Protein AF-0000000072576980 (afdb_homodimer)

InterPro domains:
  IPR007345 Polysaccharide pyruvyl transferase [PF04230] (183-220)

Structure (mmCIF, N/CA/C/O backbone):
data_AF-0000000072576980-model_v1
#
loop_
_entity.id
_entity.type
_entity.pdbx_description
1 polymer 'Polysaccharide pyruvyl transferase domain-containing protein'
#
loop_
_atom_site.group_PDB
_atom_site.id
_atom_site.type_symbol
_atom_site.label_atom_id
_atom_site.label_alt_id
_atom_site.label_comp_id
_atom_site.label_asym_id
_atom_site.label_entity_id
_atom_site.label_seq_id
_atom_site.pdbx_PDB_ins_code
_atom_site.Cartn_x
_atom_site.Cartn_y
_atom_site.Cartn_z
_atom_site.occupancy
_atom_site.B_iso_or_equiv
_atom_site.auth_seq_id
_atom_site.auth_comp_id
_atom_site.auth_asym_id
_atom_site.auth_atom_id
_atom_site.pdbx_PDB_model_num
ATOM 1 N N . MET A 1 1 ? 12.094 -25.656 -19.094 1 97.38 1 MET A N 1
ATOM 2 C CA . MET A 1 1 ? 10.867 -25.25 -18.391 1 97.38 1 MET A CA 1
ATOM 3 C C . MET A 1 1 ? 10.367 -23.906 -18.922 1 97.38 1 MET A C 1
ATOM 5 O O . MET A 1 1 ? 11.156 -23 -19.156 1 97.38 1 MET A O 1
ATOM 9 N N . THR A 1 2 ? 9.07 -23.859 -19.094 1 96.56 2 THR A N 1
ATOM 10 C CA . THR A 1 2 ? 8.398 -22.656 -19.578 1 96.56 2 THR A CA 1
ATOM 11 C C . THR A 1 2 ? 7.074 -22.438 -18.844 1 96.56 2 THR A C 1
ATOM 13 O O . THR A 1 2 ? 6.641 -23.297 -18.078 1 96.56 2 THR A O 1
ATOM 16 N N . GLY A 1 3 ? 6.523 -21.359 -18.969 1 96.31 3 GLY A N 1
ATOM 17 C CA . GLY A 1 3 ? 5.23 -20.938 -18.453 1 96.31 3 GLY A CA 1
ATOM 18 C C . GLY A 1 3 ? 4.797 -19.578 -19 1 96.31 3 GLY A C 1
ATOM 19 O O . GLY A 1 3 ? 5.379 -19.078 -19.953 1 96.31 3 GLY A O 1
ATOM 20 N N . TRP A 1 4 ? 3.764 -19.094 -18.453 1 93.94 4 TRP A N 1
ATOM 21 C CA . TRP A 1 4 ? 3.291 -17.781 -18.891 1 93.94 4 TRP A CA 1
ATOM 22 C C . TRP A 1 4 ? 4.352 -16.719 -18.656 1 93.94 4 TRP A C 1
ATOM 24 O O . TRP A 1 4 ? 4.395 -15.711 -19.359 1 93.94 4 TRP A O 1
ATOM 34 N N . PHE A 1 5 ? 5.262 -16.938 -17.75 1 95.56 5 PHE A N 1
ATOM 35 C CA . PHE A 1 5 ? 6.359 -16.016 -17.453 1 95.56 5 PHE A CA 1
ATOM 36 C C . PHE A 1 5 ? 7.402 -16.031 -18.562 1 95.56 5 PHE A C 1
ATOM 38 O O . PHE A 1 5 ? 8.344 -15.242 -18.547 1 95.56 5 PHE A O 1
ATOM 45 N N . SER A 1 6 ? 7.246 -16.891 -19.516 1 96.19 6 SER A N 1
ATOM 46 C CA . SER A 1 6 ? 8.219 -17.047 -20.594 1 96.19 6 SER A CA 1
ATOM 47 C C . SER A 1 6 ? 7.789 -16.281 -21.844 1 96.19 6 SER A C 1
ATOM 49 O O . SER A 1 6 ? 8.625 -15.953 -22.688 1 96.19 6 SER A O 1
ATOM 51 N N . PHE A 1 7 ? 6.492 -16.109 -22.031 1 93.5 7 PHE A N 1
ATOM 52 C CA . PHE A 1 7 ? 5.945 -15.602 -23.281 1 93.5 7 PHE A CA 1
ATOM 53 C C . PHE A 1 7 ? 6.164 -14.094 -23.406 1 93.5 7 PHE A C 1
ATOM 55 O O . PHE A 1 7 ? 6.062 -13.367 -22.406 1 93.5 7 PHE A O 1
ATOM 62 N N . LEU A 1 8 ? 6.383 -13.648 -24.547 1 83.44 8 LEU A N 1
ATOM 63 C CA . LEU A 1 8 ? 6.523 -12.219 -24.828 1 83.44 8 LEU A CA 1
ATOM 64 C C . LEU A 1 8 ? 5.277 -11.453 -24.406 1 83.44 8 LEU A C 1
ATOM 66 O O . LEU A 1 8 ? 5.371 -10.398 -23.781 1 83.44 8 LEU A O 1
ATOM 70 N N . HIS A 1 9 ? 4.137 -11.898 -24.844 1 79.44 9 HIS A N 1
ATOM 71 C CA . HIS A 1 9 ? 2.873 -11.281 -24.469 1 79.44 9 HIS A CA 1
ATOM 72 C C . HIS A 1 9 ? 2.258 -11.977 -23.25 1 79.44 9 HIS A C 1
ATOM 74 O O . HIS A 1 9 ? 1.075 -12.32 -23.266 1 79.44 9 HIS A O 1
ATOM 80 N N . GLY A 1 10 ? 3.133 -12.32 -22.359 1 78.81 10 GLY A N 1
ATOM 81 C CA . GLY A 1 10 ? 2.705 -12.906 -21.109 1 78.81 10 GLY A CA 1
ATOM 82 C C . GLY A 1 10 ? 3.023 -12.031 -19.906 1 78.81 10 GLY A C 1
ATOM 83 O O . GLY A 1 10 ? 3.469 -10.891 -20.062 1 78.81 10 GLY A O 1
ATOM 84 N N . GLU A 1 11 ? 2.506 -12.453 -18.844 1 82.38 11 GLU A N 1
ATOM 85 C CA . GLU A 1 11 ? 2.77 -11.789 -17.562 1 82.38 11 GLU A CA 1
ATOM 86 C C . GLU A 1 11 ? 3.316 -12.773 -16.531 1 82.38 11 GLU A C 1
ATOM 88 O O . GLU A 1 11 ? 2.869 -13.914 -16.469 1 82.38 11 GLU A O 1
ATOM 93 N N . ALA A 1 12 ? 4.406 -12.312 -15.953 1 91.31 12 ALA A N 1
ATOM 94 C CA . ALA A 1 12 ? 4.906 -13.086 -14.812 1 91.31 12 ALA A CA 1
ATOM 95 C C . ALA A 1 12 ? 4.301 -12.586 -13.508 1 91.31 12 ALA A C 1
ATOM 97 O O . ALA A 1 12 ? 4.492 -11.43 -13.125 1 91.31 12 ALA A O 1
ATOM 98 N N . THR A 1 13 ? 3.545 -13.43 -12.883 1 94.88 13 THR A N 1
ATOM 99 C CA . THR A 1 13 ? 3.025 -13.102 -11.555 1 94.88 13 THR A CA 1
ATOM 100 C C . THR A 1 13 ? 3.893 -13.727 -10.469 1 94.88 13 THR A C 1
ATOM 102 O O . THR A 1 13 ? 4.695 -14.617 -10.742 1 94.88 13 THR A O 1
ATOM 105 N N . ALA A 1 14 ? 3.723 -13.164 -9.297 1 97.75 14 ALA A N 1
ATOM 106 C CA . ALA A 1 14 ? 4.426 -13.75 -8.156 1 97.75 14 ALA A CA 1
ATOM 107 C C . ALA A 1 14 ? 4.09 -15.227 -8.008 1 97.75 14 ALA A C 1
ATOM 109 O O . ALA A 1 14 ? 4.965 -16.047 -7.695 1 97.75 14 ALA A O 1
ATOM 110 N N . GLY A 1 15 ? 2.875 -15.594 -8.273 1 97.38 15 GLY A N 1
ATOM 111 C CA . GLY A 1 15 ? 2.455 -16.984 -8.195 1 97.38 15 GLY A CA 1
ATOM 112 C C . GLY A 1 15 ? 3.143 -17.875 -9.211 1 97.38 15 GLY A C 1
ATOM 113 O O . GLY A 1 15 ? 3.541 -19 -8.891 1 97.38 15 GLY A O 1
ATOM 114 N N . ASP A 1 16 ? 3.27 -17.391 -10.414 1 96.31 16 ASP A N 1
ATOM 115 C CA . ASP A 1 16 ? 3.943 -18.141 -11.469 1 96.31 16 ASP A CA 1
ATOM 116 C C . ASP A 1 16 ? 5.402 -18.406 -11.109 1 96.31 16 ASP A C 1
ATOM 118 O O . ASP A 1 16 ? 5.906 -19.516 -11.305 1 96.31 16 ASP A O 1
ATOM 122 N N . VAL A 1 17 ? 6.004 -17.391 -10.625 1 97.5 17 VAL A N 1
ATOM 123 C CA . VAL A 1 17 ? 7.426 -17.484 -10.32 1 97.5 17 VAL A CA 1
ATOM 124 C C . VAL A 1 17 ? 7.645 -18.406 -9.125 1 97.5 17 VAL A C 1
ATOM 126 O O . VAL A 1 17 ? 8.602 -19.188 -9.102 1 97.5 17 VAL A O 1
ATOM 129 N N . LEU A 1 18 ? 6.781 -18.359 -8.234 1 98.56 18 LEU A N 1
ATOM 130 C CA . LEU A 1 18 ? 6.867 -19.266 -7.09 1 98.56 18 LEU A CA 1
ATOM 131 C C . LEU A 1 18 ? 6.574 -20.703 -7.516 1 98.56 18 LEU A C 1
ATOM 133 O O . LEU A 1 18 ? 7.215 -21.625 -7.027 1 98.56 18 LEU A O 1
ATOM 137 N N . ALA A 1 19 ? 5.605 -20.828 -8.375 1 98.56 19 ALA A N 1
ATOM 138 C CA . ALA A 1 19 ? 5.336 -22.156 -8.922 1 98.56 19 ALA A CA 1
ATOM 139 C C . ALA A 1 19 ? 6.574 -22.734 -9.602 1 98.56 19 ALA A C 1
ATOM 141 O O . ALA A 1 19 ? 6.91 -23.906 -9.414 1 98.56 19 ALA A O 1
ATOM 142 N N . LEU A 1 20 ? 7.211 -21.922 -10.367 1 98.5 20 LEU A N 1
ATOM 143 C CA . LEU A 1 20 ? 8.453 -22.328 -11.016 1 98.5 20 LEU A CA 1
ATOM 144 C C . LEU A 1 20 ? 9.492 -22.75 -9.984 1 98.5 20 LEU A C 1
ATOM 146 O O . LEU A 1 20 ? 10.141 -23.797 -10.141 1 98.5 20 LEU A O 1
ATOM 150 N N . ALA A 1 21 ? 9.609 -21.969 -8.961 1 98.44 21 ALA A N 1
ATOM 151 C CA . ALA A 1 21 ? 10.586 -22.281 -7.914 1 98.44 21 ALA A CA 1
ATOM 152 C C . ALA A 1 21 ? 10.289 -23.641 -7.273 1 98.44 21 ALA A C 1
ATOM 154 O O . ALA A 1 21 ? 11.219 -24.391 -6.941 1 98.44 21 ALA A O 1
ATOM 155 N N . ARG A 1 22 ? 9.055 -23.953 -7.086 1 98.31 22 ARG A N 1
ATOM 156 C CA . ARG A 1 22 ? 8.633 -25.25 -6.559 1 98.31 22 ARG A CA 1
ATOM 157 C C . ARG A 1 22 ? 9.07 -26.375 -7.48 1 98.31 22 ARG A C 1
ATOM 159 O O . ARG A 1 22 ? 9.617 -27.375 -7.023 1 98.31 22 ARG A O 1
ATOM 166 N N . VAL A 1 23 ? 8.859 -26.188 -8.719 1 98.69 23 VAL A N 1
ATOM 167 C CA . VAL A 1 23 ? 9.227 -27.203 -9.695 1 98.69 23 VAL A CA 1
ATOM 168 C C . VAL A 1 23 ? 10.742 -27.328 -9.773 1 98.69 23 VAL A C 1
ATOM 170 O O . VAL A 1 23 ? 11.281 -28.438 -9.859 1 98.69 23 VAL A O 1
ATOM 173 N N . GLU A 1 24 ? 11.445 -26.188 -9.727 1 98.56 24 GLU A N 1
ATOM 174 C CA . GLU A 1 24 ? 12.898 -26.219 -9.711 1 98.56 24 GLU A CA 1
ATOM 175 C C . GLU A 1 24 ? 13.43 -27.047 -8.547 1 98.56 24 GLU A C 1
ATOM 177 O O . GLU A 1 24 ? 14.367 -27.828 -8.703 1 98.56 24 GLU A O 1
ATOM 182 N N . ARG A 1 25 ? 12.859 -26.875 -7.434 1 97.5 25 ARG A N 1
ATOM 183 C CA . ARG A 1 25 ? 13.273 -27.641 -6.262 1 97.5 25 ARG A CA 1
ATOM 184 C C . ARG A 1 25 ? 13.094 -29.125 -6.488 1 97.5 25 ARG A C 1
ATOM 186 O O . ARG A 1 25 ? 13.969 -29.922 -6.141 1 97.5 25 ARG A O 1
ATOM 193 N N . VAL A 1 26 ? 11.969 -29.5 -7.027 1 97.62 26 VAL A N 1
ATOM 194 C CA . VAL A 1 26 ? 11.672 -30.906 -7.297 1 97.62 26 VAL A CA 1
ATOM 195 C C . VAL A 1 26 ? 12.727 -31.484 -8.242 1 97.62 26 VAL A C 1
ATOM 197 O O . VAL A 1 26 ? 13.242 -32.594 -8.016 1 97.62 26 VAL A O 1
ATOM 200 N N . LEU A 1 27 ? 13.039 -30.734 -9.289 1 98 27 LEU A N 1
ATOM 201 C CA . LEU A 1 27 ? 14.008 -31.203 -10.273 1 98 27 LEU A CA 1
ATOM 202 C C . LEU A 1 27 ? 15.406 -31.281 -9.664 1 98 27 LEU A C 1
ATOM 204 O O . LEU A 1 27 ? 16.141 -32.25 -9.906 1 98 27 LEU A O 1
ATOM 208 N N . ARG A 1 28 ? 15.758 -30.266 -8.906 1 97.62 28 ARG A N 1
ATOM 209 C CA . ARG A 1 28 ? 17.062 -30.266 -8.258 1 97.62 28 ARG A CA 1
ATOM 210 C C . ARG A 1 28 ? 17.203 -31.453 -7.316 1 97.62 28 ARG A C 1
ATOM 212 O O . ARG A 1 28 ? 18.234 -32.125 -7.305 1 97.62 28 ARG A O 1
ATOM 219 N N . ASP A 1 29 ? 16.203 -31.734 -6.551 1 97.06 29 ASP A N 1
ATOM 220 C CA . ASP A 1 29 ? 16.219 -32.844 -5.613 1 97.06 29 ASP A CA 1
ATOM 221 C C . ASP A 1 29 ? 16.344 -34.188 -6.348 1 97.06 29 ASP A C 1
ATOM 223 O O . ASP A 1 29 ? 16.922 -35.125 -5.816 1 97.06 29 ASP A O 1
ATOM 227 N N . ALA A 1 30 ? 15.852 -34.219 -7.547 1 97.19 30 ALA A N 1
ATOM 228 C CA . ALA A 1 30 ? 15.891 -35.438 -8.352 1 97.19 30 ALA A CA 1
ATOM 229 C C . ALA A 1 30 ? 17.188 -35.5 -9.164 1 97.19 30 ALA A C 1
ATOM 231 O O . ALA A 1 30 ? 17.422 -36.5 -9.859 1 97.19 30 ALA A O 1
ATOM 232 N N . GLY A 1 31 ? 18.016 -34.406 -9.18 1 97.06 31 GLY A N 1
ATOM 233 C CA . GLY A 1 31 ? 19.281 -34.406 -9.906 1 97.06 31 GLY A CA 1
ATOM 234 C C . GLY A 1 31 ? 19.094 -34.219 -11.406 1 97.06 31 GLY A C 1
ATOM 235 O O . GLY A 1 31 ? 19.906 -34.688 -12.195 1 97.06 31 GLY A O 1
ATOM 236 N N . LEU A 1 32 ? 18.031 -33.625 -11.805 1 96.12 32 LEU A N 1
ATOM 237 C CA . LEU A 1 32 ? 17.75 -33.406 -13.219 1 96.12 32 LEU A CA 1
ATOM 238 C C . LEU A 1 32 ? 18.203 -32 -13.648 1 96.12 32 LEU A C 1
ATOM 240 O O . LEU A 1 32 ? 17.891 -31.016 -12.977 1 96.12 32 LEU A O 1
ATOM 244 N N . ALA A 1 33 ? 18.969 -31.969 -14.742 1 96.31 33 ALA A N 1
ATOM 245 C CA . ALA A 1 33 ? 19.375 -30.672 -15.305 1 96.31 33 ALA A CA 1
ATOM 246 C C . ALA A 1 33 ? 18.219 -30 -16.031 1 96.31 33 ALA A C 1
ATOM 248 O O . ALA A 1 33 ? 17.391 -30.672 -16.641 1 96.31 33 ALA A O 1
ATOM 249 N N . TYR A 1 34 ? 18.172 -28.719 -15.977 1 97.31 34 TYR A N 1
ATOM 250 C CA . TYR A 1 34 ? 17.094 -28 -16.641 1 97.31 34 TYR A CA 1
ATOM 251 C C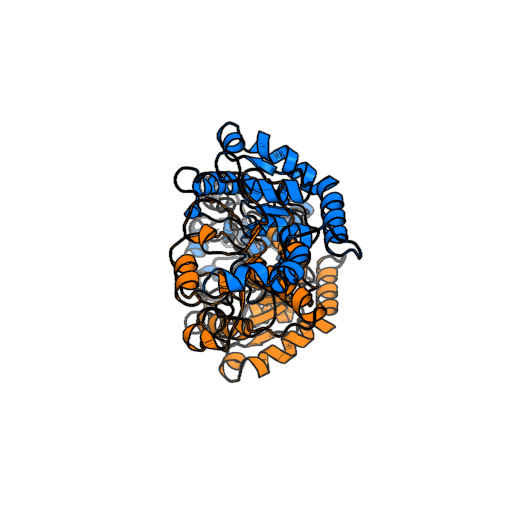 . TYR A 1 34 ? 17.516 -26.594 -17 1 97.31 34 TYR A C 1
ATOM 253 O O . TYR A 1 34 ? 18.5 -26.078 -16.453 1 97.31 34 TYR A O 1
ATOM 261 N N . ASP A 1 35 ? 16.844 -26.016 -17.984 1 97.56 35 ASP A N 1
ATOM 262 C CA . ASP A 1 35 ? 16.906 -24.594 -18.312 1 97.56 35 ASP A CA 1
ATOM 263 C C . ASP A 1 35 ? 15.523 -23.953 -18.172 1 97.56 35 ASP A C 1
ATOM 265 O O . ASP A 1 35 ? 14.5 -24.609 -18.344 1 97.56 35 ASP A O 1
ATOM 269 N N . VAL A 1 36 ? 15.523 -22.688 -17.797 1 98 36 VAL A N 1
ATOM 270 C CA . VAL A 1 36 ? 14.281 -21.938 -17.672 1 98 36 VAL A CA 1
ATOM 271 C C . VAL A 1 36 ? 14.242 -20.844 -18.75 1 98 36 VAL A C 1
ATOM 273 O O . VAL A 1 36 ? 15.195 -20.078 -18.891 1 98 36 VAL A O 1
ATOM 276 N N . VAL A 1 37 ? 13.195 -20.781 -19.469 1 97.5 37 VAL A N 1
ATOM 277 C CA . VAL A 1 37 ? 12.992 -19.719 -20.438 1 97.5 37 VAL A CA 1
ATOM 278 C C . VAL A 1 37 ? 12.188 -18.594 -19.797 1 97.5 37 VAL A C 1
ATOM 280 O O . VAL A 1 37 ? 11.164 -18.828 -19.156 1 97.5 37 VAL A O 1
ATOM 283 N N . TRP A 1 38 ? 12.648 -17.375 -19.984 1 96.19 38 TRP A N 1
ATOM 284 C CA . TRP A 1 38 ? 11.977 -16.203 -19.422 1 96.19 38 TRP A CA 1
ATOM 285 C C . TRP A 1 38 ? 11.555 -15.242 -20.531 1 96.19 38 TRP A C 1
ATOM 287 O O . TRP A 1 38 ? 12.195 -15.18 -21.594 1 96.19 38 TRP A O 1
ATOM 297 N N . SER A 1 39 ? 10.469 -14.523 -20.234 1 94.19 39 SER A N 1
ATOM 298 C CA . SER A 1 39 ? 10.102 -13.414 -21.109 1 94.19 39 SER A CA 1
ATOM 299 C C . SER A 1 39 ? 11.172 -12.328 -21.109 1 94.19 39 SER A C 1
ATOM 301 O O . SER A 1 39 ? 11.648 -11.922 -20.047 1 94.19 39 SER A O 1
ATOM 303 N N . PRO A 1 40 ? 11.562 -11.844 -22.297 1 90.25 40 PRO A N 1
ATOM 304 C CA . PRO A 1 40 ? 12.539 -10.75 -22.328 1 90.25 40 PRO A CA 1
ATOM 305 C C . PRO A 1 40 ? 12.023 -9.484 -21.656 1 90.25 40 PRO A C 1
ATOM 307 O O . PRO A 1 40 ? 12.82 -8.656 -21.188 1 90.25 40 PRO A O 1
ATOM 310 N N . GLY A 1 41 ? 10.742 -9.375 -21.594 1 87.69 41 GLY A N 1
ATOM 311 C CA . GLY A 1 41 ? 10.141 -8.227 -20.938 1 87.69 41 GLY A CA 1
ATOM 312 C C . GLY A 1 41 ? 10.219 -8.297 -19.438 1 87.69 41 GLY A C 1
ATOM 313 O O . GLY A 1 41 ? 10.227 -7.266 -18.75 1 87.69 41 GLY A O 1
ATOM 314 N N . PHE A 1 42 ? 10.289 -9.469 -18.969 1 89.69 42 PHE A N 1
ATOM 315 C CA . PHE A 1 42 ? 10.312 -9.641 -17.531 1 89.69 42 PHE A CA 1
ATOM 316 C C . PHE A 1 42 ? 11.75 -9.766 -17.031 1 89.69 42 PHE A C 1
ATOM 318 O O . PHE A 1 42 ? 12.148 -9.062 -16.094 1 89.69 42 PHE A O 1
ATOM 325 N N . ARG A 1 43 ? 12.453 -10.641 -17.656 1 91.38 43 ARG A N 1
ATOM 326 C CA . ARG A 1 43 ? 13.859 -10.844 -17.312 1 91.38 43 ARG A CA 1
ATOM 327 C C . ARG A 1 43 ? 14.742 -10.719 -18.547 1 91.38 43 ARG A C 1
ATOM 329 O O . ARG A 1 43 ? 15.047 -11.711 -19.203 1 91.38 43 ARG A O 1
ATOM 336 N N . ALA A 1 44 ? 15.312 -9.578 -18.688 1 86.75 44 ALA A N 1
ATOM 337 C CA . ALA A 1 44 ? 16.047 -9.266 -19.906 1 86.75 44 ALA A CA 1
ATOM 338 C C . ALA A 1 44 ? 17.328 -10.102 -20 1 86.75 44 ALA A C 1
ATOM 340 O O . ALA A 1 44 ? 17.719 -10.508 -21.094 1 86.75 44 ALA A O 1
ATOM 341 N N . GLU A 1 45 ? 17.906 -10.445 -18.875 1 89.88 45 GLU A N 1
ATOM 342 C CA . GLU A 1 45 ? 19.188 -11.148 -18.891 1 89.88 45 GLU A CA 1
ATOM 343 C C . GLU A 1 45 ? 19 -12.656 -18.828 1 89.88 45 GLU A C 1
ATOM 345 O O . GLU A 1 45 ? 19.969 -13.414 -18.75 1 89.88 45 GLU A O 1
ATOM 350 N N . GLY A 1 46 ? 17.828 -13.117 -18.984 1 92.12 46 GLY A N 1
ATOM 351 C CA . GLY A 1 46 ? 17.562 -14.539 -18.906 1 92.12 46 GLY A CA 1
ATOM 352 C C . GLY A 1 46 ? 17.625 -15.227 -20.266 1 92.12 46 GLY A C 1
ATOM 353 O O . GLY A 1 46 ? 17.969 -14.602 -21.266 1 92.12 46 GLY A O 1
ATOM 354 N N . THR A 1 47 ? 17.438 -16.547 -20.219 1 96.06 47 THR A N 1
ATOM 355 C CA . THR A 1 47 ? 17.297 -17.344 -21.438 1 96.06 47 THR A CA 1
ATOM 356 C C . THR A 1 47 ? 15.906 -17.125 -22.047 1 96.06 47 THR A C 1
ATOM 358 O O . THR A 1 47 ? 14.898 -17.188 -21.344 1 96.06 47 THR A O 1
ATOM 361 N N . HIS A 1 48 ? 15.93 -16.859 -23.375 1 95.81 48 HIS A N 1
ATOM 362 C CA . HIS A 1 48 ? 14.672 -16.625 -24.094 1 95.81 48 HIS A CA 1
ATOM 363 C C . HIS A 1 48 ? 14.445 -17.703 -25.156 1 95.81 48 HIS A C 1
ATOM 365 O O . HIS A 1 48 ? 15.344 -18.5 -25.438 1 95.81 48 HIS A O 1
ATOM 371 N N . PHE A 1 49 ? 13.188 -17.734 -25.656 1 94.75 49 PHE A N 1
ATOM 372 C CA . PHE A 1 49 ? 12.852 -18.766 -26.641 1 94.75 49 PHE A CA 1
ATOM 373 C C . PHE A 1 49 ? 13.781 -18.688 -27.844 1 94.75 49 PHE A C 1
ATOM 375 O O . PHE A 1 49 ? 14.172 -19.719 -28.391 1 94.75 49 PHE A O 1
ATOM 382 N N . ASP A 1 50 ? 14.164 -17.484 -28.188 1 92.69 50 ASP A N 1
ATOM 383 C CA . ASP A 1 50 ? 15 -17.297 -29.375 1 92.69 50 ASP A CA 1
ATOM 384 C C . ASP A 1 50 ? 16.422 -17.797 -29.125 1 92.69 50 ASP A C 1
ATOM 386 O O . ASP A 1 50 ? 17.172 -18.031 -30.062 1 92.69 50 ASP A O 1
ATOM 390 N N . ASP A 1 51 ? 16.766 -17.984 -27.906 1 93.81 51 ASP A N 1
ATOM 391 C CA . ASP A 1 51 ? 18.125 -18.406 -27.547 1 93.81 51 ASP A CA 1
ATOM 392 C C . ASP A 1 51 ? 18.203 -19.938 -27.453 1 93.81 51 ASP A C 1
ATOM 394 O O . ASP A 1 51 ? 19.281 -20.484 -27.297 1 93.81 51 ASP A O 1
ATOM 398 N N . VAL A 1 52 ? 17.062 -20.562 -27.5 1 95.38 52 VAL A N 1
ATOM 399 C CA . VAL A 1 52 ? 17.016 -21.984 -27.219 1 95.38 52 VAL A CA 1
ATOM 400 C C . VAL A 1 52 ? 16.891 -22.781 -28.516 1 95.38 52 VAL A C 1
ATOM 402 O O . VAL A 1 52 ? 16.078 -22.438 -29.375 1 95.38 52 VAL A O 1
ATOM 405 N N . ASP A 1 53 ? 17.734 -23.812 -28.656 1 96.56 53 ASP A N 1
ATOM 406 C CA . ASP A 1 53 ? 17.562 -24.812 -29.703 1 96.56 53 ASP A CA 1
ATOM 407 C C . ASP A 1 53 ? 16.734 -26 -29.219 1 96.56 53 ASP A C 1
ATOM 409 O O . ASP A 1 53 ? 17.203 -26.797 -28.391 1 96.56 53 ASP A O 1
ATOM 413 N N . PRO A 1 54 ? 15.531 -26.141 -29.719 1 95.88 54 PRO A N 1
ATOM 414 C CA . PRO A 1 54 ? 14.664 -27.219 -29.234 1 95.88 54 PRO A CA 1
ATOM 415 C C . PRO A 1 54 ? 15.344 -28.594 -29.312 1 95.88 54 PRO A C 1
ATOM 417 O O . PRO A 1 54 ? 15.078 -29.453 -28.469 1 95.88 54 PRO A O 1
ATOM 420 N N . ALA A 1 55 ? 16.219 -28.781 -30.219 1 96.12 55 ALA A N 1
ATOM 421 C CA . ALA A 1 55 ? 16.859 -30.078 -30.438 1 96.12 55 ALA A CA 1
ATOM 422 C C . ALA A 1 55 ? 17.766 -30.453 -29.266 1 96.12 55 ALA A C 1
ATOM 424 O O . ALA A 1 55 ? 18.125 -31.625 -29.094 1 96.12 55 ALA A O 1
ATOM 425 N N . ALA A 1 56 ? 18.094 -29.484 -28.531 1 96.38 56 ALA A N 1
ATOM 426 C CA . ALA A 1 56 ? 18.984 -29.703 -27.391 1 96.38 56 ALA A CA 1
ATOM 427 C C . ALA A 1 56 ? 18.219 -30.312 -26.219 1 96.38 56 ALA A C 1
ATOM 429 O O . ALA A 1 56 ? 18.828 -30.719 -25.219 1 96.38 56 ALA A O 1
ATOM 430 N N . TYR A 1 57 ? 16.906 -30.406 -26.344 1 96 57 TYR A N 1
ATOM 431 C CA . TYR A 1 57 ? 16.078 -30.844 -25.234 1 96 57 TYR A CA 1
ATOM 432 C C . TYR A 1 57 ? 15.289 -32.094 -25.594 1 96 57 TYR A C 1
ATOM 434 O O . TYR A 1 57 ? 14.977 -32.312 -26.766 1 96 57 TYR A O 1
ATOM 442 N N . SER A 1 58 ? 14.992 -32.844 -24.594 1 95.69 58 SER A N 1
ATOM 443 C CA . SER A 1 58 ? 14.172 -34.062 -24.797 1 95.69 58 SER A CA 1
ATOM 444 C C . SER A 1 58 ? 12.82 -33.906 -24.109 1 95.69 58 SER A C 1
ATOM 446 O O . SER A 1 58 ? 11.898 -34.688 -24.391 1 95.69 58 SER A O 1
ATOM 448 N N . ARG A 1 59 ? 12.758 -32.938 -23.188 1 96.81 59 ARG A N 1
ATOM 449 C CA . ARG A 1 59 ? 11.531 -32.719 -22.438 1 96.81 59 ARG A CA 1
ATOM 450 C C . ARG A 1 59 ? 11.18 -31.219 -22.375 1 96.81 59 ARG A C 1
ATOM 452 O O . ARG A 1 59 ? 12.07 -30.375 -22.344 1 96.81 59 ARG A O 1
ATOM 459 N N . LEU A 1 60 ? 9.922 -30.953 -22.359 1 97.62 60 LEU A N 1
ATOM 460 C CA . LEU A 1 60 ? 9.383 -29.625 -22.109 1 97.62 60 LEU A CA 1
ATOM 461 C C . LEU A 1 60 ? 8.383 -29.641 -20.969 1 97.62 60 LEU A C 1
ATOM 463 O O . LEU A 1 60 ? 7.441 -30.438 -20.969 1 97.62 60 LEU A O 1
ATOM 467 N N . VAL A 1 61 ? 8.648 -28.844 -19.984 1 98.38 61 VAL A N 1
ATOM 468 C CA . VAL A 1 61 ? 7.734 -28.734 -18.859 1 98.38 61 VAL A CA 1
ATOM 469 C C . VAL A 1 61 ? 7.082 -27.344 -18.844 1 98.38 61 VAL A C 1
ATOM 471 O O . VAL A 1 61 ? 7.777 -26.328 -18.812 1 98.38 61 VAL A O 1
ATOM 474 N N . PHE A 1 62 ? 5.781 -27.297 -18.938 1 98.44 62 PHE A N 1
ATOM 475 C CA . PHE A 1 62 ? 4.992 -26.078 -18.812 1 98.44 62 PHE A CA 1
ATOM 476 C C . PHE A 1 62 ? 4.438 -25.922 -17.406 1 98.44 62 PHE A C 1
ATOM 478 O O . PHE A 1 62 ? 3.641 -26.75 -16.953 1 98.44 62 PHE A O 1
ATOM 485 N N . VAL A 1 63 ? 4.82 -24.812 -16.766 1 98.44 63 VAL A N 1
ATOM 486 C CA . VAL A 1 63 ? 4.574 -24.688 -15.336 1 98.44 63 VAL A CA 1
ATOM 487 C C . VAL A 1 63 ? 3.457 -23.672 -15.086 1 98.44 63 VAL A C 1
ATOM 489 O O . VAL A 1 63 ? 3.523 -22.531 -15.562 1 98.44 63 VAL A O 1
ATOM 492 N N . CYS A 1 64 ? 2.475 -24.109 -14.406 1 95.31 64 CYS A N 1
ATOM 493 C CA . CYS A 1 64 ? 1.448 -23.25 -13.836 1 95.31 64 CYS A CA 1
ATOM 494 C C . CYS A 1 64 ? 0.688 -22.5 -14.93 1 95.31 64 CYS A C 1
ATOM 496 O O . CYS A 1 64 ? 1.17 -22.391 -16.062 1 95.31 64 CYS A O 1
ATOM 498 N N . GLY A 1 65 ? -0.521 -22.062 -14.617 1 90 65 GLY A N 1
ATOM 499 C CA . GLY A 1 65 ? -1.34 -21.25 -15.508 1 90 65 GLY A CA 1
ATOM 500 C C . GLY A 1 65 ? -2.379 -22.047 -16.266 1 90 65 GLY A C 1
ATOM 501 O O . GLY A 1 65 ? -2.383 -23.281 -16.203 1 90 65 GLY A O 1
ATOM 502 N N . PRO A 1 66 ? -3.211 -21.281 -16.828 1 91.44 66 PRO A N 1
ATOM 503 C CA . PRO A 1 66 ? -4.148 -21.984 -17.719 1 91.44 66 PRO A CA 1
ATOM 504 C C . PRO A 1 66 ? -3.488 -22.484 -19 1 91.44 66 PRO A C 1
ATOM 506 O O . PRO A 1 66 ? -2.609 -21.812 -19.547 1 91.44 66 PRO A O 1
ATOM 509 N N . VAL A 1 67 ? -3.889 -23.609 -19.344 1 94.69 67 VAL A N 1
ATOM 510 C CA . VAL A 1 67 ? -3.43 -24.141 -20.625 1 94.69 67 VAL A CA 1
ATOM 511 C C . VAL A 1 67 ? -4.441 -23.797 -21.719 1 94.69 67 VAL A C 1
ATOM 513 O O . VAL A 1 67 ? -5.457 -24.484 -21.875 1 94.69 67 VAL A O 1
ATOM 516 N N . HIS A 1 68 ? -4.105 -22.766 -22.406 1 92.06 68 HIS A N 1
ATOM 517 C CA . HIS A 1 68 ? -5.02 -22.297 -23.438 1 92.06 68 HIS A CA 1
ATOM 518 C C . HIS A 1 68 ? -4.312 -21.344 -24.391 1 92.06 68 HIS A C 1
ATOM 520 O O . HIS A 1 68 ? -3.318 -20.719 -24.031 1 92.06 68 HIS A O 1
ATOM 526 N N . GLY A 1 69 ? -4.832 -21.312 -25.625 1 91.19 69 GLY A N 1
ATOM 527 C CA . GLY A 1 69 ? -4.465 -20.219 -26.516 1 91.19 69 GLY A CA 1
ATOM 528 C C . GLY A 1 69 ? -3.318 -20.578 -27.438 1 91.19 69 GLY A C 1
ATOM 529 O O . GLY A 1 69 ? -2.695 -21.625 -27.297 1 91.19 69 GLY A O 1
ATOM 530 N N . PRO A 1 70 ? -3.072 -19.656 -28.297 1 93.25 70 PRO A N 1
ATOM 531 C CA . PRO A 1 70 ? -2.135 -19.938 -29.391 1 93.25 70 PRO A CA 1
ATOM 532 C C . PRO A 1 70 ? -0.685 -20 -28.922 1 93.25 70 PRO A C 1
ATOM 534 O O . PRO A 1 70 ? 0.123 -20.734 -29.5 1 93.25 70 PRO A O 1
ATOM 537 N N . GLN A 1 71 ? -0.316 -19.328 -27.875 1 93.62 71 GLN A N 1
ATOM 538 C CA . GLN A 1 71 ? 1.07 -19.328 -27.422 1 93.62 71 GLN A CA 1
ATOM 539 C C . GLN A 1 71 ? 1.471 -20.703 -26.891 1 93.62 71 GLN A C 1
ATOM 541 O O . GLN A 1 71 ? 2.588 -21.172 -27.141 1 93.62 71 GLN A O 1
ATOM 546 N N . VAL A 1 72 ? 0.533 -21.312 -26.234 1 95.31 72 VAL A N 1
ATOM 547 C CA . VAL A 1 72 ? 0.788 -22.656 -25.734 1 95.31 72 VAL A CA 1
ATOM 548 C C . VAL A 1 72 ? 0.847 -23.641 -26.906 1 95.31 72 VAL A C 1
ATOM 550 O O . VAL A 1 72 ? 1.705 -24.516 -26.953 1 95.31 72 VAL A O 1
ATOM 553 N N . GLU A 1 73 ? 0.003 -23.438 -27.875 1 96.94 73 GLU A N 1
ATOM 554 C CA . GLU A 1 73 ? -0.009 -24.281 -29.047 1 96.94 73 GLU A CA 1
ATOM 555 C C . GLU A 1 73 ? 1.305 -24.188 -29.828 1 96.94 73 GLU A C 1
ATOM 557 O O . GLU A 1 73 ? 1.783 -25.172 -30.375 1 96.94 73 GLU A O 1
ATOM 562 N N . GLU A 1 74 ? 1.815 -23.031 -29.828 1 95.81 74 GLU A N 1
ATOM 563 C CA . GLU A 1 74 ? 3.084 -22.812 -30.516 1 95.81 74 GLU A CA 1
ATOM 564 C C . GLU A 1 74 ? 4.207 -23.625 -29.875 1 95.81 74 GLU A C 1
ATOM 566 O O . GLU A 1 74 ? 5.129 -24.062 -30.562 1 95.81 74 GLU A O 1
ATOM 571 N N . LEU A 1 75 ? 4.18 -23.797 -28.578 1 96.62 75 LEU A N 1
ATOM 572 C CA . LEU A 1 75 ? 5.172 -24.625 -27.906 1 96.62 75 LEU A CA 1
ATOM 573 C C . LEU A 1 75 ? 5.156 -26.062 -28.438 1 96.62 75 LEU A C 1
ATOM 575 O O . LEU A 1 75 ? 6.211 -26.672 -28.625 1 96.62 75 LEU A O 1
ATOM 579 N N . HIS A 1 76 ? 3.959 -26.531 -28.719 1 97.06 76 HIS A N 1
ATOM 580 C CA . HIS A 1 76 ? 3.818 -27.906 -29.203 1 97.06 76 HIS A CA 1
ATOM 581 C C . HIS A 1 76 ? 4.465 -28.062 -30.578 1 97.06 76 HIS A C 1
ATOM 583 O O . HIS A 1 76 ? 5.082 -29.094 -30.859 1 97.06 76 HIS A O 1
ATOM 589 N N . ARG A 1 77 ? 4.289 -27.016 -31.344 1 97.06 77 ARG A N 1
ATOM 590 C CA . ARG A 1 77 ? 4.875 -27.062 -32.688 1 97.06 77 ARG A CA 1
ATOM 591 C C . ARG A 1 77 ? 6.398 -26.969 -32.625 1 97.06 77 ARG A C 1
ATOM 593 O O . ARG A 1 77 ? 7.105 -27.734 -33.25 1 97.06 77 ARG A O 1
ATOM 600 N N . ARG A 1 78 ? 6.887 -26.125 -31.828 1 96.62 78 ARG A N 1
ATOM 601 C CA . ARG A 1 78 ? 8.312 -25.828 -31.75 1 96.62 78 ARG A CA 1
ATOM 602 C C . ARG A 1 78 ? 9.07 -26.984 -31.094 1 96.62 78 ARG A C 1
ATOM 604 O O . ARG A 1 78 ? 10.211 -27.266 -31.453 1 96.62 78 ARG A O 1
ATOM 611 N N . PHE A 1 79 ? 8.398 -27.625 -30.172 1 97.44 79 PHE A N 1
ATOM 612 C CA . PHE A 1 79 ? 9.039 -28.688 -29.422 1 97.44 79 PHE A CA 1
ATOM 613 C C . PHE A 1 79 ? 8.336 -30.031 -29.656 1 97.44 79 PHE A C 1
ATOM 615 O O . PHE A 1 79 ? 8.164 -30.812 -28.734 1 97.44 79 PHE A O 1
ATOM 622 N N . ALA A 1 80 ? 7.945 -30.297 -30.797 1 96.38 80 ALA A N 1
ATOM 623 C CA . ALA A 1 80 ? 7.113 -31.438 -31.172 1 96.38 80 ALA A CA 1
ATOM 624 C C . ALA A 1 80 ? 7.801 -32.75 -30.844 1 96.38 80 ALA A C 1
ATOM 626 O O . ALA A 1 80 ? 7.141 -33.75 -30.516 1 96.38 80 ALA A O 1
ATOM 627 N N . HIS A 1 81 ? 9.086 -32.812 -30.906 1 95.25 81 HIS A N 1
ATOM 628 C CA . HIS A 1 81 ? 9.82 -34.062 -30.688 1 95.25 81 HIS A CA 1
ATOM 629 C C . HIS A 1 81 ? 10.023 -34.312 -29.203 1 95.25 81 HIS A C 1
ATOM 631 O O . HIS A 1 81 ? 10.414 -35.438 -28.812 1 95.25 81 HIS A O 1
ATOM 637 N N . CYS A 1 82 ? 9.852 -33.312 -28.375 1 96.44 82 CYS A N 1
ATOM 638 C CA . CYS A 1 82 ? 10.039 -33.438 -26.922 1 96.44 82 CYS A CA 1
ATOM 639 C C . CYS A 1 82 ? 8.828 -34.094 -26.266 1 96.44 82 CYS A C 1
ATOM 641 O O . CYS A 1 82 ? 7.707 -33.969 -26.781 1 96.44 82 CYS A O 1
ATOM 643 N N . VAL A 1 83 ? 9.062 -34.781 -25.188 1 96.75 83 VAL A N 1
ATOM 644 C CA . VAL A 1 83 ? 7.957 -35.094 -24.297 1 96.75 83 VAL A CA 1
ATOM 645 C C . VAL A 1 83 ? 7.496 -33.844 -23.578 1 96.75 83 VAL A C 1
ATOM 647 O O . VAL A 1 83 ? 8.297 -33.156 -22.938 1 96.75 83 VAL A O 1
ATOM 650 N N . ARG A 1 84 ? 6.25 -33.5 -23.703 1 97.94 84 ARG A N 1
ATOM 651 C CA . ARG A 1 84 ? 5.719 -32.25 -23.172 1 97.94 84 ARG A CA 1
ATOM 652 C C . ARG A 1 84 ? 4.773 -32.5 -22 1 97.94 84 ARG A C 1
ATOM 654 O O . ARG A 1 84 ? 3.797 -33.25 -22.141 1 97.94 84 ARG A O 1
ATOM 661 N N . ILE A 1 85 ? 5.07 -31.922 -20.891 1 98.06 85 ILE A N 1
ATOM 662 C CA . ILE A 1 85 ? 4.336 -32.125 -19.641 1 98.06 85 ILE A CA 1
ATOM 663 C C . ILE A 1 85 ? 3.875 -30.781 -19.078 1 98.06 85 ILE A C 1
ATOM 665 O O . ILE A 1 85 ? 4.664 -29.844 -19 1 98.06 85 ILE A O 1
ATOM 669 N N . ALA A 1 86 ? 2.605 -30.672 -18.781 1 98.31 86 ALA A N 1
ATOM 670 C CA . ALA A 1 86 ? 2.094 -29.516 -18.047 1 98.31 86 ALA A CA 1
ATOM 671 C C . ALA A 1 86 ? 1.92 -29.844 -16.562 1 98.31 86 ALA A C 1
ATOM 673 O O . ALA A 1 86 ? 1.424 -30.922 -16.219 1 98.31 86 ALA A O 1
ATOM 674 N N . VAL A 1 87 ? 2.398 -28.984 -15.695 1 98.5 87 VAL A N 1
ATOM 675 C CA . VAL A 1 87 ? 2.34 -29.266 -14.266 1 98.5 87 VAL A CA 1
ATOM 676 C C . VAL A 1 87 ? 1.721 -28.094 -13.523 1 98.5 87 VAL A C 1
ATOM 678 O O . VAL A 1 87 ? 2.127 -26.938 -13.719 1 98.5 87 VAL A O 1
ATOM 681 N N . GLY A 1 88 ? 0.764 -28.391 -12.641 1 97.94 88 GLY A N 1
ATOM 682 C CA . GLY A 1 88 ? 0.117 -27.359 -11.828 1 97.94 88 GLY A CA 1
ATOM 683 C C . GLY A 1 88 ? -0.734 -26.406 -12.648 1 97.94 88 GLY A C 1
ATOM 684 O O . GLY A 1 88 ? -0.803 -25.219 -12.344 1 97.94 88 GLY A O 1
ATOM 685 N N . VAL A 1 89 ? -1.382 -26.859 -13.688 1 97.38 89 VAL A N 1
ATOM 686 C CA . VAL A 1 89 ? -2.068 -26 -14.641 1 97.38 89 VAL A CA 1
ATOM 687 C C . VAL A 1 89 ? -3.58 -26.109 -14.453 1 97.38 89 VAL A C 1
ATOM 689 O O . VAL A 1 89 ? -4.062 -27.062 -13.836 1 97.38 89 VAL A O 1
ATOM 692 N N . SER A 1 90 ? -4.273 -25.094 -14.922 1 94.69 90 SER A N 1
ATOM 693 C CA . SER A 1 90 ? -5.727 -25.156 -15.031 1 94.69 90 SER A CA 1
ATOM 694 C C . SER A 1 90 ? -6.164 -25.625 -16.406 1 94.69 90 SER A C 1
ATOM 696 O O . SER A 1 90 ? -5.742 -25.062 -17.422 1 94.69 90 SER A O 1
ATOM 698 N N . VAL A 1 91 ? -6.984 -26.625 -16.422 1 94.69 91 VAL A N 1
ATOM 699 C CA . VAL A 1 91 ? -7.535 -27.141 -17.688 1 94.69 91 VAL A CA 1
ATOM 700 C C . VAL A 1 91 ? -8.969 -26.641 -17.844 1 94.69 91 VAL A C 1
ATOM 702 O O . VAL A 1 91 ? -9.883 -27.141 -17.188 1 94.69 91 VAL A O 1
ATOM 705 N N . VAL A 1 92 ? -9.156 -25.75 -18.703 1 87.81 92 VAL A N 1
ATOM 706 C CA . VAL A 1 92 ? -10.469 -25.141 -18.922 1 87.81 92 VAL A CA 1
ATOM 707 C C . VAL A 1 92 ? -11.258 -25.984 -19.922 1 87.81 92 VAL A C 1
ATOM 709 O O . VAL A 1 92 ? -12.406 -26.359 -19.656 1 87.81 92 VAL A O 1
ATOM 712 N N . ASP A 1 93 ? -10.641 -26.25 -21.047 1 90.75 93 ASP A N 1
ATOM 713 C CA . ASP A 1 93 ? -11.195 -27.109 -22.094 1 90.75 93 ASP A CA 1
ATOM 714 C C . ASP A 1 93 ? -10.25 -28.266 -22.422 1 90.75 93 ASP A C 1
ATOM 716 O O . ASP A 1 93 ? -9.281 -28.078 -23.172 1 90.75 93 ASP A O 1
ATOM 720 N N . PRO A 1 94 ? -10.57 -29.438 -21.969 1 93.06 94 PRO A N 1
ATOM 721 C CA . PRO A 1 94 ? -9.672 -30.578 -22.156 1 93.06 94 PRO A CA 1
ATOM 722 C C . PRO A 1 94 ? -9.492 -30.969 -23.625 1 93.06 94 PRO A C 1
ATOM 724 O O . PRO A 1 94 ? -8.562 -31.688 -23.969 1 93.06 94 PRO A O 1
ATOM 727 N N . ARG A 1 95 ? -10.375 -30.484 -24.484 1 94.94 95 ARG A N 1
ATOM 728 C CA . ARG A 1 95 ? -10.32 -30.875 -25.891 1 94.94 95 ARG A CA 1
ATOM 729 C C . ARG A 1 95 ? -9.516 -29.859 -26.703 1 94.94 95 ARG A C 1
ATOM 731 O O . ARG A 1 95 ? -9.242 -30.094 -27.875 1 94.94 95 ARG A O 1
ATOM 738 N N . SER A 1 96 ? -9.141 -28.812 -26.016 1 94.25 96 SER A N 1
ATOM 739 C CA . SER A 1 96 ? -8.406 -27.781 -26.75 1 94.25 96 SER A CA 1
ATOM 740 C C . SER A 1 96 ? -7.039 -28.297 -27.188 1 94.25 96 SER A C 1
ATOM 742 O O . SER A 1 96 ? -6.379 -29.031 -26.453 1 94.25 96 SER A O 1
ATOM 744 N N . PRO A 1 97 ? -6.605 -27.797 -28.328 1 96.5 97 PRO A N 1
ATOM 745 C CA . PRO A 1 97 ? -5.277 -28.188 -28.797 1 96.5 97 PRO A CA 1
ATOM 746 C C . PRO A 1 97 ? -4.168 -27.797 -27.828 1 96.5 97 PRO A C 1
ATOM 748 O O . PRO A 1 97 ? -3.131 -28.469 -27.766 1 96.5 97 PRO A O 1
ATOM 751 N N . ALA A 1 98 ? -4.359 -26.797 -27.062 1 96.69 98 ALA A N 1
ATOM 752 C CA . ALA A 1 98 ? -3.379 -26.391 -26.062 1 96.69 98 ALA A CA 1
ATOM 753 C C . ALA A 1 98 ? -3.195 -27.484 -25 1 96.69 98 ALA A C 1
ATOM 755 O O . ALA A 1 98 ? -2.094 -27.672 -24.484 1 96.69 98 ALA A O 1
ATOM 756 N N . VAL A 1 99 ? -4.262 -28.172 -24.719 1 97.12 99 VAL A N 1
ATOM 757 C CA . VAL A 1 99 ? -4.219 -29.203 -23.688 1 97.12 99 VAL A CA 1
ATOM 758 C C . VAL A 1 99 ? -3.783 -30.531 -24.297 1 97.12 99 VAL A C 1
ATOM 760 O O . VAL A 1 99 ? -2.877 -31.188 -23.781 1 97.12 99 VAL A O 1
ATOM 763 N N . THR A 1 100 ? -4.332 -30.844 -25.422 1 97.06 100 THR A N 1
ATOM 764 C CA . THR A 1 100 ? -4.117 -32.156 -26.016 1 97.06 100 THR A CA 1
ATOM 765 C C . THR A 1 100 ? -2.705 -32.281 -26.578 1 97.06 100 THR A C 1
ATOM 767 O O . THR A 1 100 ? -2.23 -33.375 -26.859 1 97.06 100 THR A O 1
ATOM 770 N N . GLY A 1 101 ? -2.092 -31.172 -26.766 1 97.12 101 GLY A N 1
ATOM 771 C CA . GLY A 1 101 ? -0.718 -31.188 -27.25 1 97.12 101 GLY A CA 1
ATOM 772 C C . GLY A 1 101 ? 0.262 -31.719 -26.219 1 97.12 101 GLY A C 1
ATOM 773 O O . GLY A 1 101 ? 1.386 -32.094 -26.562 1 97.12 101 GLY A O 1
ATOM 774 N N . PHE A 1 102 ? -0.09 -31.734 -25.031 1 97.56 102 PHE A N 1
ATOM 775 C CA . PHE A 1 102 ? 0.771 -32.281 -23.984 1 97.56 102 PHE A CA 1
ATOM 776 C C . PHE A 1 102 ? 0.642 -33.812 -23.906 1 97.56 102 PHE A C 1
ATOM 778 O O . PHE A 1 102 ? -0.453 -34.344 -24.062 1 97.56 102 PHE A O 1
ATOM 785 N N . HIS A 1 103 ? 1.712 -34.438 -23.656 1 96.81 103 HIS A N 1
ATOM 786 C CA . HIS A 1 103 ? 1.701 -35.875 -23.438 1 96.81 103 HIS A CA 1
ATOM 787 C C . HIS A 1 103 ? 1.153 -36.219 -22.047 1 96.81 103 HIS A C 1
ATOM 789 O O . HIS A 1 103 ? 0.462 -37.25 -21.891 1 96.81 103 HIS A O 1
ATOM 795 N N . ARG A 1 104 ? 1.479 -35.406 -21.078 1 96.75 104 ARG A N 1
ATOM 796 C CA . ARG A 1 104 ? 0.989 -35.562 -19.719 1 96.75 104 ARG A CA 1
ATOM 797 C C . ARG A 1 104 ? 0.558 -34.188 -19.141 1 96.75 104 ARG A C 1
ATOM 799 O O . ARG A 1 104 ? 1.231 -33.188 -19.344 1 96.75 104 ARG A O 1
ATOM 806 N N . VAL A 1 105 ? -0.601 -34.25 -18.484 1 96.94 105 VAL A N 1
ATOM 807 C CA . VAL A 1 105 ? -1.095 -33.031 -17.828 1 96.94 105 VAL A CA 1
ATOM 808 C C . VAL A 1 105 ? -1.323 -33.312 -16.344 1 96.94 105 VAL A C 1
ATOM 810 O O . VAL A 1 105 ? -2.238 -34.062 -15.984 1 96.94 105 VAL A O 1
ATOM 813 N N . LEU A 1 106 ? -0.439 -32.844 -15.508 1 97.12 106 LEU A N 1
ATOM 814 C CA . LEU A 1 106 ? -0.626 -32.875 -14.062 1 97.12 106 LEU A CA 1
ATOM 815 C C . LEU A 1 106 ? -1.364 -31.609 -13.594 1 97.12 106 LEU A C 1
ATOM 817 O O . LEU A 1 106 ? -0.739 -30.656 -13.133 1 97.12 106 LEU A O 1
ATOM 821 N N . ALA A 1 107 ? -2.641 -31.703 -13.648 1 97.12 107 ALA A N 1
ATOM 822 C CA . ALA A 1 107 ? -3.496 -30.531 -13.5 1 97.12 107 ALA A CA 1
ATOM 823 C C . ALA A 1 107 ? -3.66 -30.156 -12.023 1 97.12 107 ALA A C 1
ATOM 825 O O . ALA A 1 107 ? -3.715 -31.031 -11.156 1 97.12 107 ALA A O 1
ATOM 826 N N . ARG A 1 108 ? -3.674 -28.875 -11.742 1 97.19 108 ARG A N 1
ATOM 827 C CA . ARG A 1 108 ? -4.094 -28.328 -10.453 1 97.19 108 ARG A CA 1
ATOM 828 C C . ARG A 1 108 ? -5.609 -28.406 -10.305 1 97.19 108 ARG A C 1
ATOM 830 O O . ARG A 1 108 ? -6.113 -28.812 -9.258 1 97.19 108 ARG A O 1
ATOM 837 N N . ASP A 1 109 ? -6.273 -27.969 -11.336 1 93.94 109 ASP A N 1
ATOM 838 C CA . ASP A 1 109 ? -7.73 -28.031 -11.391 1 93.94 109 ASP A CA 1
ATOM 839 C C . ASP A 1 109 ? -8.211 -28.359 -12.797 1 93.94 109 ASP A C 1
ATOM 841 O O . ASP A 1 109 ? -7.691 -27.828 -13.781 1 93.94 109 ASP A O 1
ATOM 845 N N . ALA A 1 110 ? -9.078 -29.234 -12.875 1 91.12 110 ALA A N 1
ATOM 846 C CA . ALA A 1 110 ? -9.727 -29.719 -14.094 1 91.12 110 ALA A CA 1
ATOM 847 C C . ALA A 1 110 ? -11.133 -30.234 -13.797 1 91.12 110 ALA A C 1
ATOM 849 O O . ALA A 1 110 ? -11.422 -30.656 -12.68 1 91.12 110 ALA A O 1
ATOM 850 N N . ALA A 1 111 ? -11.914 -30.125 -14.891 1 83.19 111 ALA A N 1
ATOM 851 C CA . ALA A 1 111 ? -13.266 -30.656 -14.719 1 83.19 111 ALA A CA 1
ATOM 852 C C . ALA A 1 111 ? -13.227 -32.125 -14.359 1 83.19 111 ALA A C 1
ATOM 854 O O . ALA A 1 111 ? -12.5 -32.906 -14.977 1 83.19 111 ALA A O 1
ATOM 855 N N . GLY A 1 112 ? -13.945 -32.531 -13.328 1 81.38 112 GLY A N 1
ATOM 856 C CA . GLY A 1 112 ? -14.125 -33.938 -12.977 1 81.38 112 GLY A CA 1
ATOM 857 C C . GLY A 1 112 ? -13.055 -34.438 -12.031 1 81.38 112 GLY A C 1
ATOM 858 O O . GLY A 1 112 ? -13.086 -35.594 -11.633 1 81.38 112 GLY A O 1
ATOM 859 N N . THR A 1 113 ? -12.109 -33.656 -11.719 1 84.44 113 THR A N 1
ATOM 860 C CA . THR A 1 113 ? -11.055 -34.094 -10.805 1 84.44 113 THR A CA 1
ATOM 861 C C . THR A 1 113 ? -11.023 -33.188 -9.57 1 84.44 113 THR A C 1
ATOM 863 O O . THR A 1 113 ? -11.477 -32.031 -9.617 1 84.44 113 THR A O 1
ATOM 866 N N . GLY A 1 114 ? -10.68 -33.781 -8.508 1 88.38 114 GLY A N 1
ATOM 867 C CA . GLY A 1 114 ? -10.477 -32.969 -7.312 1 88.38 114 GLY A CA 1
ATOM 868 C C . GLY A 1 114 ? -9.312 -32 -7.438 1 88.38 114 GLY A C 1
ATOM 869 O O . GLY A 1 114 ? -8.266 -32.375 -7.977 1 88.38 114 GLY A O 1
ATOM 870 N N . PRO A 1 115 ? -9.5 -30.75 -7.07 1 94.31 115 PRO A N 1
ATOM 871 C CA . PRO A 1 115 ? -8.43 -29.75 -7.203 1 94.31 115 PRO A CA 1
ATOM 872 C C . PRO A 1 115 ? -7.273 -30 -6.23 1 94.31 115 PRO A C 1
ATOM 874 O O . PRO A 1 115 ? -7.488 -30.516 -5.129 1 94.31 115 PRO A O 1
ATOM 877 N N . GLY A 1 116 ? -6.086 -29.719 -6.688 1 95.81 116 GLY A N 1
ATOM 878 C CA . GLY A 1 116 ? -4.91 -29.719 -5.828 1 95.81 116 GLY A CA 1
ATOM 879 C C . GLY A 1 116 ? -4.457 -28.328 -5.445 1 95.81 116 GLY A C 1
ATOM 880 O O . GLY A 1 116 ? -4.891 -27.328 -6.047 1 95.81 116 GLY A O 1
ATOM 881 N N . VAL A 1 117 ? -3.598 -28.328 -4.477 1 97.31 117 VAL A N 1
ATOM 882 C CA . VAL A 1 117 ? -3.074 -27.047 -4.008 1 97.31 117 VAL A CA 1
ATOM 883 C C . VAL A 1 117 ? -2.105 -26.469 -5.039 1 97.31 117 VAL A C 1
ATOM 885 O O . VAL A 1 117 ? -1.312 -27.203 -5.629 1 97.31 117 VAL A O 1
ATOM 888 N N . ASP A 1 118 ? -2.209 -25.203 -5.227 1 98.06 118 ASP A N 1
ATOM 889 C CA . ASP A 1 118 ? -1.332 -24.5 -6.164 1 98.06 118 ASP A CA 1
ATOM 890 C C . ASP A 1 118 ? 0.135 -24.688 -5.785 1 98.06 118 ASP A C 1
ATOM 892 O O . ASP A 1 118 ? 0.482 -24.688 -4.605 1 98.06 118 ASP A O 1
ATOM 896 N N . LEU A 1 119 ? 0.981 -24.75 -6.781 1 98.31 119 LEU A N 1
ATOM 897 C CA . LEU A 1 119 ? 2.402 -25.016 -6.586 1 98.31 119 LEU A CA 1
ATOM 898 C C . LEU A 1 119 ? 3.053 -23.922 -5.754 1 98.31 119 LEU A C 1
ATOM 900 O O . LEU A 1 119 ? 4.012 -24.172 -5.02 1 98.31 119 LEU A O 1
ATOM 904 N N . ALA A 1 120 ? 2.57 -22.719 -5.855 1 98.25 120 ALA A N 1
ATOM 905 C CA . ALA A 1 120 ? 3.141 -21.578 -5.125 1 98.25 120 ALA A CA 1
ATOM 906 C C . ALA A 1 120 ? 3.059 -21.812 -3.617 1 98.25 120 ALA A C 1
ATOM 908 O O . ALA A 1 120 ? 3.879 -21.281 -2.861 1 98.25 120 ALA A O 1
ATOM 909 N N . ALA A 1 121 ? 2.121 -22.578 -3.158 1 97.94 121 ALA A N 1
ATOM 910 C CA . ALA A 1 121 ? 1.901 -22.844 -1.737 1 97.94 121 ALA A CA 1
ATOM 911 C C . ALA A 1 121 ? 3.121 -23.5 -1.103 1 97.94 121 ALA A C 1
ATOM 913 O O . ALA A 1 121 ? 3.537 -23.125 -0.003 1 97.94 121 ALA A O 1
ATOM 914 N N . ARG A 1 122 ? 3.736 -24.375 -1.858 1 97.56 122 ARG A N 1
ATOM 915 C CA . ARG A 1 122 ? 4.84 -25.156 -1.315 1 97.56 122 ARG A CA 1
ATOM 916 C C . ARG A 1 122 ? 6.176 -24.703 -1.899 1 97.56 122 ARG A C 1
ATOM 918 O O . ARG A 1 122 ? 7.168 -25.438 -1.837 1 97.56 122 ARG A O 1
ATOM 925 N N . ALA A 1 123 ? 6.156 -23.547 -2.523 1 97.88 123 ALA A N 1
ATOM 926 C CA . ALA A 1 123 ? 7.422 -23 -2.996 1 97.88 123 ALA A CA 1
ATOM 927 C C . ALA A 1 123 ? 8.383 -22.75 -1.836 1 97.88 123 ALA A C 1
ATOM 929 O O . ALA A 1 123 ? 7.957 -22.609 -0.688 1 97.88 123 ALA A O 1
ATOM 930 N N . PRO A 1 124 ? 9.68 -22.75 -2.109 1 96.88 124 PRO A N 1
ATOM 931 C CA . PRO A 1 124 ? 10.664 -22.516 -1.052 1 96.88 124 PRO A CA 1
ATOM 932 C C . PRO A 1 124 ? 10.453 -21.188 -0.332 1 96.88 124 PRO A C 1
ATOM 934 O O . PRO A 1 124 ? 9.836 -20.266 -0.886 1 96.88 124 PRO A O 1
ATOM 937 N N . ALA A 1 125 ? 10.992 -21.156 0.873 1 96.12 125 ALA A N 1
ATOM 938 C CA . ALA A 1 125 ? 10.93 -19.938 1.668 1 96.12 125 ALA A CA 1
ATOM 939 C C . ALA A 1 125 ? 11.648 -18.797 0.963 1 96.12 125 ALA A C 1
ATOM 941 O O . ALA A 1 125 ? 12.648 -19 0.275 1 96.12 125 ALA A O 1
ATOM 942 N N . LEU A 1 126 ? 11.164 -17.625 1.139 1 97.19 126 LEU A N 1
ATOM 943 C CA . LEU A 1 126 ? 11.703 -16.422 0.5 1 97.19 126 LEU A CA 1
ATOM 944 C C . LEU A 1 126 ? 12.477 -15.578 1.502 1 97.19 126 LEU A C 1
ATOM 946 O O . LEU A 1 126 ? 12.203 -15.625 2.703 1 97.19 126 LEU A O 1
ATOM 950 N N . PRO A 1 127 ? 13.461 -14.82 1.01 1 96.75 127 PRO A N 1
ATOM 951 C CA . PRO A 1 127 ? 14.164 -13.906 1.915 1 96.75 127 PRO A CA 1
ATOM 952 C C . PRO A 1 127 ? 13.273 -12.766 2.404 1 96.75 127 PRO A C 1
ATOM 954 O O . PRO A 1 127 ? 12.312 -12.398 1.729 1 96.75 127 PRO A O 1
ATOM 957 N N . GLU A 1 128 ? 13.688 -12.234 3.551 1 96.38 128 GLU A N 1
ATOM 958 C CA . GLU A 1 128 ? 12.992 -11.055 4.07 1 96.38 128 GLU A CA 1
ATOM 959 C C . GLU A 1 128 ? 13.484 -9.781 3.387 1 96.38 128 GLU A C 1
ATOM 961 O O . GLU A 1 128 ? 14.68 -9.625 3.146 1 96.38 128 GLU A O 1
ATOM 966 N N . VAL A 1 129 ? 12.578 -8.938 3.01 1 98.25 129 VAL A N 1
ATOM 967 C CA . VAL A 1 129 ? 12.914 -7.629 2.453 1 98.25 129 VAL A CA 1
ATOM 968 C C . VAL A 1 129 ? 12.109 -6.539 3.162 1 98.25 129 VAL A C 1
ATOM 970 O O . VAL A 1 129 ? 11 -6.793 3.643 1 98.25 129 VAL A O 1
ATOM 973 N N . PRO A 1 130 ? 12.641 -5.309 3.24 1 98.62 130 PRO A N 1
ATOM 974 C CA . PRO A 1 130 ? 11.883 -4.242 3.895 1 98.62 130 PRO A CA 1
ATOM 975 C C . PRO A 1 130 ? 10.68 -3.783 3.07 1 98.62 130 PRO A C 1
ATOM 977 O O . PRO A 1 130 ? 10.688 -3.902 1.843 1 98.62 130 PRO A O 1
ATOM 980 N N . VAL A 1 131 ? 9.695 -3.344 3.719 1 98.88 131 VAL A N 1
ATOM 981 C CA . VAL A 1 131 ? 8.539 -2.691 3.102 1 98.88 131 VAL A CA 1
ATOM 982 C C . VAL A 1 131 ? 8.625 -1.183 3.318 1 98.88 131 VAL A C 1
ATOM 984 O O . VAL A 1 131 ? 8.641 -0.713 4.461 1 98.88 131 VAL A O 1
ATOM 987 N N . VAL A 1 132 ? 8.625 -0.453 2.223 1 98.81 132 VAL A N 1
ATOM 988 C CA . VAL A 1 132 ? 8.914 0.978 2.25 1 98.81 132 VAL A CA 1
ATOM 989 C C . VAL A 1 132 ? 7.703 1.757 1.737 1 98.81 132 VAL A C 1
ATOM 991 O O . VAL A 1 132 ? 7.18 1.461 0.662 1 98.81 132 VAL A O 1
ATOM 994 N N . GLY A 1 133 ? 7.203 2.682 2.561 1 98.81 133 GLY A N 1
ATOM 995 C CA . GLY A 1 133 ? 6.207 3.627 2.076 1 98.81 133 GLY A CA 1
ATOM 996 C C . GLY A 1 133 ? 6.816 4.812 1.349 1 98.81 133 GLY A C 1
ATOM 997 O O . GLY A 1 133 ? 7.793 5.402 1.82 1 98.81 133 GLY A O 1
ATOM 998 N N . VAL A 1 134 ? 6.316 5.188 0.194 1 98.75 134 VAL A N 1
ATOM 999 C CA . VAL A 1 134 ? 6.797 6.305 -0.611 1 98.75 134 VAL A CA 1
ATOM 1000 C C . VAL A 1 134 ? 5.727 7.395 -0.669 1 98.75 134 VAL A C 1
ATOM 1002 O O . VAL A 1 134 ? 4.656 7.191 -1.249 1 98.75 134 VAL A O 1
ATOM 1005 N N . VAL A 1 135 ? 6.004 8.5 -0.064 1 98.25 135 VAL A N 1
ATOM 1006 C CA . VAL A 1 135 ? 5.082 9.633 -0.006 1 98.25 135 VAL A CA 1
ATOM 1007 C C . VAL A 1 135 ? 5.711 10.844 -0.693 1 98.25 135 VAL A C 1
ATOM 1009 O O . VAL A 1 135 ? 6.516 11.562 -0.092 1 98.25 135 VAL A O 1
ATOM 1012 N N . LEU A 1 136 ? 5.301 11.094 -1.935 1 97.06 136 LEU A N 1
ATOM 1013 C CA . LEU A 1 136 ? 5.926 12.164 -2.713 1 97.06 136 LEU A CA 1
ATOM 1014 C C . LEU A 1 136 ? 4.875 13.125 -3.26 1 97.06 136 LEU A C 1
ATOM 1016 O O . LEU A 1 136 ? 3.703 12.758 -3.389 1 97.06 136 LEU A O 1
ATOM 1020 N N . THR A 1 137 ? 5.234 14.266 -3.455 1 91 137 THR A N 1
ATOM 1021 C CA . THR A 1 137 ? 4.43 15.266 -4.152 1 91 137 THR A CA 1
ATOM 1022 C C . THR A 1 137 ? 5.207 15.867 -5.32 1 91 137 THR A C 1
ATOM 1024 O O . THR A 1 137 ? 6.434 15.984 -5.262 1 91 137 THR A O 1
ATOM 1027 N N . HIS A 1 138 ? 4.539 16.266 -6.402 1 80.94 138 HIS A N 1
ATOM 1028 C CA . HIS A 1 138 ? 5.18 16.781 -7.602 1 80.94 138 HIS A CA 1
ATOM 1029 C C . HIS A 1 138 ? 4.996 18.281 -7.715 1 80.94 138 HIS A C 1
ATOM 1031 O O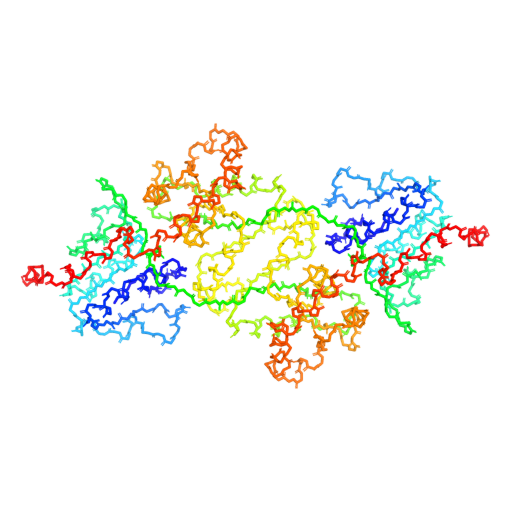 . HIS A 1 138 ? 5.434 18.906 -8.695 1 80.94 138 HIS A O 1
ATOM 1037 N N . GLY A 1 139 ? 4.363 18.828 -6.707 1 71.38 139 GLY A N 1
ATOM 1038 C CA . GLY A 1 139 ? 4.258 20.266 -6.883 1 71.38 139 GLY A CA 1
ATOM 1039 C C . GLY A 1 139 ? 3.748 20.984 -5.641 1 71.38 139 GLY A C 1
ATOM 1040 O O . GLY A 1 139 ? 2.898 20.453 -4.922 1 71.38 139 GLY A O 1
ATOM 1041 N N . GLN A 1 140 ? 4.434 21.922 -5.2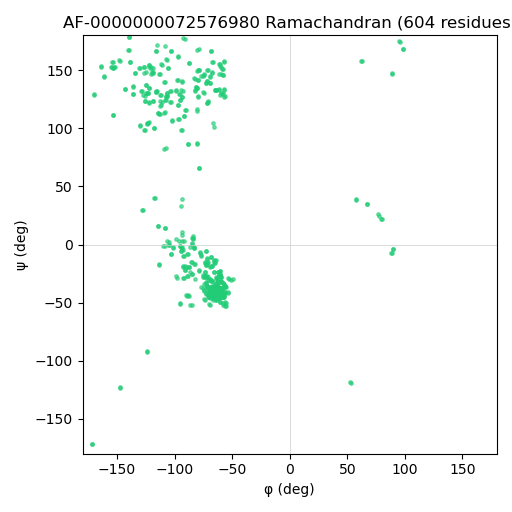77 1 69.31 140 GLN A N 1
ATOM 1042 C CA . GLN A 1 140 ? 4.012 22.953 -4.328 1 69.31 140 GLN A CA 1
ATOM 1043 C C . GLN A 1 140 ? 4.281 24.344 -4.879 1 69.31 140 GLN A C 1
ATOM 1045 O O . GLN A 1 140 ? 5.418 24.828 -4.852 1 69.31 140 GLN A O 1
ATOM 1050 N N . HIS A 1 141 ? 3.305 24.938 -5.316 1 69.5 141 HIS A N 1
ATOM 1051 C CA . HIS A 1 141 ? 3.422 26.141 -6.125 1 69.5 141 HIS A CA 1
ATOM 1052 C C . HIS A 1 141 ? 3.859 27.328 -5.281 1 69.5 141 HIS A C 1
ATOM 1054 O O . HIS A 1 141 ? 4.367 28.328 -5.812 1 69.5 141 HIS A O 1
ATOM 1060 N N . GLU A 1 142 ? 3.75 27.188 -4.023 1 72.5 142 GLU A N 1
ATOM 1061 C CA . GLU A 1 142 ? 4.047 28.312 -3.139 1 72.5 142 GLU A CA 1
ATOM 1062 C C . GLU A 1 142 ? 5.535 28.641 -3.146 1 72.5 142 GLU A C 1
ATOM 1064 O O . GLU A 1 142 ? 5.934 29.734 -2.744 1 72.5 142 GLU A O 1
ATOM 1069 N N . TYR A 1 143 ? 6.43 27.828 -3.711 1 74.62 143 TYR A N 1
ATOM 1070 C CA . TYR A 1 143 ? 7.867 28.062 -3.631 1 74.62 143 TYR A CA 1
ATOM 1071 C C . TYR A 1 143 ? 8.422 28.5 -4.98 1 74.62 143 TYR A C 1
ATOM 1073 O O . TYR A 1 143 ? 9.625 28.734 -5.113 1 74.62 143 TYR A O 1
ATOM 1081 N N . ALA A 1 144 ? 7.602 28.578 -5.969 1 73.31 144 ALA A N 1
ATOM 1082 C CA . ALA A 1 144 ? 7.91 29.188 -7.254 1 73.31 144 ALA A CA 1
ATOM 1083 C C . ALA A 1 144 ? 9.195 28.609 -7.844 1 73.31 144 ALA A C 1
ATOM 1085 O O . ALA A 1 144 ? 9.297 27.391 -8.047 1 73.31 144 ALA A O 1
ATOM 1086 N N . GLY A 1 145 ? 10.195 29.453 -8.031 1 77.44 145 GLY A N 1
ATOM 1087 C CA . GLY A 1 145 ? 11.414 29.109 -8.742 1 77.44 145 GLY A CA 1
ATOM 1088 C C . GLY A 1 145 ? 12.32 28.172 -7.961 1 77.44 145 GLY A C 1
ATOM 1089 O O . GLY A 1 145 ? 13.203 27.531 -8.531 1 77.44 145 GLY A O 1
ATOM 1090 N N . ARG A 1 146 ? 12.078 27.969 -6.734 1 82.94 146 ARG A N 1
ATOM 1091 C CA . ARG A 1 146 ? 12.945 27.141 -5.891 1 82.94 146 ARG A CA 1
ATOM 1092 C C . ARG A 1 146 ? 12.461 25.703 -5.852 1 82.94 146 ARG A C 1
ATOM 1094 O O . ARG A 1 146 ? 13.086 24.844 -5.215 1 82.94 146 ARG A O 1
ATOM 1101 N N . ARG A 1 147 ? 11.469 25.453 -6.574 1 85.06 147 ARG A N 1
ATOM 1102 C CA . ARG A 1 147 ? 10.836 24.125 -6.527 1 85.06 147 ARG A CA 1
ATOM 1103 C C . ARG A 1 147 ? 11.625 23.109 -7.348 1 85.06 147 ARG A C 1
ATOM 1105 O O . ARG A 1 147 ? 11.969 23.375 -8.5 1 85.06 147 ARG A O 1
ATOM 1112 N N . ARG A 1 148 ? 11.961 22.016 -6.715 1 90.06 148 ARG A N 1
ATOM 1113 C CA . ARG A 1 148 ? 12.656 20.922 -7.379 1 90.06 148 ARG A CA 1
ATOM 1114 C C . ARG A 1 148 ? 11.938 19.594 -7.156 1 90.06 148 ARG A C 1
ATOM 1116 O O . ARG A 1 148 ? 12.57 18.547 -7.043 1 90.06 148 ARG A O 1
ATOM 1123 N N . HIS A 1 149 ? 10.656 19.672 -7 1 91.56 149 HIS A N 1
ATOM 1124 C CA . HIS A 1 149 ? 9.852 18.516 -6.609 1 91.56 149 HIS A CA 1
ATOM 1125 C C . HIS A 1 149 ? 9.922 17.422 -7.66 1 91.56 149 HIS A C 1
ATOM 1127 O O . HIS A 1 149 ? 10.133 16.25 -7.328 1 91.56 149 HIS A O 1
ATOM 1133 N N . GLU A 1 150 ? 9.812 17.766 -8.938 1 91.75 150 GLU A N 1
ATOM 1134 C CA . GLU A 1 150 ? 9.82 16.766 -10.008 1 91.75 150 GLU A CA 1
ATOM 1135 C C . GLU A 1 150 ? 11.18 16.062 -10.102 1 91.75 150 GLU A C 1
ATOM 1137 O O . GLU A 1 150 ? 11.25 14.844 -10.258 1 91.75 150 GLU A O 1
ATOM 1142 N N . GLU A 1 151 ? 12.188 16.891 -9.961 1 93 151 GLU A N 1
ATOM 1143 C CA . GLU A 1 151 ? 13.539 16.359 -10.008 1 93 151 GLU A CA 1
ATOM 1144 C C . GLU A 1 151 ? 13.805 15.414 -8.836 1 93 151 GLU A C 1
ATOM 1146 O O . GLU A 1 151 ? 14.359 14.328 -9.023 1 93 151 GLU A O 1
ATOM 1151 N N . VAL A 1 152 ? 13.438 15.812 -7.668 1 95.38 152 VAL A N 1
ATOM 1152 C CA . VAL A 1 152 ? 13.641 15.023 -6.461 1 95.38 152 VAL A CA 1
ATOM 1153 C C . VAL A 1 152 ? 12.836 13.727 -6.547 1 95.38 152 VAL A C 1
ATOM 1155 O O . VAL A 1 152 ? 13.359 12.641 -6.27 1 95.38 152 VAL A O 1
ATOM 1158 N N . ALA A 1 153 ? 11.617 13.812 -6.973 1 95.44 153 ALA A N 1
ATOM 1159 C CA . ALA A 1 153 ? 10.766 12.633 -7.098 1 95.44 153 ALA A CA 1
ATOM 1160 C C . ALA A 1 153 ? 11.352 11.633 -8.094 1 95.44 153 ALA A C 1
ATOM 1162 O O . ALA A 1 153 ? 11.375 10.43 -7.836 1 95.44 153 ALA A O 1
ATOM 1163 N N . ALA A 1 154 ? 11.82 12.156 -9.203 1 94.69 154 ALA A N 1
ATOM 1164 C CA . ALA A 1 154 ? 12.422 11.297 -10.219 1 94.69 154 ALA A CA 1
ATOM 1165 C C . ALA A 1 154 ? 13.664 10.602 -9.68 1 94.69 154 ALA A C 1
ATOM 1167 O O . ALA A 1 154 ? 13.852 9.398 -9.898 1 94.69 154 ALA A O 1
ATOM 1168 N N . ALA A 1 155 ? 14.461 11.352 -8.969 1 95.94 155 ALA A N 1
ATOM 1169 C CA . ALA A 1 155 ? 15.68 10.789 -8.398 1 95.94 155 ALA A CA 1
ATOM 1170 C C . ALA A 1 155 ? 15.367 9.711 -7.367 1 95.94 155 ALA A C 1
ATOM 1172 O O . ALA A 1 155 ? 15.977 8.641 -7.375 1 95.94 155 ALA A O 1
ATOM 1173 N N . LEU A 1 156 ? 14.414 9.992 -6.547 1 96.94 156 LEU A N 1
ATOM 1174 C CA . LEU A 1 156 ? 14.047 9.062 -5.48 1 96.94 156 LEU A CA 1
ATOM 1175 C C . LEU A 1 156 ? 13.453 7.781 -6.051 1 96.94 156 LEU A C 1
ATOM 1177 O O . LEU A 1 156 ? 13.852 6.68 -5.664 1 96.94 156 LEU A O 1
ATOM 1181 N N . THR A 1 157 ? 12.555 7.895 -6.977 1 96.38 157 THR A N 1
ATOM 1182 C CA . THR A 1 157 ? 11.883 6.719 -7.508 1 96.38 157 THR A CA 1
ATOM 1183 C C . THR A 1 157 ? 12.828 5.891 -8.375 1 96.38 157 THR A C 1
ATOM 1185 O O . THR A 1 157 ? 12.781 4.66 -8.359 1 96.38 157 THR A O 1
ATOM 1188 N N . GLY A 1 158 ? 13.711 6.559 -9.102 1 95 158 GLY A N 1
ATOM 1189 C CA . GLY A 1 158 ? 14.742 5.84 -9.836 1 95 158 GLY A CA 1
ATOM 1190 C C . GLY A 1 158 ? 15.672 5.051 -8.93 1 95 158 GLY A C 1
ATOM 1191 O O . GLY A 1 158 ? 15.984 3.893 -9.219 1 95 158 GLY A O 1
ATOM 1192 N N . TRP A 1 159 ? 16.094 5.691 -7.883 1 96.56 159 TRP A N 1
ATOM 1193 C CA . TRP A 1 159 ? 16.969 5.055 -6.914 1 96.56 159 TRP A CA 1
ATOM 1194 C C . TRP A 1 159 ? 16.281 3.889 -6.223 1 96.56 159 TRP A C 1
ATOM 1196 O O . TRP A 1 159 ? 16.844 2.803 -6.094 1 96.56 159 TRP A O 1
ATOM 1206 N N . LEU A 1 160 ? 15.016 4.027 -5.859 1 96.31 160 LEU A N 1
ATOM 1207 C CA . LEU A 1 160 ? 14.242 3.006 -5.168 1 96.31 160 LEU A CA 1
ATOM 1208 C C . LEU A 1 160 ? 13.992 1.805 -6.074 1 96.31 160 LEU A C 1
ATOM 1210 O O . LEU A 1 160 ? 13.898 0.671 -5.598 1 96.31 160 LEU A O 1
ATOM 1214 N N . ALA A 1 161 ? 13.883 2.064 -7.344 1 93.44 161 ALA A N 1
ATOM 1215 C CA . ALA A 1 161 ? 13.633 0.994 -8.305 1 93.44 161 ALA A CA 1
ATOM 1216 C C . ALA A 1 161 ? 14.758 -0.04 -8.273 1 93.44 161 ALA A C 1
ATOM 1218 O O . ALA A 1 161 ? 14.531 -1.214 -8.578 1 93.44 161 ALA A O 1
ATOM 1219 N N . GLY A 1 162 ? 15.898 0.39 -7.887 1 92.38 162 GLY A N 1
ATOM 1220 C CA . GLY A 1 162 ? 17.047 -0.496 -7.867 1 92.38 162 GLY A CA 1
ATOM 1221 C C . GLY A 1 162 ? 17.266 -1.164 -6.523 1 92.38 162 GLY A C 1
ATOM 1222 O O . GLY A 1 162 ? 18.141 -2.02 -6.383 1 92.38 162 GLY A O 1
ATOM 1223 N N . ARG A 1 163 ? 16.453 -0.827 -5.602 1 94.38 163 ARG A N 1
ATOM 1224 C CA . ARG A 1 163 ? 16.594 -1.39 -4.262 1 94.38 163 ARG A CA 1
ATOM 1225 C C . ARG A 1 163 ? 15.719 -2.623 -4.09 1 94.38 163 ARG A C 1
ATOM 1227 O O . ARG A 1 163 ? 14.602 -2.672 -4.605 1 94.38 163 ARG A O 1
ATOM 1234 N N . ASP A 1 164 ? 16.297 -3.635 -3.381 1 96.12 164 ASP A N 1
ATOM 1235 C CA . ASP A 1 164 ? 15.492 -4.812 -3.08 1 96.12 164 ASP A CA 1
ATOM 1236 C C . ASP A 1 164 ? 14.586 -4.562 -1.877 1 96.12 164 ASP A C 1
ATOM 1238 O O . ASP A 1 164 ? 14.938 -4.902 -0.746 1 96.12 164 ASP A O 1
ATOM 1242 N N . CYS A 1 165 ? 13.445 -4.027 -2.131 1 98 165 CYS A N 1
ATOM 1243 C CA . CYS A 1 165 ? 12.414 -3.723 -1.144 1 98 165 CYS A CA 1
ATOM 1244 C C . CYS A 1 165 ? 11.031 -3.688 -1.788 1 98 165 CYS A C 1
ATOM 1246 O O . CYS A 1 165 ? 10.914 -3.527 -3.004 1 98 165 CYS A O 1
ATOM 1248 N N . ALA A 1 166 ? 10.055 -3.969 -0.995 1 98.25 166 ALA A N 1
ATOM 1249 C CA . ALA A 1 166 ? 8.688 -3.699 -1.445 1 98.25 166 ALA A CA 1
ATOM 1250 C C . ALA A 1 166 ? 8.328 -2.227 -1.265 1 98.25 166 ALA A C 1
ATOM 1252 O O . ALA A 1 166 ? 8.672 -1.619 -0.246 1 98.25 166 ALA A O 1
ATOM 1253 N N . ARG A 1 167 ? 7.73 -1.64 -2.275 1 98.12 167 ARG A N 1
ATOM 1254 C CA . ARG A 1 167 ? 7.391 -0.222 -2.221 1 98.12 167 ARG A CA 1
ATOM 1255 C C . ARG A 1 167 ? 5.879 -0.023 -2.271 1 98.12 167 ARG A C 1
ATOM 1257 O O . ARG A 1 167 ? 5.195 -0.623 -3.104 1 98.12 167 ARG A O 1
ATOM 1264 N N . LEU A 1 168 ? 5.398 0.757 -1.385 1 98.31 168 LEU A N 1
ATOM 1265 C CA . LEU A 1 168 ? 4.004 1.185 -1.372 1 98.31 168 LEU A CA 1
ATOM 1266 C C . LEU A 1 168 ? 3.895 2.688 -1.61 1 98.31 168 LEU A C 1
ATOM 1268 O O . LEU A 1 168 ? 4.375 3.484 -0.803 1 98.31 168 LEU A O 1
ATOM 1272 N N . GLU A 1 169 ? 3.32 3.018 -2.764 1 97.81 169 GLU A N 1
ATOM 1273 C CA . GLU A 1 169 ? 3.023 4.43 -2.994 1 97.81 169 GLU A CA 1
ATOM 1274 C C . GLU A 1 169 ? 1.858 4.898 -2.127 1 97.81 169 GLU A C 1
ATOM 1276 O O . GLU A 1 169 ? 0.754 4.355 -2.217 1 97.81 169 GLU A O 1
ATOM 1281 N N . LEU A 1 170 ? 2.102 5.895 -1.312 1 97.88 170 LEU A N 1
ATOM 1282 C CA . LEU A 1 170 ? 1.093 6.375 -0.374 1 97.88 170 LEU A CA 1
ATOM 1283 C C . LEU A 1 170 ? 0.798 7.855 -0.6 1 97.88 170 LEU A C 1
ATOM 1285 O O . LEU A 1 170 ? 1.632 8.578 -1.145 1 97.88 170 LEU A O 1
ATOM 1289 N N . GLU A 1 171 ? -0.432 8.195 -0.191 1 95.31 171 GLU A N 1
ATOM 1290 C CA . GLU A 1 171 ? -0.913 9.578 -0.273 1 95.31 171 GLU A CA 1
ATOM 1291 C C . GLU A 1 171 ? -1.398 10.07 1.086 1 95.31 171 GLU A C 1
ATOM 1293 O O . GLU A 1 171 ? -2.066 9.336 1.818 1 95.31 171 GLU A O 1
ATOM 1298 N N . THR A 1 172 ? -1.022 11.297 1.366 1 95.94 172 THR A N 1
ATOM 1299 C CA . THR A 1 172 ? -1.516 11.852 2.621 1 95.94 172 THR A CA 1
ATOM 1300 C C . THR A 1 172 ? -2.881 12.508 2.424 1 95.94 172 THR A C 1
ATOM 1302 O O . THR A 1 172 ? -3.59 12.781 3.393 1 95.94 172 THR A O 1
ATOM 1305 N N . ARG A 1 173 ? -3.234 12.836 1.189 1 94.69 173 ARG A N 1
ATOM 1306 C CA . ARG A 1 173 ? -4.562 13.375 0.899 1 94.69 173 ARG A CA 1
ATOM 1307 C C . ARG A 1 173 ? -5.648 12.367 1.265 1 94.69 173 ARG A C 1
ATOM 1309 O O . ARG A 1 173 ? -5.547 11.188 0.932 1 94.69 173 ARG A O 1
ATOM 1316 N N . LEU A 1 174 ? -6.617 12.859 1.913 1 95.62 174 LEU A N 1
ATOM 1317 C CA . LEU A 1 174 ? -7.734 12.008 2.312 1 95.62 174 LEU A CA 1
ATOM 1318 C C . LEU A 1 174 ? -8.898 12.148 1.339 1 95.62 174 LEU A C 1
ATOM 1320 O O . LEU A 1 174 ? -9.18 13.25 0.849 1 95.62 174 LEU A O 1
ATOM 1324 N N . ASP A 1 175 ? -9.57 11.047 1.058 1 92.56 175 ASP A N 1
ATOM 1325 C CA . ASP A 1 175 ? -10.781 11.039 0.254 1 92.56 175 ASP A CA 1
ATOM 1326 C C . ASP A 1 175 ? -11.672 9.852 0.608 1 92.56 175 ASP A C 1
ATOM 1328 O O . ASP A 1 175 ? -11.359 8.711 0.251 1 92.56 175 ASP A O 1
ATOM 1332 N N . ALA A 1 176 ? -12.766 10.141 1.194 1 86.5 176 ALA A N 1
ATOM 1333 C CA . ALA A 1 176 ? -13.656 9.078 1.646 1 86.5 176 ALA A CA 1
ATOM 1334 C C . ALA A 1 176 ? -14.438 8.484 0.478 1 86.5 176 ALA A C 1
ATOM 1336 O O . ALA A 1 176 ? -15.055 7.426 0.61 1 86.5 176 ALA A O 1
ATOM 1337 N N . HIS A 1 177 ? -14.367 9.117 -0.685 1 86.5 177 HIS A N 1
ATOM 1338 C CA . HIS A 1 177 ? -15.172 8.656 -1.815 1 86.5 177 HIS A CA 1
ATOM 1339 C C . HIS A 1 177 ? -14.32 7.875 -2.811 1 86.5 177 HIS A C 1
ATOM 1341 O O . HIS A 1 177 ? -14.844 7.309 -3.77 1 86.5 177 HIS A O 1
ATOM 1347 N N . ASP A 1 178 ? -13.109 7.859 -2.635 1 90.56 178 ASP A N 1
ATOM 1348 C CA . ASP A 1 178 ? -12.18 7.062 -3.432 1 90.56 178 ASP A CA 1
ATOM 1349 C C . ASP A 1 178 ? -11.617 5.898 -2.619 1 90.56 178 ASP A C 1
ATOM 1351 O O . ASP A 1 178 ? -10.805 6.098 -1.714 1 90.56 178 ASP A O 1
ATOM 1355 N N . TRP A 1 179 ? -11.977 4.613 -3.02 1 92.12 179 TRP A N 1
ATOM 1356 C CA . TRP A 1 179 ? -11.617 3.451 -2.211 1 92.12 179 TRP A CA 1
ATOM 1357 C C . TRP A 1 179 ? -10.109 3.258 -2.178 1 92.12 179 TRP A C 1
ATOM 1359 O O . TRP A 1 179 ? -9.586 2.539 -1.321 1 92.12 179 TRP A O 1
ATOM 1369 N N . ARG A 1 180 ? -9.391 3.943 -3.072 1 93.56 180 ARG A N 1
ATOM 1370 C CA . ARG A 1 180 ? -7.945 3.771 -3.174 1 93.56 180 ARG A CA 1
ATOM 1371 C C . ARG A 1 180 ? -7.219 4.66 -2.174 1 93.56 180 ARG A C 1
ATOM 1373 O O . ARG A 1 180 ? -6.02 4.488 -1.938 1 93.56 180 ARG A O 1
ATOM 1380 N N . LEU A 1 181 ? -7.938 5.598 -1.651 1 94.62 181 LEU A N 1
ATOM 1381 C CA . LEU A 1 181 ? -7.336 6.539 -0.712 1 94.62 181 LEU A CA 1
ATOM 1382 C C . LEU A 1 181 ? -7.879 6.324 0.696 1 94.62 181 LEU A C 1
ATOM 1384 O O . LEU A 1 181 ? -8.977 5.781 0.868 1 94.62 181 LEU A O 1
ATOM 1388 N N . CYS A 1 182 ? -7.102 6.707 1.655 1 96.56 182 CYS A N 1
ATOM 1389 C CA . CYS A 1 182 ? -7.582 6.703 3.033 1 96.56 182 CYS A CA 1
ATOM 1390 C C . CYS A 1 182 ? -8.648 7.77 3.244 1 96.56 182 CYS A C 1
ATOM 1392 O O . CYS A 1 182 ? -8.531 8.875 2.717 1 96.56 182 CYS A O 1
ATOM 1394 N N . GLY A 1 183 ? -9.656 7.398 3.988 1 94.94 183 GLY A N 1
ATOM 1395 C CA . GLY A 1 183 ? -10.703 8.352 4.316 1 94.94 183 GLY A CA 1
ATOM 1396 C C . GLY A 1 183 ? -10.461 9.078 5.625 1 94.94 183 GLY A C 1
ATOM 1397 O O . GLY A 1 183 ? -11.031 10.141 5.867 1 94.94 183 GLY A O 1
ATOM 1398 N N . THR A 1 184 ? -9.648 8.555 6.438 1 96.56 184 THR A N 1
ATOM 1399 C CA . THR A 1 184 ? -9.367 9.117 7.754 1 96.56 184 THR A CA 1
ATOM 1400 C C . THR A 1 184 ? -7.875 9.031 8.07 1 96.56 184 THR A C 1
ATOM 1402 O O . THR A 1 184 ? -7.16 8.203 7.504 1 96.56 184 THR A O 1
ATOM 1405 N N . PRO A 1 185 ? -7.387 9.891 8.969 1 97.88 185 PRO A N 1
ATOM 1406 C CA . PRO A 1 185 ? -5.984 9.797 9.375 1 97.88 185 PRO A CA 1
ATOM 1407 C C . PRO A 1 185 ? -5.641 8.445 10.008 1 97.88 185 PRO A C 1
ATOM 1409 O O . PRO A 1 185 ? -4.512 7.965 9.875 1 97.88 185 PRO A O 1
ATOM 1412 N N . ALA A 1 186 ? -6.617 7.859 10.68 1 98.5 186 ALA A N 1
ATOM 1413 C CA . ALA A 1 186 ? -6.395 6.566 11.32 1 98.5 186 ALA A CA 1
ATOM 1414 C C . ALA A 1 186 ? -6.008 5.504 10.297 1 98.5 186 ALA A C 1
ATOM 1416 O O . ALA A 1 186 ? -5.145 4.664 10.555 1 98.5 186 ALA A O 1
ATOM 1417 N N . GLN A 1 187 ? -6.648 5.551 9.188 1 98.44 187 GLN A N 1
ATOM 1418 C CA . GLN A 1 187 ? -6.355 4.59 8.125 1 98.44 187 GLN A CA 1
ATOM 1419 C C . GLN A 1 187 ? -4.922 4.742 7.625 1 98.44 187 GLN A C 1
ATOM 1421 O O . GLN A 1 187 ? -4.203 3.752 7.477 1 98.44 187 GLN A O 1
ATOM 1426 N N . LEU A 1 188 ? -4.492 5.938 7.402 1 98.62 188 LEU A N 1
ATOM 1427 C CA . LEU A 1 188 ? -3.127 6.16 6.941 1 98.62 188 LEU A CA 1
ATOM 1428 C C . LEU A 1 188 ? -2.119 5.75 8.008 1 98.62 188 LEU A C 1
ATOM 1430 O O . LEU A 1 188 ? -1.11 5.113 7.707 1 98.62 188 LEU A O 1
ATOM 1434 N N . GLU A 1 189 ? -2.385 6.113 9.242 1 98.62 189 GLU A N 1
ATOM 1435 C CA . GLU A 1 189 ? -1.479 5.758 10.328 1 98.62 189 GLU A CA 1
ATOM 1436 C C . GLU A 1 189 ? -1.35 4.242 10.461 1 98.62 189 GLU A C 1
ATOM 1438 O O . GLU A 1 189 ? -0.27 3.73 10.766 1 98.62 189 GLU A O 1
ATOM 1443 N N . ALA A 1 190 ? -2.451 3.52 10.258 1 98.69 190 ALA A N 1
ATOM 1444 C CA . ALA A 1 190 ? -2.426 2.061 10.32 1 98.69 190 ALA A CA 1
ATOM 1445 C C . ALA A 1 190 ? -1.45 1.485 9.297 1 98.69 190 ALA A C 1
ATOM 1447 O O . ALA A 1 190 ? -0.739 0.52 9.578 1 98.69 190 ALA A O 1
ATOM 1448 N N . VAL A 1 191 ? -1.422 2.047 8.117 1 98.75 191 VAL A N 1
ATOM 1449 C CA . VAL A 1 191 ? -0.51 1.597 7.07 1 98.75 191 VAL A CA 1
ATOM 1450 C C . VAL A 1 191 ? 0.925 1.96 7.445 1 98.75 191 VAL A C 1
ATOM 1452 O O . VAL A 1 191 ? 1.82 1.113 7.395 1 98.75 191 VAL A O 1
ATOM 1455 N N . LEU A 1 192 ? 1.143 3.186 7.898 1 98.81 192 LEU A N 1
ATOM 1456 C CA . LEU A 1 192 ? 2.482 3.666 8.219 1 98.81 192 LEU A CA 1
ATOM 1457 C C . LEU A 1 192 ? 3.115 2.816 9.312 1 98.81 192 LEU A C 1
ATOM 1459 O O . LEU A 1 192 ? 4.301 2.488 9.242 1 98.81 192 LEU A O 1
ATOM 1463 N N . ALA A 1 193 ? 2.346 2.447 10.258 1 98.56 193 ALA A N 1
ATOM 1464 C CA . ALA A 1 193 ? 2.838 1.738 11.438 1 98.56 193 ALA A CA 1
ATOM 1465 C C . ALA A 1 193 ? 3.391 0.366 11.062 1 98.56 193 ALA A C 1
ATOM 1467 O O . ALA A 1 193 ? 4.09 -0.268 11.859 1 98.56 193 ALA A O 1
ATOM 1468 N N . ARG A 1 194 ? 3.1 -0.088 9.859 1 98.44 194 ARG A N 1
ATOM 1469 C CA . ARG A 1 194 ? 3.506 -1.428 9.445 1 98.44 194 ARG A CA 1
ATOM 1470 C C . ARG A 1 194 ? 4.738 -1.373 8.547 1 98.44 194 ARG A C 1
ATOM 1472 O O . ARG A 1 194 ? 5.262 -2.412 8.141 1 98.44 194 ARG A O 1
ATOM 1479 N N . LEU A 1 195 ? 5.188 -0.208 8.25 1 98.81 195 LEU A N 1
ATOM 1480 C CA . LEU A 1 195 ? 6.297 -0.034 7.324 1 98.81 195 LEU A CA 1
ATOM 1481 C C . LEU A 1 195 ? 7.633 -0.117 8.055 1 98.81 195 LEU A C 1
ATOM 1483 O O . LEU A 1 195 ? 7.703 0.125 9.258 1 98.81 195 LEU A O 1
ATOM 1487 N N . ASP A 1 196 ? 8.633 -0.443 7.324 1 98.88 196 ASP A N 1
ATOM 1488 C CA . ASP A 1 196 ? 9.992 -0.445 7.863 1 98.88 196 ASP A CA 1
ATOM 1489 C C . ASP A 1 196 ? 10.648 0.922 7.695 1 98.88 196 ASP A C 1
ATOM 1491 O O . ASP A 1 196 ? 11.57 1.271 8.445 1 98.88 196 ASP A O 1
ATOM 1495 N N . LEU A 1 197 ? 10.203 1.596 6.723 1 98.88 197 LEU A N 1
ATOM 1496 C CA . LEU A 1 197 ? 10.805 2.869 6.344 1 98.88 197 LEU A CA 1
ATOM 1497 C C . LEU A 1 197 ? 9.844 3.688 5.48 1 98.88 197 LEU A C 1
ATOM 1499 O O . LEU A 1 197 ? 9.07 3.127 4.707 1 98.88 197 LEU A O 1
ATOM 1503 N N . VAL A 1 198 ? 9.875 5.008 5.656 1 98.94 198 VAL A N 1
ATOM 1504 C CA . VAL A 1 198 ? 9.164 5.914 4.766 1 98.94 198 VAL A CA 1
ATOM 1505 C C . VAL A 1 198 ? 10.156 6.801 4.027 1 98.94 198 VAL A C 1
ATOM 1507 O O . VAL A 1 198 ? 11.109 7.309 4.625 1 98.94 198 VAL A O 1
ATOM 1510 N N . VAL A 1 199 ? 10.047 6.941 2.736 1 98.88 199 VAL A N 1
ATOM 1511 C CA . VAL A 1 199 ? 10.773 7.898 1.912 1 98.88 199 VAL A CA 1
ATOM 1512 C C . VAL A 1 199 ? 9.836 9.008 1.455 1 98.88 199 VAL A C 1
ATOM 1514 O O . VAL A 1 199 ? 8.781 8.742 0.876 1 98.88 199 VAL A O 1
ATOM 1517 N N . THR A 1 200 ? 10.242 10.281 1.698 1 98.69 200 THR A N 1
ATOM 1518 C CA . THR A 1 200 ? 9.258 11.328 1.442 1 98.69 200 THR A CA 1
ATOM 1519 C C . THR A 1 200 ? 9.961 12.648 1.113 1 98.69 200 THR A C 1
ATOM 1521 O O . THR A 1 200 ? 11.109 12.859 1.502 1 98.69 200 THR A O 1
ATOM 1524 N N . ASP A 1 201 ? 9.305 13.477 0.345 1 97.75 201 ASP A N 1
ATOM 1525 C CA . ASP A 1 201 ? 9.695 14.867 0.147 1 97.75 201 ASP A CA 1
ATOM 1526 C C . ASP A 1 201 ? 8.641 15.82 0.717 1 97.75 201 ASP A C 1
ATOM 1528 O O . ASP A 1 201 ? 8.617 17 0.366 1 97.75 201 ASP A O 1
ATOM 1532 N N . ARG A 1 202 ? 7.762 15.242 1.573 1 96.25 202 ARG A N 1
ATOM 1533 C CA . ARG A 1 202 ? 6.664 16.016 2.154 1 96.25 202 ARG A CA 1
ATOM 1534 C C . ARG A 1 202 ? 6.848 16.172 3.66 1 96.25 202 ARG A C 1
ATOM 1536 O O . ARG A 1 202 ? 7.289 15.242 4.34 1 96.25 202 ARG A O 1
ATOM 1543 N N . LEU A 1 203 ? 6.414 17.297 4.125 1 96.06 203 LEU A N 1
ATOM 1544 C CA . LEU A 1 203 ? 6.465 17.547 5.559 1 96.06 203 LEU A CA 1
ATOM 1545 C C . LEU A 1 203 ? 5.637 16.516 6.324 1 96.06 203 LEU A C 1
ATOM 1547 O O . LEU A 1 203 ? 6.125 15.914 7.277 1 96.06 203 LEU A O 1
ATOM 1551 N N . HIS A 1 204 ? 4.434 16.328 5.871 1 97.06 204 HIS A N 1
ATOM 1552 C CA . HIS A 1 204 ? 3.557 15.414 6.598 1 97.06 204 HIS A CA 1
ATOM 1553 C C . HIS A 1 204 ? 3.957 13.961 6.371 1 97.06 204 HIS A C 1
ATOM 1555 O O . HIS A 1 204 ? 3.625 13.086 7.18 1 97.06 204 HIS A O 1
ATOM 1561 N N . GLY A 1 205 ? 4.629 13.672 5.289 1 98 205 GLY A N 1
ATOM 1562 C CA . GLY A 1 205 ? 5.246 12.359 5.207 1 98 205 GLY A CA 1
ATOM 1563 C C . GLY A 1 205 ? 6.238 12.102 6.324 1 98 205 GLY A C 1
ATOM 1564 O O . GLY A 1 205 ? 6.273 11.008 6.887 1 98 205 GLY A O 1
ATOM 1565 N N . LEU A 1 206 ? 7.02 13.125 6.645 1 98.56 206 LEU A N 1
ATOM 1566 C CA . LEU A 1 206 ? 8.031 13.039 7.688 1 98.56 206 LEU A CA 1
ATOM 1567 C C . LEU A 1 206 ? 7.383 12.93 9.062 1 98.56 206 LEU A C 1
ATOM 1569 O O . LEU A 1 206 ? 7.625 11.969 9.797 1 98.56 206 LEU A O 1
ATOM 1573 N N . VAL A 1 207 ? 6.516 13.773 9.383 1 98.38 207 VAL A N 1
ATOM 1574 C CA . VAL A 1 207 ? 5.969 13.891 10.734 1 98.38 207 VAL A CA 1
ATOM 1575 C C . VAL A 1 207 ? 5.078 12.688 11.031 1 98.38 207 VAL A C 1
ATOM 1577 O O . VAL A 1 207 ? 5.141 12.117 12.125 1 98.38 207 VAL A O 1
ATOM 1580 N N . LEU A 1 208 ? 4.211 12.312 10.062 1 98.69 208 LEU A N 1
ATOM 1581 C CA . LEU A 1 208 ? 3.281 11.211 10.297 1 98.69 208 LEU A CA 1
ATOM 1582 C C . LEU A 1 208 ? 4.027 9.891 10.43 1 98.69 208 LEU A C 1
ATOM 1584 O O . LEU A 1 208 ? 3.619 9.016 11.203 1 98.69 208 LEU A O 1
ATOM 1588 N N . ALA A 1 209 ? 5.098 9.703 9.68 1 98.88 209 ALA A N 1
ATOM 1589 C CA . ALA A 1 209 ? 5.922 8.508 9.836 1 98.88 209 ALA A CA 1
ATOM 1590 C C . ALA A 1 209 ? 6.555 8.461 11.227 1 98.88 209 ALA A C 1
ATOM 1592 O O . ALA A 1 209 ? 6.492 7.434 11.906 1 98.88 209 ALA A O 1
ATOM 1593 N N . LEU A 1 210 ? 7.133 9.602 11.648 1 98.81 210 LEU A N 1
ATOM 1594 C CA . LEU A 1 210 ? 7.766 9.648 12.961 1 98.81 210 LEU A CA 1
ATOM 1595 C C . LEU A 1 210 ? 6.738 9.445 14.07 1 98.81 210 LEU A C 1
ATOM 1597 O O . LEU A 1 210 ? 7.02 8.773 15.07 1 98.81 210 LEU A O 1
ATOM 1601 N N . ARG A 1 211 ? 5.578 10.055 13.891 1 98.31 211 ARG A N 1
ATOM 1602 C CA . ARG A 1 211 ? 4.492 9.859 14.844 1 98.31 211 ARG A CA 1
ATOM 1603 C C . ARG A 1 211 ? 4.156 8.375 14.992 1 98.31 211 ARG A C 1
ATOM 1605 O O . ARG A 1 211 ? 3.859 7.902 16.094 1 98.31 211 ARG A O 1
ATOM 1612 N N . ALA A 1 212 ? 4.238 7.633 13.93 1 98.38 212 ALA A N 1
ATOM 1613 C CA . ALA A 1 212 ? 3.936 6.203 13.922 1 98.38 212 ALA A CA 1
ATOM 1614 C C . ALA A 1 212 ? 5.133 5.383 14.391 1 98.38 212 ALA A C 1
ATOM 1616 O O . ALA A 1 212 ? 5.066 4.152 14.445 1 98.38 212 ALA A O 1
ATOM 1617 N N . GLY A 1 213 ? 6.266 6.035 14.672 1 98.62 213 GLY A N 1
ATOM 1618 C CA . GLY A 1 213 ? 7.469 5.363 15.141 1 98.62 213 GLY A CA 1
ATOM 1619 C C . GLY A 1 213 ? 8.258 4.711 14.023 1 98.62 213 GLY A C 1
ATOM 1620 O O . GLY A 1 213 ? 9.008 3.758 14.266 1 98.62 213 GLY A O 1
ATOM 1621 N N . VAL A 1 214 ? 8.078 5.137 12.836 1 98.94 214 VAL A N 1
ATOM 1622 C CA . VAL A 1 214 ? 8.719 4.555 11.664 1 98.94 214 VAL A CA 1
ATOM 1623 C C . VAL A 1 214 ? 9.812 5.492 11.156 1 98.94 214 VAL A C 1
ATOM 1625 O O . VAL A 1 214 ? 9.586 6.695 11.008 1 98.94 214 VAL A O 1
ATOM 1628 N N . PRO A 1 215 ? 11.008 4.965 10.93 1 98.94 215 PRO A N 1
ATOM 1629 C CA . PRO A 1 215 ? 12.07 5.82 10.383 1 98.94 215 PRO A CA 1
ATOM 1630 C C . PRO A 1 215 ? 11.711 6.418 9.031 1 98.94 215 PRO A C 1
ATOM 1632 O O . PRO A 1 215 ? 10.969 5.805 8.258 1 98.94 215 PRO A O 1
ATOM 1635 N N . VAL A 1 216 ? 12.328 7.59 8.758 1 98.94 216 VAL A N 1
ATOM 1636 C CA . VAL A 1 216 ? 11.984 8.312 7.543 1 98.94 216 VAL A CA 1
ATOM 1637 C C . VAL A 1 216 ? 13.258 8.828 6.871 1 98.94 216 VAL A C 1
ATOM 1639 O O . VAL A 1 216 ? 14.141 9.367 7.535 1 98.94 216 VAL A O 1
ATOM 1642 N N . LEU A 1 217 ? 13.375 8.555 5.637 1 98.94 217 LEU A N 1
ATOM 1643 C CA . LEU A 1 217 ? 14.344 9.219 4.773 1 98.94 217 LEU A CA 1
ATOM 1644 C C . LEU A 1 217 ? 13.695 10.367 4.016 1 98.94 217 LEU A C 1
ATOM 1646 O O . LEU A 1 217 ? 12.945 10.141 3.062 1 98.94 217 LEU A O 1
ATOM 1650 N N . ALA A 1 218 ? 14.055 11.586 4.426 1 98.81 218 ALA A N 1
ATOM 1651 C CA . ALA A 1 218 ? 13.383 12.773 3.896 1 98.81 218 ALA A CA 1
ATOM 1652 C C . ALA A 1 218 ? 14.305 13.555 2.965 1 98.81 218 ALA A C 1
ATOM 1654 O O . ALA A 1 218 ? 15.5 13.672 3.223 1 98.81 218 ALA A O 1
ATOM 1655 N N . VAL A 1 219 ? 13.758 14.031 1.914 1 98.38 219 VAL A N 1
ATOM 1656 C CA . VAL A 1 219 ? 14.438 14.945 0.998 1 98.38 219 VAL A CA 1
ATOM 1657 C C . VAL A 1 219 ? 13.648 16.234 0.872 1 98.38 219 VAL A C 1
ATOM 1659 O O . VAL A 1 219 ? 12.453 16.219 0.573 1 98.38 219 VAL A O 1
ATOM 1662 N N . ASP A 1 220 ? 14.281 17.328 1.18 1 97.5 220 ASP A N 1
ATOM 1663 C CA . ASP A 1 220 ? 13.617 18.609 0.976 1 97.5 220 ASP A CA 1
ATOM 1664 C C . ASP A 1 220 ? 13.703 19.047 -0.484 1 97.5 220 ASP A C 1
ATOM 1666 O O . ASP A 1 220 ? 14.797 19.312 -0.992 1 97.5 220 ASP A O 1
ATOM 1670 N N . PRO A 1 221 ? 12.562 19.156 -1.166 1 96.25 221 PRO A N 1
ATOM 1671 C CA . PRO A 1 221 ? 12.586 19.422 -2.604 1 96.25 221 PRO A CA 1
ATOM 1672 C C . PRO A 1 221 ? 12.711 20.922 -2.918 1 96.25 221 PRO A C 1
ATOM 1674 O O . PRO A 1 221 ? 12.547 21.328 -4.074 1 96.25 221 PRO A O 1
ATOM 1677 N N . VAL A 1 222 ? 12.883 21.719 -1.933 1 93.5 222 VAL A N 1
ATOM 1678 C CA . VAL A 1 222 ? 13.008 23.156 -2.117 1 93.5 222 VAL A CA 1
ATOM 1679 C C . VAL A 1 222 ? 14.461 23.578 -1.905 1 93.5 222 VAL A C 1
ATOM 1681 O O . VAL A 1 222 ? 15.055 23.281 -0.869 1 93.5 222 VAL A O 1
ATOM 1684 N N . GLU A 1 223 ? 14.961 24.312 -2.932 1 92.06 223 GLU A N 1
ATOM 1685 C CA . GLU A 1 223 ? 16.328 24.797 -2.846 1 92.06 223 GLU A CA 1
ATOM 1686 C C . GLU A 1 223 ? 16.547 25.656 -1.593 1 92.06 223 GLU A C 1
ATOM 1688 O O . GLU A 1 223 ? 15.734 26.531 -1.292 1 92.06 223 GLU A O 1
ATOM 1693 N N . GLY A 1 224 ? 17.531 25.312 -0.827 1 91.19 224 GLY A N 1
ATOM 1694 C CA . GLY A 1 224 ? 17.828 26.047 0.394 1 91.19 224 GLY A CA 1
ATOM 1695 C C . GLY A 1 224 ? 17.078 25.516 1.602 1 91.19 224 GLY A C 1
ATOM 1696 O O . GLY A 1 224 ? 17.328 25.938 2.73 1 91.19 224 GLY A O 1
ATOM 1697 N N . GLY A 1 225 ? 16.203 24.625 1.363 1 91.31 225 GLY A N 1
ATOM 1698 C CA . GLY A 1 225 ? 15.43 24.047 2.459 1 91.31 225 GLY A CA 1
ATOM 1699 C C . GLY A 1 225 ? 14.164 24.828 2.77 1 91.31 225 GLY A C 1
ATOM 1700 O O . GLY A 1 225 ? 14.125 26.047 2.631 1 91.31 225 GLY A O 1
ATOM 1701 N N . ALA A 1 226 ? 13.18 24.125 3.195 1 91.75 226 ALA A N 1
ATOM 1702 C CA . ALA A 1 226 ? 11.906 24.734 3.561 1 91.75 226 ALA A CA 1
ATOM 1703 C C . ALA A 1 226 ? 11.234 23.984 4.695 1 91.75 226 ALA A C 1
ATOM 1705 O O . ALA A 1 226 ? 11.812 23.812 5.773 1 91.75 226 ALA A O 1
ATOM 1706 N N . LYS A 1 227 ? 10 23.531 4.445 1 92.44 227 LYS A N 1
ATOM 1707 C CA . LYS A 1 227 ? 9.227 23 5.562 1 92.44 227 LYS A CA 1
ATOM 1708 C C . LYS A 1 227 ? 9.742 21.625 5.98 1 92.44 227 LYS A C 1
ATOM 1710 O O . LYS A 1 227 ? 9.688 21.281 7.16 1 92.44 227 LYS A O 1
ATOM 1715 N N . VAL A 1 228 ? 10.219 20.828 5.035 1 96 228 VAL A N 1
ATOM 1716 C CA . VAL A 1 228 ? 10.727 19.516 5.383 1 96 228 VAL A CA 1
ATOM 1717 C C . VAL A 1 228 ? 11.977 19.656 6.246 1 96 228 VAL A C 1
ATOM 1719 O O . VAL A 1 228 ? 12.109 18.984 7.273 1 96 228 VAL A O 1
ATOM 1722 N N . THR A 1 229 ? 12.859 20.516 5.863 1 96.25 229 THR A N 1
ATOM 1723 C CA . THR A 1 229 ? 14.07 20.781 6.637 1 96.25 229 THR A CA 1
ATOM 1724 C C . THR A 1 229 ? 13.719 21.328 8.016 1 96.25 229 THR A C 1
ATOM 1726 O O . THR A 1 229 ? 14.266 20.875 9.023 1 96.25 229 THR A O 1
ATOM 1729 N N . ALA A 1 230 ? 12.812 22.266 8.008 1 96 230 ALA A N 1
ATOM 1730 C CA . ALA A 1 230 ? 12.391 22.875 9.273 1 96 230 ALA A CA 1
ATOM 1731 C C . ALA A 1 230 ? 11.836 21.812 10.227 1 96 230 ALA A C 1
ATOM 1733 O O . ALA A 1 230 ? 12.164 21.812 11.414 1 96 230 ALA A O 1
ATOM 1734 N N . GLN A 1 231 ? 11.062 20.906 9.703 1 96.69 231 GLN A N 1
ATOM 1735 C CA . GLN A 1 231 ? 10.438 19.906 10.555 1 96.69 231 GLN A CA 1
ATOM 1736 C C . GLN A 1 231 ? 11.445 18.859 11 1 96.69 231 GLN A C 1
ATOM 1738 O O . GLN A 1 231 ? 11.383 18.375 12.133 1 96.69 231 GLN A O 1
ATOM 1743 N N . ALA A 1 232 ? 12.328 18.469 10.102 1 98 232 ALA A N 1
ATOM 1744 C CA . ALA A 1 232 ? 13.391 17.547 10.508 1 98 232 ALA A CA 1
ATOM 1745 C C . ALA A 1 232 ? 14.188 18.125 11.672 1 98 232 ALA A C 1
ATOM 1747 O O . ALA A 1 232 ? 14.508 17.422 12.633 1 98 232 ALA A O 1
ATOM 1748 N N . ARG A 1 233 ? 14.461 19.391 11.609 1 96.56 233 ARG A N 1
ATOM 1749 C CA . ARG A 1 233 ? 15.195 20.062 12.672 1 96.56 233 ARG A CA 1
ATOM 1750 C C . ARG A 1 233 ? 14.375 20.109 13.961 1 96.56 233 ARG A C 1
ATOM 1752 O O . ARG A 1 233 ? 14.898 19.812 15.039 1 96.56 233 ARG A O 1
ATOM 1759 N N . ALA A 1 234 ? 13.164 20.469 13.812 1 96.75 234 ALA A N 1
ATOM 1760 C CA . ALA A 1 234 ? 12.289 20.562 14.977 1 96.75 234 ALA A CA 1
ATOM 1761 C C . ALA A 1 234 ? 12.203 19.219 15.703 1 96.75 234 ALA A C 1
ATOM 1763 O O . ALA A 1 234 ? 12.125 19.172 16.938 1 96.75 234 ALA A O 1
ATOM 1764 N N . CYS A 1 235 ? 12.273 18.125 14.969 1 97.19 235 CYS A N 1
ATOM 1765 C CA . CYS A 1 235 ? 12.141 16.781 15.523 1 97.19 235 CYS A CA 1
ATOM 1766 C C . CYS A 1 235 ? 13.508 16.203 15.867 1 97.19 235 CYS A C 1
ATOM 1768 O O . CYS A 1 235 ? 13.609 15.086 16.375 1 97.19 235 CYS A O 1
ATOM 1770 N N . ALA A 1 236 ? 14.531 16.938 15.539 1 96.94 236 ALA A N 1
ATOM 1771 C CA . ALA A 1 236 ? 15.906 16.453 15.695 1 96.94 236 ALA A CA 1
ATOM 1772 C C . ALA A 1 236 ? 16.141 15.164 14.922 1 96.94 236 ALA A C 1
ATOM 1774 O O . ALA A 1 236 ? 16.734 14.219 15.438 1 96.94 236 ALA A O 1
ATOM 1775 N N . TRP A 1 237 ? 15.57 15.062 13.742 1 98.56 237 TRP A N 1
ATOM 1776 C CA . TRP A 1 237 ? 15.703 13.891 12.891 1 98.56 237 TRP A CA 1
ATOM 1777 C C . TRP A 1 237 ? 16.828 14.078 11.883 1 98.56 237 TRP A C 1
ATOM 1779 O O . TRP A 1 237 ? 16.781 15 11.055 1 98.56 237 TRP A O 1
ATOM 1789 N N . PRO A 1 238 ? 17.766 13.203 11.852 1 98.69 238 PRO A N 1
ATOM 1790 C CA . PRO A 1 238 ? 18.984 13.492 11.094 1 98.69 238 PRO A CA 1
ATOM 1791 C C . PRO A 1 238 ? 18.906 13.016 9.648 1 98.69 238 PRO A C 1
ATOM 1793 O O . PRO A 1 238 ? 19.719 13.445 8.812 1 98.69 238 PRO A O 1
ATOM 1796 N N . ALA A 1 239 ? 18.094 12.102 9.281 1 98.81 239 ALA A N 1
ATOM 1797 C CA . ALA A 1 239 ? 18.062 11.516 7.941 1 98.81 239 ALA A CA 1
ATOM 1798 C C . ALA A 1 239 ? 17.344 12.438 6.957 1 98.81 239 ALA A C 1
ATOM 1800 O O . ALA A 1 239 ? 16.297 12.07 6.41 1 98.81 239 ALA A O 1
ATOM 1801 N N . LEU A 1 240 ? 17.938 13.562 6.723 1 98.69 240 LEU A N 1
ATOM 1802 C CA . LEU A 1 240 ? 17.453 14.625 5.848 1 98.69 240 LEU A CA 1
ATOM 1803 C C . LEU A 1 240 ? 18.469 14.953 4.77 1 98.69 240 LEU A C 1
ATOM 1805 O O . LEU A 1 240 ? 19.656 15.141 5.062 1 98.69 240 LEU A O 1
ATOM 1809 N N . VAL A 1 241 ? 18 14.992 3.523 1 98.5 241 VAL A N 1
ATOM 1810 C CA . VAL A 1 241 ? 18.859 15.32 2.395 1 98.5 241 VAL A CA 1
ATOM 1811 C C . VAL A 1 241 ? 18.312 16.531 1.656 1 98.5 241 VAL A C 1
ATOM 1813 O O . VAL A 1 241 ? 17.109 16.625 1.399 1 98.5 241 VAL A O 1
ATOM 1816 N N . ALA A 1 242 ? 19.172 17.453 1.327 1 97.38 242 ALA A N 1
ATOM 1817 C CA . ALA A 1 242 ? 18.812 18.625 0.527 1 97.38 242 ALA A CA 1
ATOM 1818 C C . ALA A 1 242 ? 18.719 18.266 -0.955 1 97.38 242 ALA A C 1
ATOM 1820 O O . ALA A 1 242 ? 19.5 17.438 -1.442 1 97.38 242 ALA A O 1
ATOM 1821 N N . ALA A 1 243 ? 17.859 18.969 -1.67 1 95.81 243 ALA A N 1
ATOM 1822 C CA . ALA A 1 243 ? 17.703 18.719 -3.102 1 95.81 243 ALA A CA 1
ATOM 1823 C C . ALA A 1 243 ? 19.016 18.922 -3.844 1 95.81 243 ALA A C 1
ATOM 1825 O O . ALA A 1 243 ? 19.344 18.172 -4.766 1 95.81 243 ALA A O 1
ATOM 1826 N N . GLU A 1 244 ? 19.797 19.906 -3.449 1 95.69 244 GLU A N 1
ATOM 1827 C CA . GLU A 1 244 ? 21.062 20.234 -4.102 1 95.69 244 GLU A CA 1
ATOM 1828 C C . GLU A 1 244 ? 22.078 19.109 -3.951 1 95.69 244 GLU A C 1
ATOM 1830 O O . GLU A 1 244 ? 22.812 18.797 -4.891 1 95.69 244 GLU A O 1
ATOM 1835 N N . ARG A 1 245 ? 22.031 18.594 -2.814 1 96 245 ARG A N 1
ATOM 1836 C CA . ARG A 1 245 ? 22.953 17.484 -2.557 1 96 245 ARG A CA 1
ATOM 1837 C C . ARG A 1 245 ? 22.594 16.266 -3.395 1 96 245 ARG A C 1
ATOM 1839 O O . ARG A 1 245 ? 23.469 15.602 -3.949 1 96 245 ARG A O 1
ATOM 1846 N N . LEU A 1 246 ? 21.359 15.938 -3.496 1 95.5 246 LEU A N 1
ATOM 1847 C CA . LEU A 1 246 ? 20.875 14.797 -4.273 1 95.5 246 LEU A CA 1
ATOM 1848 C C . LEU A 1 246 ? 21.172 15 -5.758 1 95.5 246 LEU A C 1
ATOM 1850 O O . LEU A 1 246 ? 21.469 14.039 -6.473 1 95.5 246 LEU A O 1
ATOM 1854 N N . ALA A 1 247 ? 21.094 16.203 -6.258 1 92.12 247 ALA A N 1
ATOM 1855 C CA . ALA A 1 247 ? 21.328 16.531 -7.664 1 92.12 247 ALA A CA 1
ATOM 1856 C C . ALA A 1 247 ? 22.812 16.484 -7.996 1 92.12 247 ALA A C 1
ATOM 1858 O O . ALA A 1 247 ? 23.203 16.203 -9.133 1 92.12 247 ALA A O 1
ATOM 1859 N N . GLY A 1 248 ? 23.656 16.734 -7.047 1 91.5 248 GLY A N 1
ATOM 1860 C CA . GLY A 1 248 ? 25.078 16.953 -7.301 1 91.5 248 GLY A CA 1
ATOM 1861 C C . GLY A 1 248 ? 25.906 15.703 -7.137 1 91.5 248 GLY A C 1
ATOM 1862 O O . GLY A 1 248 ? 27.141 15.742 -7.281 1 91.5 248 GLY A O 1
ATOM 1863 N N . ALA A 1 249 ? 25.312 14.633 -6.777 1 93.12 249 ALA A N 1
ATOM 1864 C CA . ALA A 1 249 ? 26.047 13.391 -6.531 1 93.12 249 ALA A CA 1
ATOM 1865 C C . ALA A 1 249 ? 25.188 12.172 -6.891 1 93.12 249 ALA A C 1
ATOM 1867 O O . ALA A 1 249 ? 23.969 12.289 -7.047 1 93.12 249 ALA A O 1
ATOM 1868 N N . PRO A 1 250 ? 25.938 11.031 -7.137 1 94.62 250 PRO A N 1
ATOM 1869 C CA . PRO A 1 250 ? 25.125 9.82 -7.34 1 94.62 250 PRO A CA 1
ATOM 1870 C C . PRO A 1 250 ? 24.203 9.523 -6.16 1 94.62 250 PRO A C 1
ATOM 1872 O O . PRO A 1 250 ? 24.625 9.609 -5.004 1 94.62 250 PRO A O 1
ATOM 1875 N N . ALA A 1 251 ? 23 9.227 -6.438 1 96.62 251 ALA A N 1
ATOM 1876 C CA . ALA A 1 251 ? 21.953 9.047 -5.43 1 96.62 251 ALA A CA 1
ATOM 1877 C C . ALA A 1 251 ? 22.391 8.023 -4.379 1 96.62 251 ALA A C 1
ATOM 1879 O O . ALA A 1 251 ? 22.141 8.219 -3.184 1 96.62 251 ALA A O 1
ATOM 1880 N N . GLU A 1 252 ? 23.016 6.949 -4.844 1 97 252 GLU A N 1
ATOM 1881 C CA . GLU A 1 252 ? 23.406 5.883 -3.932 1 97 252 GLU A CA 1
ATOM 1882 C C . GLU A 1 252 ? 24.391 6.398 -2.875 1 97 252 GLU A C 1
ATOM 1884 O O . GLU A 1 252 ? 24.312 5.992 -1.713 1 97 252 GLU A O 1
ATOM 1889 N N . GLY A 1 253 ? 25.219 7.215 -3.275 1 97.38 253 GLY A N 1
ATOM 1890 C CA . GLY A 1 253 ? 26.188 7.766 -2.338 1 97.38 253 GLY A CA 1
ATOM 1891 C C . GLY A 1 253 ? 25.562 8.672 -1.297 1 97.38 253 GLY A C 1
ATOM 1892 O O . GLY A 1 253 ? 26.047 8.758 -0.166 1 97.38 253 GLY A O 1
ATOM 1893 N N . VAL A 1 254 ? 24.484 9.359 -1.621 1 97.75 254 VAL A N 1
ATOM 1894 C CA . VAL A 1 254 ? 23.828 10.328 -0.75 1 97.75 254 VAL A CA 1
ATOM 1895 C C . VAL A 1 254 ? 22.766 9.633 0.088 1 97.75 254 VAL A C 1
ATOM 1897 O O . VAL A 1 254 ? 22.703 9.812 1.306 1 97.75 254 VAL A O 1
ATOM 1900 N N . LEU A 1 255 ? 21.984 8.766 -0.504 1 98.5 255 LEU A N 1
ATOM 1901 C CA . LEU A 1 255 ? 20.812 8.172 0.131 1 98.5 255 LEU A CA 1
ATOM 1902 C C . LEU A 1 255 ? 21.172 6.855 0.813 1 98.5 255 LEU A C 1
ATOM 1904 O O . LEU A 1 255 ? 20.562 6.477 1.809 1 98.5 255 LEU A O 1
ATOM 1908 N N . GLY A 1 256 ? 22.188 6.129 0.329 1 98.19 256 GLY A N 1
ATOM 1909 C CA . GLY A 1 256 ? 22.562 4.809 0.803 1 98.19 256 GLY A CA 1
ATOM 1910 C C . GLY A 1 256 ? 22.844 4.766 2.293 1 98.19 256 GLY A C 1
ATOM 1911 O O . GLY A 1 256 ? 22.266 3.955 3.018 1 98.19 256 GLY A O 1
ATOM 1912 N N . PRO A 1 257 ? 23.719 5.648 2.748 1 98.38 257 PRO A N 1
ATOM 1913 C CA . PRO A 1 257 ? 24.047 5.66 4.176 1 98.38 257 PRO A CA 1
ATOM 1914 C C . PRO A 1 257 ? 22.828 5.934 5.055 1 98.38 257 PRO A C 1
ATOM 1916 O O . PRO A 1 257 ? 22.688 5.336 6.125 1 98.38 257 PRO A O 1
ATOM 1919 N N . TRP A 1 258 ? 21.953 6.77 4.645 1 98.62 258 TRP A N 1
ATOM 1920 C CA . TRP A 1 258 ? 20.75 7.078 5.41 1 98.62 258 TRP A CA 1
ATOM 1921 C C . TRP A 1 258 ? 19.766 5.91 5.379 1 98.62 258 TRP A C 1
ATOM 1923 O O . TRP A 1 258 ? 19.078 5.641 6.367 1 98.62 258 TRP A O 1
ATOM 1933 N N . TRP A 1 259 ? 19.703 5.234 4.219 1 98.56 259 TRP A N 1
ATOM 1934 C CA . TRP A 1 259 ? 18.922 4.012 4.113 1 98.56 259 TRP A CA 1
ATOM 1935 C C . TRP A 1 259 ? 19.344 2.988 5.156 1 98.56 259 TRP A C 1
ATOM 1937 O O . TRP A 1 259 ? 18.516 2.455 5.895 1 98.56 259 TRP A O 1
ATOM 1947 N N . ASP A 1 260 ? 20.594 2.754 5.223 1 98.62 260 ASP A N 1
ATOM 1948 C CA . ASP A 1 260 ? 21.141 1.793 6.172 1 98.62 260 ASP A CA 1
ATOM 1949 C C . ASP A 1 260 ? 20.891 2.234 7.609 1 98.62 260 ASP A C 1
ATOM 1951 O O . ASP A 1 260 ? 20.5 1.421 8.453 1 98.62 260 ASP A O 1
ATOM 1955 N N . TRP A 1 261 ? 21.078 3.488 7.852 1 98.81 261 TRP A N 1
ATOM 1956 C CA . TRP A 1 261 ? 20.859 4.012 9.195 1 98.81 261 TRP A CA 1
ATOM 1957 C C . TRP A 1 261 ? 19.391 3.863 9.609 1 98.81 261 TRP A C 1
ATOM 1959 O O . TRP A 1 261 ? 19.094 3.461 10.734 1 98.81 261 TRP A O 1
ATOM 1969 N N . CYS A 1 262 ? 18.484 4.219 8.719 1 98.81 262 CYS A N 1
ATOM 1970 C CA . CYS A 1 262 ? 17.047 4.145 9 1 98.81 262 CYS A CA 1
ATOM 1971 C C . CYS A 1 262 ? 16.641 2.713 9.336 1 98.81 262 CYS A C 1
ATOM 1973 O O . CYS A 1 262 ? 15.797 2.492 10.211 1 98.81 262 CYS A O 1
ATOM 1975 N N . LEU A 1 263 ? 17.234 1.716 8.641 1 98.56 263 LEU A N 1
ATOM 1976 C CA . LEU A 1 263 ? 16.844 0.321 8.812 1 98.56 263 LEU A CA 1
ATOM 1977 C C . LEU A 1 263 ? 17.578 -0.313 9.984 1 98.56 263 LEU A C 1
ATOM 1979 O O . LEU A 1 263 ? 17.406 -1.498 10.273 1 98.56 263 LEU A O 1
ATOM 1983 N N . ALA A 1 264 ? 18.406 0.452 10.656 1 98.19 264 ALA A N 1
ATOM 1984 C CA . ALA A 1 264 ? 19.109 0 11.852 1 98.19 264 ALA A CA 1
ATOM 1985 C C . ALA A 1 264 ? 18.844 0.922 13.039 1 98.19 264 ALA A C 1
ATOM 1987 O O . ALA A 1 264 ? 17.766 0.855 13.648 1 98.19 264 ALA A O 1
ATOM 1988 N N . ASP A 1 265 ? 19.703 1.965 13.258 1 98.38 265 ASP A N 1
ATOM 1989 C CA . ASP A 1 265 ? 19.609 2.844 14.422 1 98.38 265 ASP A CA 1
ATOM 1990 C C . ASP A 1 265 ? 18.391 3.766 14.312 1 98.38 265 ASP A C 1
ATOM 1992 O O . ASP A 1 265 ? 17.875 4.242 15.328 1 98.38 265 ASP A O 1
ATOM 1996 N N . GLY A 1 266 ? 18.047 4 13.125 1 98.75 266 GLY A N 1
ATOM 1997 C CA . GLY A 1 266 ? 16.922 4.895 12.906 1 98.75 266 GLY A CA 1
ATOM 1998 C C . GLY A 1 266 ? 15.625 4.379 13.508 1 98.75 266 GLY A C 1
ATOM 1999 O O . GLY A 1 266 ? 14.734 5.164 13.828 1 98.75 266 GLY A O 1
ATOM 2000 N N . ARG A 1 267 ? 15.516 3.072 13.648 1 98.56 267 ARG A N 1
ATOM 2001 C CA . ARG A 1 267 ? 14.305 2.477 14.211 1 98.56 267 ARG A CA 1
ATOM 2002 C C . ARG A 1 267 ? 14.109 2.908 15.656 1 98.56 267 ARG A C 1
ATOM 2004 O O . ARG A 1 267 ? 13.023 3.357 16.031 1 98.56 267 ARG A O 1
ATOM 2011 N N . ALA A 1 268 ? 15.148 2.803 16.406 1 98.56 268 ALA A N 1
ATOM 2012 C CA . ALA A 1 268 ? 15.07 3.199 17.812 1 98.56 268 ALA A CA 1
ATOM 2013 C C . ALA A 1 268 ? 14.852 4.703 17.938 1 98.56 268 ALA A C 1
ATOM 2015 O O . ALA A 1 268 ? 14.102 5.152 18.812 1 98.56 268 ALA A O 1
ATOM 2016 N N . ALA A 1 269 ? 15.508 5.453 17.094 1 98.75 269 ALA A N 1
ATOM 2017 C CA . ALA A 1 269 ? 15.352 6.906 17.109 1 98.75 269 ALA A CA 1
ATOM 2018 C C . ALA A 1 269 ? 13.914 7.309 16.812 1 98.75 269 ALA A C 1
ATOM 2020 O O . ALA A 1 269 ? 13.352 8.172 17.5 1 98.75 269 ALA A O 1
ATOM 2021 N N . ALA A 1 270 ? 13.336 6.695 15.836 1 98.81 270 ALA A N 1
ATOM 2022 C CA . ALA A 1 270 ? 11.953 7 15.477 1 98.81 270 ALA A CA 1
ATOM 2023 C C . ALA A 1 270 ? 11 6.629 16.609 1 98.81 270 ALA A C 1
ATOM 2025 O O . ALA A 1 270 ? 10.062 7.379 16.906 1 98.81 270 ALA A O 1
ATOM 2026 N N . ALA A 1 271 ? 11.234 5.508 17.219 1 98.5 271 ALA A N 1
ATOM 2027 C CA . ALA A 1 271 ? 10.406 5.074 18.344 1 98.5 271 ALA A CA 1
ATOM 2028 C C . ALA A 1 271 ? 10.477 6.07 19.5 1 98.5 271 ALA A C 1
ATOM 2030 O O . ALA A 1 271 ? 9.461 6.371 20.125 1 98.5 271 ALA A O 1
ATOM 2031 N N . ARG A 1 272 ? 11.656 6.539 19.734 1 98.06 272 ARG A N 1
ATOM 2032 C CA . ARG A 1 272 ? 11.844 7.523 20.797 1 98.06 272 ARG A CA 1
ATOM 2033 C C . ARG A 1 272 ? 11.078 8.805 20.5 1 98.06 272 ARG A C 1
ATOM 2035 O O . ARG A 1 272 ? 10.414 9.359 21.375 1 98.06 272 ARG A O 1
ATOM 2042 N N . ILE A 1 273 ? 11.18 9.242 19.312 1 98.06 273 ILE A N 1
ATOM 2043 C CA . ILE A 1 273 ? 10.492 10.469 18.922 1 98.06 273 ILE A CA 1
ATOM 2044 C C . ILE A 1 273 ? 8.984 10.273 19.031 1 98.06 273 ILE A C 1
ATOM 2046 O O . ILE A 1 273 ? 8.273 11.148 19.531 1 98.06 273 ILE A O 1
ATOM 2050 N N . ALA A 1 274 ? 8.516 9.164 18.594 1 97.94 274 ALA A N 1
ATOM 2051 C CA . ALA A 1 274 ? 7.094 8.859 18.719 1 97.94 274 ALA A CA 1
ATOM 2052 C C . ALA A 1 274 ? 6.645 8.906 20.172 1 97.94 274 ALA A C 1
ATOM 2054 O O . ALA A 1 274 ? 5.582 9.445 20.484 1 97.94 274 ALA A O 1
ATOM 2055 N N . ALA A 1 275 ? 7.465 8.328 21.031 1 97.06 275 ALA A N 1
ATOM 2056 C CA . ALA A 1 275 ? 7.164 8.336 22.453 1 97.06 275 ALA A CA 1
ATOM 2057 C C . ALA A 1 275 ? 7.148 9.758 23.016 1 97.06 275 ALA A C 1
ATOM 2059 O O . ALA A 1 275 ? 6.305 10.102 23.844 1 97.06 275 ALA A O 1
ATOM 2060 N N . GLU A 1 276 ? 8.023 10.57 22.547 1 96.75 276 GLU A N 1
ATOM 2061 C CA . GLU A 1 276 ? 8.086 11.961 22.984 1 96.75 276 GLU A CA 1
ATOM 2062 C C . GLU A 1 276 ? 6.84 12.727 22.562 1 96.75 276 GLU A C 1
ATOM 2064 O O . GLU A 1 276 ? 6.336 13.57 23.312 1 96.75 276 GLU A O 1
ATOM 2069 N N . PHE A 1 277 ? 6.371 12.445 21.359 1 96.06 277 PHE A N 1
ATOM 2070 C CA . PHE A 1 277 ? 5.156 13.086 20.859 1 96.06 277 PHE A CA 1
ATOM 2071 C C . PHE A 1 277 ? 3.973 12.766 21.766 1 96.06 277 PHE A C 1
ATOM 2073 O O . PHE A 1 277 ? 3.057 13.586 21.906 1 96.06 277 PHE A O 1
ATOM 2080 N N . ARG A 1 278 ? 4.004 11.625 22.438 1 92.62 278 ARG A N 1
ATOM 2081 C CA . ARG A 1 278 ? 2.859 11.148 23.203 1 92.62 278 ARG A CA 1
ATOM 2082 C C . ARG A 1 278 ? 3.08 11.344 24.703 1 92.62 278 ARG A C 1
ATOM 2084 O O . ARG A 1 278 ? 2.189 11.07 25.516 1 92.62 278 ARG A O 1
ATOM 2091 N N . ALA A 1 279 ? 4.168 11.852 25.094 1 90.88 279 ALA A N 1
ATOM 2092 C CA . ALA A 1 279 ? 4.535 11.977 26.5 1 90.88 279 ALA A CA 1
ATOM 2093 C C . ALA A 1 279 ? 3.648 12.992 27.203 1 90.88 279 ALA A C 1
ATOM 2095 O O . ALA A 1 279 ? 2.979 13.805 26.562 1 90.88 279 ALA A O 1
ATOM 2096 N N . ALA A 1 280 ? 3.742 12.938 28.531 1 82.75 280 ALA A N 1
ATOM 2097 C CA . ALA A 1 280 ? 2.975 13.836 29.391 1 82.75 280 ALA A CA 1
ATOM 2098 C C . ALA A 1 280 ? 3.465 15.281 29.25 1 82.75 280 ALA A C 1
ATOM 2100 O O . ALA A 1 280 ? 2.664 16.219 29.25 1 82.75 280 ALA A O 1
ATOM 2101 N N . ASP A 1 281 ? 4.75 15.406 29.188 1 84.81 281 ASP A N 1
ATOM 2102 C CA . ASP A 1 281 ? 5.363 16.703 28.906 1 84.81 281 ASP A CA 1
ATOM 2103 C C . ASP A 1 281 ? 5.973 16.719 27.5 1 84.81 281 ASP A C 1
ATOM 2105 O O . ASP A 1 281 ? 7.188 16.609 27.344 1 84.81 281 ASP A O 1
ATOM 2109 N N . PRO A 1 282 ? 5.137 16.953 26.578 1 81.19 282 PRO A N 1
ATOM 2110 C CA . PRO A 1 282 ? 5.562 16.797 25.188 1 81.19 282 PRO A CA 1
ATOM 2111 C C . PRO A 1 282 ? 6.375 17.984 24.672 1 81.19 282 PRO A C 1
ATOM 2113 O O . PRO A 1 282 ? 6.426 19.031 25.328 1 81.19 282 PRO A O 1
ATOM 2116 N N . VAL A 1 283 ? 6.977 17.828 23.562 1 87 283 VAL A N 1
ATOM 2117 C CA . VAL A 1 283 ? 7.66 18.906 22.859 1 87 283 VAL A CA 1
ATOM 2118 C C . VAL A 1 283 ? 6.668 20.016 22.516 1 87 283 VAL A C 1
ATOM 2120 O O . VAL A 1 283 ? 5.57 19.75 22.031 1 87 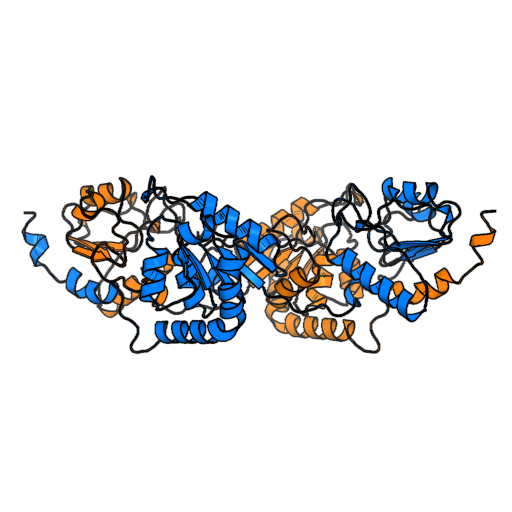283 VAL A O 1
ATOM 2123 N N . PRO A 1 284 ? 7.039 21.172 22.875 1 91.31 284 PRO A N 1
ATOM 2124 C CA . PRO A 1 284 ? 6.109 22.281 22.609 1 91.31 284 PRO A CA 1
ATOM 2125 C C . PRO A 1 284 ? 5.75 22.422 21.141 1 91.31 284 PRO A C 1
ATOM 2127 O O . PRO A 1 284 ? 6.531 22.016 20.266 1 91.31 284 PRO A O 1
ATOM 2130 N N . ASP A 1 285 ? 4.57 22.922 20.875 1 95.5 285 ASP A N 1
ATOM 2131 C CA . ASP A 1 285 ? 4.141 23.266 19.516 1 95.5 285 ASP A CA 1
ATOM 2132 C C . ASP A 1 285 ? 3.35 24.578 19.5 1 95.5 285 ASP A C 1
ATOM 2134 O O . ASP A 1 285 ? 3.17 25.203 20.547 1 95.5 285 ASP A O 1
ATOM 2138 N N . ALA A 1 286 ? 2.973 24.953 18.359 1 96.06 286 ALA A N 1
ATOM 2139 C CA . ALA A 1 286 ? 2.391 26.281 18.172 1 96.06 286 ALA A CA 1
ATOM 2140 C C . ALA A 1 286 ? 1.052 26.406 18.891 1 96.06 286 ALA A C 1
ATOM 2142 O O . ALA A 1 286 ? 0.613 27.5 19.219 1 96.06 286 ALA A O 1
ATOM 2143 N N . ALA A 1 287 ? 0.363 25.297 19.156 1 97.38 287 ALA A N 1
ATOM 2144 C CA . ALA A 1 287 ? -0.963 25.344 19.766 1 97.38 287 ALA A CA 1
ATOM 2145 C C . ALA A 1 287 ? -0.873 25.703 21.25 1 97.38 287 ALA A C 1
ATOM 2147 O O . ALA A 1 287 ? -1.877 26.062 21.875 1 97.38 287 ALA A O 1
ATOM 2148 N N . ASP A 1 288 ? 0.259 25.625 21.844 1 96 288 ASP A N 1
ATOM 2149 C CA . ASP A 1 288 ? 0.442 25.906 23.266 1 96 288 ASP A CA 1
ATOM 2150 C C . ASP A 1 288 ? 0.124 27.359 23.578 1 96 288 ASP A C 1
ATOM 2152 O O . ASP A 1 288 ? -0.295 27.688 24.688 1 96 288 ASP A O 1
ATOM 2156 N N . GLY A 1 289 ? 0.335 28.234 22.609 1 95.88 289 GLY A N 1
ATOM 2157 C CA . GLY A 1 289 ? 0.085 29.656 22.797 1 95.88 289 GLY A CA 1
ATOM 2158 C C . GLY A 1 289 ? -1.277 30.094 22.297 1 95.88 289 GLY A C 1
ATOM 2159 O O . GLY A 1 289 ? -1.616 31.281 22.359 1 95.88 289 GLY A O 1
ATOM 2160 N N . LEU A 1 290 ? -2.096 29.203 21.828 1 97.56 290 LEU A N 1
ATOM 2161 C CA . LEU A 1 290 ? -3.312 29.547 21.109 1 97.56 290 LEU A CA 1
ATOM 2162 C C . LEU A 1 290 ? -4.352 30.141 22.062 1 97.56 290 LEU A C 1
ATOM 2164 O O . LEU A 1 290 ? -4.965 31.172 21.75 1 97.56 290 LEU A O 1
ATOM 2168 N N . VAL A 1 291 ? -4.539 29.578 23.25 1 97.12 291 VAL A N 1
ATOM 2169 C CA . VAL A 1 291 ? -5.559 30.047 24.188 1 97.12 291 VAL A CA 1
ATOM 2170 C C . VAL A 1 291 ? -5.238 31.453 24.641 1 97.12 291 VAL A C 1
ATOM 2172 O O . VAL A 1 291 ? -6.125 32.312 24.703 1 97.12 291 VAL A O 1
ATOM 2175 N N . ALA A 1 292 ? -3.947 31.672 24.922 1 96.44 292 ALA A N 1
ATOM 2176 C CA . ALA A 1 292 ? -3.527 33.031 25.297 1 96.44 292 ALA A CA 1
ATOM 2177 C C . ALA A 1 292 ? -3.816 34.031 24.172 1 96.44 292 ALA A C 1
ATOM 2179 O O . ALA A 1 292 ? -4.281 35.125 24.422 1 96.44 292 ALA A O 1
ATOM 2180 N N . ALA A 1 293 ? -3.555 33.625 22.969 1 95.5 293 ALA A N 1
ATOM 2181 C CA . ALA A 1 293 ? -3.795 34.5 21.812 1 95.5 293 ALA A CA 1
ATOM 2182 C C . ALA A 1 293 ? -5.285 34.781 21.656 1 95.5 293 ALA A C 1
ATOM 2184 O O . ALA A 1 293 ? -5.668 35.906 21.281 1 95.5 293 ALA A O 1
ATOM 2185 N N . LEU A 1 294 ? -6.105 33.812 21.938 1 95.12 294 LEU A N 1
ATOM 2186 C CA . LEU A 1 294 ? -7.551 33.938 21.781 1 95.12 294 LEU A CA 1
ATOM 2187 C C . LEU A 1 294 ? -8.125 34.875 22.859 1 95.12 294 LEU A C 1
ATOM 2189 O O . LEU A 1 294 ? -9.133 35.531 22.641 1 95.12 294 LEU A O 1
ATOM 2193 N N . ARG A 1 295 ? -7.48 34.875 23.969 1 92.88 295 ARG A N 1
ATOM 2194 C CA . ARG A 1 295 ? -7.988 35.656 25.109 1 92.88 295 ARG A CA 1
ATOM 2195 C C . ARG A 1 295 ? -7.441 37.094 25.078 1 92.88 295 ARG A C 1
ATOM 2197 O O . ARG A 1 295 ? -7.965 37.969 25.766 1 92.88 295 ARG A O 1
ATOM 2204 N N . ASP A 1 296 ? -6.398 37.188 24.344 1 83.75 296 ASP A N 1
ATOM 2205 C CA . ASP A 1 296 ? -5.816 38.531 24.234 1 83.75 296 ASP A CA 1
ATOM 2206 C C . ASP A 1 296 ? -6.75 39.5 23.5 1 83.75 296 ASP A C 1
ATOM 2208 O O . ASP A 1 296 ? -7.055 39.281 22.328 1 83.75 296 ASP A O 1
ATOM 2212 N N . THR A 1 297 ? -7.492 40.375 24.109 1 68.12 297 THR A N 1
ATOM 2213 C CA . THR A 1 297 ? -8.484 41.312 23.594 1 68.12 297 THR A CA 1
ATOM 2214 C C . THR A 1 297 ? -7.812 42.594 23.078 1 68.12 297 THR A C 1
ATOM 2216 O O . THR A 1 297 ? -8.492 43.531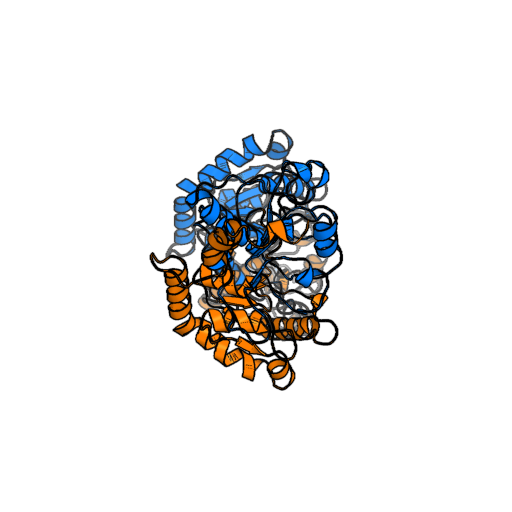 22.688 1 68.12 297 THR A O 1
ATOM 2219 N N . SER A 1 298 ? -6.535 42.719 23.188 1 58.19 298 SER A N 1
ATOM 2220 C CA . SER A 1 298 ? -5.895 43.969 22.781 1 58.19 298 SER A CA 1
ATOM 2221 C C . SER A 1 298 ? -6.137 44.25 21.312 1 58.19 298 SER A C 1
ATOM 2223 O O . SER A 1 298 ? -6.289 45.438 20.922 1 58.19 298 SER A O 1
ATOM 2225 N N . ASP A 1 299 ? -6.137 43.312 20.406 1 54.47 299 ASP A N 1
ATOM 2226 C CA . ASP A 1 299 ? -6.227 43.594 18.969 1 54.47 299 ASP A CA 1
ATOM 2227 C C . ASP A 1 299 ? -7.68 43.75 18.531 1 54.47 299 ASP A C 1
ATOM 2229 O O . ASP A 1 299 ? -7.945 44.156 17.406 1 54.47 299 ASP A O 1
ATOM 2233 N N . ALA A 1 300 ? -8.75 43.25 19.094 1 52.88 300 ALA A N 1
ATOM 2234 C CA . ALA A 1 300 ? -10.156 43.531 18.812 1 52.88 300 ALA A CA 1
ATOM 2235 C C . ALA A 1 300 ? -10.43 45.031 18.812 1 52.88 300 ALA A C 1
ATOM 2237 O O . ALA A 1 300 ? -11.367 45.5 18.156 1 52.88 300 ALA A O 1
ATOM 2238 N N . VAL A 1 301 ? -9.734 45.844 19.562 1 46.25 301 VAL A N 1
ATOM 2239 C CA . VAL A 1 301 ? -10.07 47.25 19.734 1 46.25 301 VAL A CA 1
ATOM 2240 C C . VAL A 1 301 ? -9.461 48.062 18.594 1 46.25 301 VAL A C 1
ATOM 2242 O O . VAL A 1 301 ? -9.867 49.188 18.359 1 46.25 301 VAL A O 1
ATOM 2245 N N . ARG A 1 302 ? -8.391 47.656 17.922 1 44.31 302 ARG A N 1
ATOM 2246 C CA . ARG A 1 302 ? -7.84 48.625 16.969 1 44.31 302 ARG A CA 1
ATOM 2247 C C . ARG A 1 302 ? -8.664 48.656 15.68 1 44.31 302 ARG A C 1
ATOM 2249 O O . ARG A 1 302 ? -8.5 49.531 14.852 1 44.31 302 ARG A O 1
ATOM 2256 N N . GLY A 1 303 ? -9.43 47.656 15.305 1 38.69 303 GLY A N 1
ATOM 2257 C CA . GLY A 1 303 ? -10.211 47.812 14.094 1 38.69 303 GLY A CA 1
ATOM 2258 C C . GLY A 1 303 ? -11.523 48.531 14.328 1 38.69 303 GLY A C 1
ATOM 2259 O O . GLY A 1 303 ? -12.383 48.594 13.438 1 38.69 303 GLY A O 1
ATOM 2260 N N . ARG A 1 304 ? -11.82 49.062 15.43 1 34.31 304 ARG A N 1
ATOM 2261 C CA . ARG A 1 304 ? -12.844 50.125 15.32 1 34.31 304 ARG A CA 1
ATOM 2262 C C . ARG A 1 304 ? -12.242 51.406 14.766 1 34.31 304 ARG A C 1
ATOM 2264 O O . ARG A 1 304 ? -11.117 51.781 15.109 1 34.31 304 ARG A O 1
ATOM 2271 N N . MET B 1 1 ? -13.102 27.656 13.203 1 97.38 1 MET B N 1
ATOM 2272 C CA . MET B 1 1 ? -11.812 27.141 12.758 1 97.38 1 MET B CA 1
ATOM 2273 C C . MET B 1 1 ? -11.859 26.734 11.289 1 97.38 1 MET B C 1
ATOM 2275 O O . MET B 1 1 ? -12.844 26.172 10.828 1 97.38 1 MET B O 1
ATOM 2279 N N . THR B 1 2 ? -10.812 27.094 10.602 1 96.38 2 THR B N 1
ATOM 2280 C CA . THR B 1 2 ? -10.664 26.797 9.18 1 96.38 2 THR B CA 1
ATOM 2281 C C . THR B 1 2 ? -9.227 26.391 8.852 1 96.38 2 THR B C 1
ATOM 2283 O O . THR B 1 2 ? -8.344 26.484 9.703 1 96.38 2 THR B O 1
ATOM 2286 N N . GLY B 1 3 ? -9.016 25.891 7.758 1 96.19 3 GLY B N 1
ATOM 2287 C CA . GLY B 1 3 ? -7.746 25.5 7.168 1 96.19 3 GLY B CA 1
ATOM 2288 C C . GLY B 1 3 ? -7.867 25.094 5.711 1 96.19 3 GLY B C 1
ATOM 2289 O O . GLY B 1 3 ? -8.891 25.344 5.074 1 96.19 3 GLY B O 1
ATOM 2290 N N . TRP B 1 4 ? -6.82 24.594 5.207 1 93.75 4 TRP B N 1
ATOM 2291 C CA . TRP B 1 4 ? -6.855 24.156 3.816 1 93.75 4 TRP B CA 1
ATOM 2292 C C . TRP B 1 4 ? -7.906 23.062 3.615 1 93.75 4 TRP B C 1
ATOM 2294 O O . TRP B 1 4 ? -8.453 22.922 2.52 1 93.75 4 TRP B O 1
ATOM 2304 N N . PHE B 1 5 ? -8.281 22.359 4.637 1 95.5 5 PHE B N 1
ATOM 2305 C CA . PHE B 1 5 ? -9.305 21.312 4.605 1 95.5 5 PHE B CA 1
ATOM 2306 C C . PHE B 1 5 ? -10.695 21.922 4.469 1 95.5 5 PHE B C 1
ATOM 2308 O O . PHE B 1 5 ? -11.68 21.203 4.289 1 95.5 5 PHE B O 1
ATOM 2315 N N . SER B 1 6 ? -10.797 23.234 4.512 1 96.06 6 SER B N 1
ATOM 2316 C CA . SER B 1 6 ? -12.078 23.922 4.465 1 96.06 6 SER B CA 1
ATOM 2317 C C . SER B 1 6 ? -12.391 24.422 3.057 1 96.06 6 SER B C 1
ATOM 2319 O O . SER B 1 6 ? -13.547 24.656 2.715 1 96.06 6 SER B O 1
ATOM 2321 N N . PHE B 1 7 ? -11.359 24.688 2.268 1 93.31 7 PHE B N 1
ATOM 2322 C CA . PHE B 1 7 ? -11.516 25.375 0.992 1 93.31 7 PHE B CA 1
ATOM 2323 C C . PHE B 1 7 ? -12.055 24.422 -0.073 1 93.31 7 PHE B C 1
ATOM 2325 O O . PHE B 1 7 ? -11.688 23.25 -0.113 1 93.31 7 PHE B O 1
ATOM 2332 N N . LEU B 1 8 ? -12.844 24.922 -0.927 1 82.56 8 LEU B N 1
ATOM 2333 C CA . LEU B 1 8 ? -13.383 24.156 -2.049 1 82.56 8 LEU B CA 1
ATOM 2334 C C . LEU B 1 8 ? -12.266 23.594 -2.91 1 82.56 8 LEU B C 1
ATOM 2336 O O . LEU B 1 8 ? -12.297 22.422 -3.297 1 82.56 8 LEU B O 1
ATOM 2340 N N . HIS B 1 9 ? -11.344 24.391 -3.303 1 78.5 9 HIS B N 1
ATOM 2341 C CA . HIS B 1 9 ? -10.203 23.953 -4.102 1 78.5 9 HIS B CA 1
ATOM 2342 C C . HIS B 1 9 ? -9 23.625 -3.219 1 78.5 9 HIS B C 1
ATOM 2344 O O . HIS B 1 9 ? -7.863 23.938 -3.57 1 78.5 9 HIS B O 1
ATOM 2350 N N . GLY B 1 10 ? -9.344 23.141 -2.074 1 78.12 10 GLY B N 1
ATOM 2351 C CA . GLY B 1 10 ? -8.305 22.672 -1.16 1 78.12 10 GLY B CA 1
ATOM 2352 C C . GLY B 1 10 ? -8.258 21.172 -1.018 1 78.12 10 GLY B C 1
ATOM 2353 O O . GLY B 1 10 ? -8.969 20.453 -1.729 1 78.12 10 GLY B O 1
ATOM 2354 N N . GLU B 1 11 ? -7.25 20.75 -0.377 1 82.38 11 GLU B N 1
ATOM 2355 C CA . GLU B 1 11 ? -7.078 19.328 -0.064 1 82.38 11 GLU B CA 1
ATOM 2356 C C . GLU B 1 11 ? -6.918 19.109 1.438 1 82.38 11 GLU B C 1
ATOM 2358 O O . GLU B 1 11 ? -6.262 19.906 2.117 1 82.38 11 GLU B O 1
ATOM 2363 N N . ALA B 1 12 ? -7.707 18.172 1.885 1 91.25 12 ALA B N 1
ATOM 2364 C CA . ALA B 1 12 ? -7.504 17.75 3.268 1 91.25 12 ALA B CA 1
ATOM 2365 C C . ALA B 1 12 ? -6.516 16.594 3.348 1 91.25 12 ALA B C 1
ATOM 2367 O O . ALA B 1 12 ? -6.758 15.516 2.791 1 91.25 12 ALA B O 1
ATOM 2368 N N . THR B 1 13 ? -5.41 16.844 3.971 1 94.88 13 THR B N 1
ATOM 2369 C CA . THR B 1 13 ? -4.461 15.766 4.219 1 94.88 13 THR B CA 1
ATOM 2370 C C . THR B 1 13 ? -4.633 15.203 5.625 1 94.88 13 THR B C 1
ATOM 2372 O O . THR B 1 13 ? -5.273 15.828 6.473 1 94.88 13 THR B O 1
ATOM 2375 N N . ALA B 1 14 ? -4.098 14.023 5.781 1 97.69 14 ALA B N 1
ATOM 2376 C CA . ALA B 1 14 ? -4.117 13.438 7.117 1 97.69 14 ALA B CA 1
ATOM 2377 C C . ALA B 1 14 ? -3.453 14.359 8.133 1 97.69 14 ALA B C 1
ATOM 2379 O O . ALA B 1 14 ? -3.926 14.492 9.266 1 97.69 14 ALA B O 1
ATOM 2380 N N . GLY B 1 15 ? -2.412 15.039 7.734 1 97.38 15 GLY B N 1
ATOM 2381 C CA . GLY B 1 15 ? -1.728 15.977 8.609 1 97.38 15 GLY B CA 1
ATOM 2382 C C . GLY B 1 15 ? -2.588 17.156 9.008 1 97.38 15 GLY B C 1
ATOM 2383 O O . GLY B 1 15 ? -2.574 17.594 10.164 1 97.38 15 GLY B O 1
ATOM 2384 N N . ASP B 1 16 ? -3.318 17.688 8.062 1 96.25 16 ASP B N 1
ATOM 2385 C CA . ASP B 1 16 ? -4.207 18.812 8.336 1 96.25 16 ASP B CA 1
ATOM 2386 C C . ASP B 1 16 ? -5.289 18.438 9.344 1 96.25 16 ASP B C 1
ATOM 2388 O O . ASP B 1 16 ? -5.594 19.203 10.258 1 96.25 16 ASP B O 1
ATOM 2392 N N . VAL B 1 17 ? -5.816 17.297 9.125 1 97.44 17 VAL B N 1
ATOM 2393 C CA . VAL B 1 17 ? -6.922 16.859 9.961 1 97.44 17 VAL B CA 1
ATOM 2394 C C . VAL B 1 17 ? -6.414 16.547 11.367 1 97.44 17 VAL B C 1
ATOM 2396 O O . VAL B 1 17 ? -7.09 16.844 12.359 1 97.44 17 VAL B O 1
ATOM 2399 N N . LEU B 1 18 ? -5.281 16.031 11.438 1 98.56 18 LEU B N 1
ATOM 2400 C CA . LEU B 1 18 ? -4.684 15.781 12.742 1 98.56 18 LEU B CA 1
ATOM 2401 C C . LEU B 1 18 ? -4.316 17.094 13.438 1 98.56 18 LEU B C 1
ATOM 2403 O O . LEU B 1 18 ? -4.48 17.219 14.656 1 98.56 18 LEU B O 1
ATOM 2407 N N . ALA B 1 19 ? -3.805 18 12.656 1 98.5 19 ALA B N 1
ATOM 2408 C CA . ALA B 1 19 ? -3.529 19.312 13.219 1 98.5 19 ALA B CA 1
ATOM 240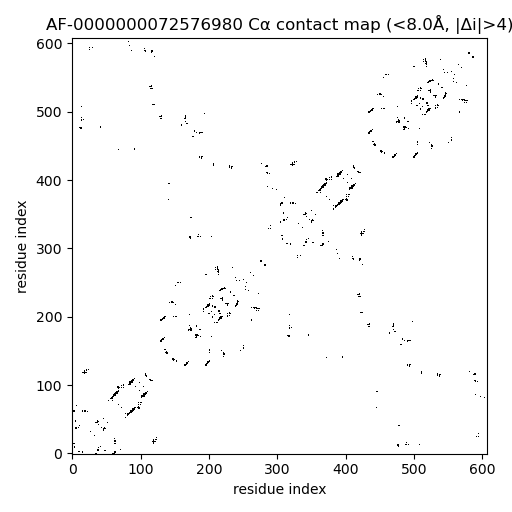9 C C . ALA B 1 19 ? -4.793 19.938 13.797 1 98.5 19 ALA B C 1
ATOM 2411 O O . ALA B 1 19 ? -4.77 20.5 14.898 1 98.5 19 ALA B O 1
ATOM 2412 N N . LEU B 1 20 ? -5.848 19.844 13.062 1 98.5 20 LEU B N 1
ATOM 2413 C CA . LEU B 1 20 ? -7.133 20.328 13.539 1 98.5 20 LEU B CA 1
ATOM 2414 C C . LEU B 1 20 ? -7.523 19.641 14.844 1 98.5 20 LEU B C 1
ATOM 2416 O O . LEU B 1 20 ? -7.961 20.312 15.789 1 98.5 20 LEU B O 1
ATOM 2420 N N . ALA B 1 21 ? -7.348 18.359 14.883 1 98.44 21 ALA B N 1
ATOM 2421 C CA . ALA B 1 21 ? -7.699 17.609 16.078 1 98.44 21 ALA B CA 1
ATOM 2422 C C . ALA B 1 21 ? -6.895 18.094 17.297 1 98.44 21 ALA B C 1
ATOM 2424 O O . ALA B 1 21 ? -7.418 18.156 18.406 1 98.44 21 ALA B O 1
ATOM 2425 N N . ARG B 1 22 ? -5.656 18.406 17.094 1 98.31 22 ARG B N 1
ATOM 2426 C CA . ARG B 1 22 ? -4.801 18.953 18.141 1 98.31 22 ARG B CA 1
ATOM 2427 C C . ARG B 1 22 ? -5.348 20.281 18.656 1 98.31 22 ARG B C 1
ATOM 2429 O O . ARG B 1 22 ? -5.434 20.484 19.875 1 98.31 22 ARG B O 1
ATOM 2436 N N . VAL B 1 23 ? -5.73 21.094 17.766 1 98.69 23 VAL B N 1
ATOM 2437 C CA . VAL B 1 23 ? -6.262 22.406 18.141 1 98.69 23 VAL B CA 1
ATOM 2438 C C . VAL B 1 23 ? -7.609 22.234 18.844 1 98.69 23 VAL B C 1
ATOM 2440 O O . VAL B 1 23 ? -7.898 22.922 19.812 1 98.69 23 VAL B O 1
ATOM 2443 N N . GLU B 1 24 ? -8.438 21.312 18.344 1 98.56 24 GLU B N 1
ATOM 2444 C CA . GLU B 1 24 ? -9.711 21.031 18.984 1 98.56 24 GLU B CA 1
ATOM 2445 C C . GLU B 1 24 ? -9.516 20.609 20.438 1 98.56 24 GLU B C 1
ATOM 2447 O O . GLU B 1 24 ? -10.25 21.047 21.328 1 98.56 24 GLU B O 1
ATOM 2452 N N . ARG B 1 25 ? -8.57 19.797 20.672 1 97.5 25 ARG B N 1
ATOM 2453 C CA . ARG B 1 25 ? -8.281 19.359 22.031 1 97.5 25 ARG B CA 1
ATOM 2454 C C . ARG B 1 25 ? -7.918 20.547 22.922 1 97.5 25 ARG B C 1
ATOM 2456 O O . ARG B 1 25 ? -8.383 20.641 24.062 1 97.5 25 ARG B O 1
ATOM 2463 N N . VAL B 1 26 ? -7.074 21.406 22.406 1 97.56 26 VAL B N 1
ATOM 2464 C CA . VAL B 1 26 ? -6.645 22.594 23.156 1 97.56 26 VAL B CA 1
ATOM 2465 C C . VAL B 1 26 ? -7.855 23.438 23.516 1 97.56 26 VAL B C 1
ATOM 2467 O O . VAL B 1 26 ? -7.996 23.891 24.672 1 97.56 26 VAL B O 1
ATOM 2470 N N . LEU B 1 27 ? -8.742 23.641 22.547 1 97.88 27 LEU B N 1
ATOM 2471 C CA . LEU B 1 27 ? -9.922 24.484 22.781 1 97.88 27 LEU B CA 1
ATOM 2472 C C . LEU B 1 27 ? -10.875 23.812 23.766 1 97.88 27 LEU B C 1
ATOM 2474 O O . LEU 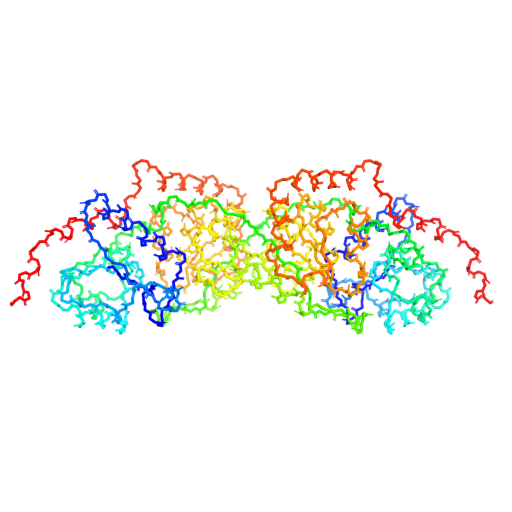B 1 27 ? -11.438 24.469 24.641 1 97.88 27 LEU B O 1
ATOM 2478 N N . ARG B 1 28 ? -11.062 22.516 23.578 1 97.62 28 ARG B N 1
ATOM 2479 C CA . ARG B 1 28 ? -11.938 21.781 24.484 1 97.62 28 ARG B CA 1
ATOM 2480 C C . ARG B 1 28 ? -11.414 21.859 25.922 1 97.62 28 ARG B C 1
ATOM 2482 O O . ARG B 1 28 ? -12.188 22.078 26.844 1 97.62 28 ARG B O 1
ATOM 2489 N N . ASP B 1 29 ? -10.164 21.688 26.109 1 97 29 ASP B N 1
ATOM 2490 C CA . ASP B 1 29 ? -9.555 21.734 27.438 1 97 29 ASP B CA 1
ATOM 2491 C C . ASP B 1 29 ? -9.711 23.125 28.062 1 97 29 ASP B C 1
ATOM 2493 O O . ASP B 1 29 ? -9.789 23.25 29.281 1 97 29 ASP B O 1
ATOM 2497 N N . ALA B 1 30 ? -9.773 24.125 27.219 1 97.12 30 ALA B N 1
ATOM 2498 C CA . ALA B 1 30 ? -9.906 25.5 27.688 1 97.12 30 ALA B CA 1
ATOM 2499 C C . ALA B 1 30 ? -11.367 25.875 27.859 1 97.12 30 ALA B C 1
ATOM 2501 O O . ALA B 1 30 ? -11.68 26.984 28.297 1 97.12 30 ALA B O 1
ATOM 2502 N N . GLY B 1 31 ? -12.344 25.016 27.422 1 97 31 GLY B N 1
ATOM 2503 C CA . GLY B 1 31 ? -13.766 25.266 27.547 1 97 31 GLY B CA 1
ATOM 2504 C C . GLY B 1 31 ? -14.289 26.266 26.531 1 97 31 GLY B C 1
ATOM 2505 O O . GLY B 1 31 ? -15.25 26.984 26.797 1 97 31 GLY B O 1
ATOM 2506 N N . LEU B 1 32 ? -13.641 26.375 25.422 1 96 32 LEU B N 1
ATOM 2507 C CA . LEU B 1 32 ? -14.047 27.312 24.391 1 96 32 LEU B CA 1
ATOM 2508 C C . LEU B 1 32 ? -14.898 26.625 23.328 1 96 32 LEU B C 1
ATOM 2510 O O . LEU B 1 32 ? -14.539 25.547 22.844 1 96 32 LEU B O 1
ATOM 2514 N N . ALA B 1 33 ? -16.047 27.234 23.047 1 96.25 33 ALA B N 1
ATOM 2515 C CA . ALA B 1 33 ? -16.906 26.703 21.984 1 96.25 33 ALA B CA 1
ATOM 2516 C C . ALA B 1 33 ? -16.328 27.031 20.609 1 96.25 33 ALA B C 1
ATOM 2518 O O . ALA B 1 33 ? -15.727 28.094 20.422 1 96.25 33 ALA B O 1
ATOM 2519 N N . TYR B 1 34 ? -16.516 26.172 19.688 1 97.25 34 TYR B N 1
ATOM 2520 C CA . TYR B 1 34 ? -16 26.391 18.344 1 97.25 34 TYR B CA 1
ATOM 2521 C C . TYR B 1 34 ? -16.828 25.641 17.312 1 97.25 34 TYR B C 1
ATOM 2523 O O . TYR B 1 34 ? -17.562 24.719 17.641 1 97.25 34 TYR B O 1
ATOM 2531 N N . ASP B 1 35 ? -16.766 26.125 16.078 1 97.56 35 ASP B N 1
ATOM 2532 C CA . ASP B 1 35 ? -17.234 25.422 14.883 1 97.56 35 ASP B CA 1
ATOM 2533 C C . ASP B 1 35 ? -16.094 25.188 13.906 1 97.56 35 ASP B C 1
ATOM 2535 O O . ASP B 1 35 ? -15.133 25.953 13.859 1 97.56 35 ASP B O 1
ATOM 2539 N N . VAL B 1 36 ? -16.188 24.062 13.195 1 98 36 VAL B N 1
ATOM 2540 C CA . VAL B 1 36 ? -15.188 23.75 12.172 1 98 36 VAL B CA 1
ATOM 2541 C C . VAL B 1 36 ? -15.828 23.828 10.789 1 98 36 VAL B C 1
ATOM 2543 O O . VAL B 1 36 ? -16.875 23.234 10.555 1 98 36 VAL B O 1
ATOM 2546 N N . VAL B 1 37 ? -15.242 24.531 9.922 1 97.44 37 VAL B N 1
ATOM 2547 C CA . VAL B 1 37 ? -15.688 24.578 8.531 1 97.44 37 VAL B CA 1
ATOM 2548 C C . VAL B 1 37 ? -14.938 23.547 7.707 1 97.44 37 VAL B C 1
ATOM 2550 O O . VAL B 1 37 ? -13.711 23.438 7.789 1 97.44 37 VAL B O 1
ATOM 2553 N N . TRP B 1 38 ? -15.664 22.781 6.922 1 96.06 38 TRP B N 1
ATOM 2554 C CA . TRP B 1 38 ? -15.078 21.75 6.078 1 96.06 38 TRP B CA 1
ATOM 2555 C C . TRP B 1 38 ? -15.359 22.016 4.605 1 96.06 38 TRP B C 1
ATOM 2557 O O . TRP B 1 38 ? -16.391 22.609 4.266 1 96.06 38 TRP B O 1
ATOM 2567 N N . SER B 1 39 ? -14.43 21.531 3.777 1 94.06 39 SER B N 1
ATOM 2568 C CA . SER B 1 39 ? -14.703 21.516 2.344 1 94.06 39 SER B CA 1
ATOM 2569 C C . SER B 1 39 ? -15.867 20.594 2.008 1 94.06 39 SER B C 1
ATOM 2571 O O . SER B 1 39 ? -15.914 19.453 2.48 1 94.06 39 SER B O 1
ATOM 2573 N N . PRO B 1 40 ? -16.812 21.062 1.194 1 90 40 PRO B N 1
ATOM 2574 C CA . PRO B 1 40 ? -17.906 20.188 0.798 1 90 40 PRO B CA 1
ATOM 2575 C C . PRO B 1 40 ? -17.422 18.969 0.013 1 90 40 PRO B C 1
ATOM 2577 O O . PRO B 1 40 ? -18.094 17.922 0.002 1 90 40 PRO B O 1
ATOM 2580 N N . GLY B 1 41 ? -16.297 19.109 -0.577 1 87.38 41 GLY B N 1
ATOM 2581 C CA . GLY B 1 41 ? -15.719 18 -1.316 1 87.38 41 GLY B CA 1
ATOM 2582 C C . GLY B 1 41 ? -15.133 16.922 -0.42 1 87.38 41 GLY B C 1
ATOM 2583 O O . GLY B 1 41 ? -15.062 15.75 -0.803 1 87.38 41 GLY B O 1
ATOM 2584 N N . PHE B 1 42 ? -14.75 17.344 0.711 1 89.56 42 PHE B N 1
ATOM 2585 C CA . PHE B 1 42 ? -14.125 16.391 1.628 1 89.56 42 PHE B CA 1
ATOM 2586 C C . PHE B 1 42 ? -15.148 15.82 2.6 1 89.56 42 PHE B C 1
ATOM 2588 O O . PHE B 1 42 ? -15.258 14.602 2.754 1 89.56 42 PHE B O 1
ATOM 2595 N N . ARG B 1 43 ? -15.859 16.703 3.201 1 91.19 43 ARG B N 1
ATOM 2596 C CA . ARG B 1 43 ? -16.922 16.312 4.129 1 91.19 43 ARG B CA 1
ATOM 2597 C C . ARG B 1 43 ? -18.25 16.953 3.742 1 91.19 43 ARG B C 1
ATOM 2599 O O . ARG B 1 43 ? -18.594 18.031 4.238 1 91.19 43 ARG B O 1
ATOM 2606 N N . ALA B 1 44 ? -19.047 16.203 3.074 1 86.38 44 ALA B N 1
ATOM 2607 C CA . ALA B 1 44 ? -20.281 16.75 2.506 1 86.38 44 ALA B CA 1
ATOM 2608 C C . ALA B 1 44 ? -21.266 17.094 3.602 1 86.38 44 ALA B C 1
ATOM 2610 O O . ALA B 1 44 ? -22 18.078 3.484 1 86.38 44 ALA B O 1
ATOM 2611 N N . GLU B 1 45 ? -21.25 16.406 4.703 1 89.56 45 GLU B N 1
ATOM 2612 C CA . GLU B 1 45 ? -22.234 16.609 5.754 1 89.56 45 GLU B CA 1
ATOM 2613 C C . GLU B 1 45 ? -21.734 17.594 6.801 1 89.56 45 GLU B C 1
ATOM 2615 O O . GLU B 1 45 ? -22.422 17.844 7.801 1 89.56 45 GLU B O 1
ATOM 2620 N N . GLY B 1 46 ? -20.656 18.219 6.57 1 91.94 46 GLY B N 1
ATOM 2621 C CA . GLY B 1 46 ? -20.109 19.156 7.535 1 91.94 46 GLY B CA 1
ATOM 2622 C C . GLY B 1 46 ? -20.594 20.578 7.336 1 91.94 46 GLY B C 1
ATOM 2623 O O . GLY B 1 46 ? -21.453 20.828 6.48 1 91.94 46 GLY B O 1
ATOM 2624 N N . THR B 1 47 ? -20.156 21.453 8.242 1 96 47 THR B N 1
ATOM 2625 C CA . THR B 1 47 ? -20.375 22.891 8.102 1 96 47 THR B CA 1
ATOM 2626 C C . THR B 1 47 ? -19.453 23.484 7.031 1 96 47 THR B C 1
ATOM 2628 O O . THR B 1 47 ? -18.25 23.219 7.02 1 96 47 THR B O 1
ATOM 2631 N N . HIS B 1 48 ? -20.094 24.266 6.125 1 95.69 48 HIS B N 1
ATOM 2632 C CA . HIS B 1 48 ? -19.344 24.891 5.043 1 95.69 48 HIS B CA 1
ATOM 2633 C C . HIS B 1 48 ? -19.375 26.406 5.156 1 95.69 48 HIS B C 1
ATOM 2635 O O . HIS B 1 48 ? -20.125 26.953 5.969 1 95.69 48 HIS B O 1
ATOM 2641 N N . PHE B 1 49 ? -18.484 27.047 4.387 1 94.62 49 PHE B N 1
ATOM 2642 C CA . PHE B 1 49 ? -18.391 28.5 4.473 1 94.62 49 PHE B CA 1
ATOM 2643 C C . PHE B 1 49 ? -19.734 29.156 4.164 1 94.62 49 PHE B C 1
ATOM 2645 O O . PHE B 1 49 ? -20.109 30.156 4.781 1 94.62 49 PHE B O 1
ATOM 2652 N N . ASP B 1 50 ? -20.469 28.531 3.27 1 92.62 50 ASP B N 1
ATOM 2653 C CA . ASP B 1 50 ? -21.75 29.109 2.857 1 92.62 50 ASP B CA 1
ATOM 2654 C C . ASP B 1 50 ? -22.797 28.969 3.963 1 92.62 50 ASP B C 1
ATOM 2656 O O . ASP B 1 50 ? -23.812 29.656 3.951 1 92.62 50 ASP B O 1
ATOM 2660 N N . ASP B 1 51 ? -22.547 28.125 4.895 1 93.69 51 ASP B N 1
ATOM 2661 C CA . ASP B 1 51 ? -23.5 27.859 5.977 1 93.69 51 ASP B CA 1
ATOM 2662 C C . ASP B 1 51 ? -23.219 28.781 7.168 1 93.69 51 ASP B C 1
ATOM 2664 O O . ASP B 1 51 ? -24 28.812 8.125 1 93.69 51 ASP B O 1
ATOM 2668 N N . VAL B 1 52 ? -22.109 29.469 7.121 1 95.31 52 VAL B N 1
ATOM 2669 C CA . VAL B 1 52 ? -21.656 30.203 8.297 1 95.31 52 VAL B CA 1
ATOM 2670 C C . VAL B 1 52 ? -21.938 31.688 8.109 1 95.31 52 VAL B C 1
ATOM 2672 O O . VAL B 1 52 ? -21.641 32.25 7.055 1 95.31 52 VAL B O 1
ATOM 2675 N N . ASP B 1 53 ? -22.531 32.312 9.148 1 96.56 53 ASP B N 1
ATOM 2676 C CA . ASP B 1 53 ? -22.625 33.781 9.242 1 96.56 53 ASP B CA 1
ATOM 2677 C C . ASP B 1 53 ? -21.438 34.344 10.016 1 96.56 53 ASP B C 1
ATOM 2679 O O . ASP B 1 53 ? -21.344 34.156 11.227 1 96.56 53 ASP B O 1
ATOM 2683 N N . PRO B 1 54 ? -20.562 35.031 9.328 1 95.88 54 PRO B N 1
ATOM 2684 C CA . PRO B 1 54 ? -19.375 35.562 10 1 95.88 54 PRO B CA 1
ATOM 2685 C C . PRO B 1 54 ? -19.719 36.375 11.25 1 95.88 54 PRO B C 1
ATOM 2687 O O . PRO B 1 54 ? -18.969 36.375 12.219 1 95.88 54 PRO B O 1
ATOM 2690 N N . ALA B 1 55 ? -20.859 37 11.281 1 96.06 55 ALA B N 1
ATOM 2691 C CA . ALA B 1 55 ? -21.25 37.875 12.383 1 96.06 55 ALA B CA 1
ATOM 2692 C C . ALA B 1 55 ? -21.469 37.062 13.664 1 96.06 55 ALA B C 1
ATOM 2694 O O . ALA B 1 55 ? -21.484 37.625 14.766 1 96.06 55 ALA B O 1
ATOM 2695 N N . ALA B 1 56 ? -21.641 35.844 13.492 1 96.38 56 ALA B N 1
ATOM 2696 C CA . ALA B 1 56 ? -21.891 34.969 14.641 1 96.38 56 ALA B CA 1
ATOM 2697 C C . ALA B 1 56 ? -20.609 34.656 15.391 1 96.38 56 ALA B C 1
ATOM 2699 O O . ALA B 1 56 ? -20.641 34.094 16.484 1 96.38 56 ALA B O 1
ATOM 2700 N N . TYR B 1 57 ? -19.484 35.094 14.828 1 96 57 TYR B N 1
ATOM 2701 C CA . TYR B 1 57 ? -18.188 34.719 15.406 1 96 57 TYR B CA 1
ATOM 2702 C C . TYR B 1 57 ? -17.391 35.969 15.781 1 96 57 TYR B C 1
ATOM 2704 O O . TYR B 1 57 ? -17.578 37.031 15.18 1 96 57 TYR B O 1
ATOM 2712 N N . SER B 1 58 ? -16.547 35.781 16.75 1 95.69 58 SER B N 1
ATOM 2713 C CA . SER B 1 58 ? -15.672 36.875 17.156 1 95.69 58 SER B CA 1
ATOM 2714 C C . SER B 1 58 ? -14.211 36.562 16.844 1 95.69 58 SER B C 1
ATOM 2716 O O . SER B 1 58 ? -13.359 37.469 16.859 1 95.69 58 SER B O 1
ATOM 2718 N N . ARG B 1 59 ? -13.961 35.25 16.594 1 96.81 59 ARG B N 1
ATOM 2719 C CA . ARG B 1 59 ? -12.602 34.812 16.312 1 96.81 59 ARG B CA 1
ATOM 2720 C C . ARG B 1 59 ? -12.57 33.875 15.109 1 96.81 59 ARG B C 1
ATOM 2722 O O . ARG B 1 59 ? -13.523 33.125 14.883 1 96.81 59 ARG B O 1
ATOM 2729 N N . LEU B 1 60 ? -11.508 33.938 14.391 1 97.56 60 LEU B N 1
ATOM 2730 C CA . LEU B 1 60 ? -11.195 33 13.312 1 97.56 60 LEU B CA 1
ATOM 2731 C C . LEU B 1 60 ? -9.82 32.375 13.523 1 97.56 60 LEU B C 1
ATOM 2733 O O . LEU B 1 60 ? -8.836 33.094 13.703 1 97.56 60 LEU B O 1
ATOM 2737 N N . VAL B 1 61 ? -9.797 31.094 13.57 1 98.38 61 VAL B N 1
ATOM 2738 C CA . VAL B 1 61 ? -8.531 30.375 13.711 1 98.38 61 VAL B CA 1
ATOM 2739 C C . VAL B 1 61 ? -8.234 29.594 12.43 1 98.38 61 VAL B C 1
ATOM 2741 O O . VAL B 1 61 ? -9.039 28.766 12 1 98.38 61 VAL B O 1
ATOM 2744 N N . PHE B 1 62 ? -7.145 29.891 11.781 1 98.44 62 PHE B N 1
ATOM 2745 C CA . PHE B 1 62 ? -6.645 29.156 10.625 1 98.44 62 PHE B CA 1
ATOM 2746 C C . PHE B 1 62 ? -5.582 28.141 11.031 1 98.44 62 PHE B C 1
ATOM 2748 O O . PHE B 1 62 ? -4.523 28.531 11.539 1 98.44 62 PHE B O 1
ATOM 2755 N N . VAL B 1 63 ? -5.871 26.875 10.734 1 98.38 63 VAL B N 1
ATOM 2756 C CA . VAL B 1 63 ? -5.066 25.797 11.305 1 98.38 63 VAL B CA 1
ATOM 2757 C C . VAL B 1 63 ? -4.184 25.188 10.219 1 98.38 63 VAL B C 1
ATOM 2759 O O . VAL B 1 63 ? -4.68 24.766 9.164 1 98.38 63 VAL B O 1
ATOM 2762 N N . CYS B 1 64 ? -2.938 25.172 10.477 1 95.19 64 CYS B N 1
ATOM 2763 C CA . CYS B 1 64 ? -1.967 24.391 9.703 1 95.19 64 CYS B CA 1
ATOM 2764 C C . CYS B 1 64 ? -1.912 24.875 8.258 1 95.19 64 CYS B C 1
ATOM 2766 O O . CYS B 1 64 ? -2.84 25.531 7.781 1 95.19 64 CYS B O 1
ATOM 2768 N N . GLY B 1 65 ? -0.805 24.594 7.586 1 89.94 65 GLY B N 1
ATOM 2769 C CA . GLY B 1 65 ? -0.63 24.875 6.168 1 89.94 65 GLY B CA 1
ATOM 2770 C C . GLY B 1 65 ? 0.133 26.156 5.906 1 89.94 65 GLY B C 1
ATOM 2771 O O . GLY B 1 65 ? 0.417 26.922 6.836 1 89.94 65 GLY B O 1
ATOM 2772 N N . PRO B 1 66 ? 0.466 26.234 4.684 1 91.25 66 PRO B N 1
ATOM 2773 C CA . PRO B 1 66 ? 1.059 27.516 4.32 1 91.25 66 PRO B CA 1
ATOM 2774 C C . PRO B 1 66 ? 0.032 28.656 4.281 1 91.25 66 PRO B C 1
ATOM 2776 O O . PRO B 1 66 ? -1.114 28.438 3.877 1 91.25 66 PRO B O 1
ATOM 2779 N N . VAL B 1 67 ? 0.467 29.734 4.742 1 94.56 67 VAL B N 1
ATOM 2780 C CA . VAL B 1 67 ? -0.382 30.922 4.637 1 94.56 67 VAL B CA 1
ATOM 2781 C C . VAL B 1 67 ? -0.024 31.703 3.377 1 94.56 67 VAL B C 1
ATOM 2783 O O . VAL B 1 67 ? 0.938 32.469 3.371 1 94.56 67 VAL B O 1
ATOM 2786 N N . HIS B 1 68 ? -0.819 31.469 2.404 1 91.94 68 HIS B N 1
ATOM 2787 C CA . HIS B 1 68 ? -0.556 32.094 1.12 1 91.94 68 HIS B CA 1
ATOM 2788 C C . HIS B 1 68 ? -1.781 32.031 0.215 1 91.94 68 HIS B C 1
ATOM 2790 O O . HIS B 1 68 ? -2.637 31.172 0.376 1 91.94 68 HIS B O 1
ATOM 2796 N N . GLY B 1 69 ? -1.849 33 -0.697 1 91.06 69 GLY B N 1
ATOM 2797 C CA . GLY B 1 69 ? -2.773 32.875 -1.812 1 91.06 69 GLY B CA 1
ATOM 2798 C C . GLY B 1 69 ? -4.109 33.562 -1.562 1 91.06 69 GLY B C 1
ATOM 2799 O O . GLY B 1 69 ? -4.383 34 -0.449 1 91.06 69 GLY B O 1
ATOM 2800 N N . PRO B 1 70 ? -4.891 33.531 -2.578 1 92.94 70 PRO B N 1
ATOM 2801 C CA . PRO B 1 70 ? -6.125 34.312 -2.555 1 92.94 70 PRO B CA 1
ATOM 2802 C C . PRO B 1 70 ? -7.188 33.719 -1.632 1 92.94 70 PRO B C 1
ATOM 2804 O O . PRO B 1 70 ? -7.996 34.469 -1.061 1 92.94 70 PRO B O 1
ATOM 2807 N N . GLN B 1 71 ? -7.195 32.438 -1.416 1 93.5 71 GLN B N 1
ATOM 2808 C CA . GLN B 1 71 ? -8.219 31.828 -0.577 1 93.5 71 GLN B CA 1
ATOM 2809 C C . GLN B 1 71 ? -8.07 32.25 0.879 1 93.5 71 GLN B C 1
ATOM 2811 O O . GLN B 1 71 ? -9.062 32.5 1.563 1 93.5 71 GLN B O 1
ATOM 2816 N N . VAL B 1 72 ? -6.84 32.375 1.273 1 95.25 72 VAL B N 1
ATOM 2817 C CA . VAL B 1 72 ? -6.582 32.844 2.631 1 95.25 72 VAL B CA 1
ATOM 2818 C C . VAL B 1 72 ? -6.934 34.312 2.738 1 95.25 72 VAL B C 1
ATOM 2820 O O . VAL B 1 72 ? -7.523 34.75 3.732 1 95.25 72 VAL B O 1
ATOM 2823 N N . GLU B 1 73 ? -6.641 35.062 1.728 1 96.88 73 GLU B N 1
ATOM 2824 C CA . GLU B 1 73 ? -6.965 36.469 1.71 1 96.88 73 GLU B CA 1
ATOM 2825 C C . GLU B 1 73 ? -8.469 36.719 1.785 1 96.88 73 GLU B C 1
ATOM 2827 O O . GLU B 1 73 ? -8.93 37.656 2.408 1 96.88 73 GLU B O 1
ATOM 2832 N N . GLU B 1 74 ? -9.164 35.844 1.157 1 95.75 74 GLU B N 1
ATOM 2833 C CA . GLU B 1 74 ? -10.617 35.938 1.172 1 95.75 74 GLU B CA 1
ATOM 2834 C C . GLU B 1 74 ? -11.164 35.781 2.586 1 95.75 74 GLU B C 1
ATOM 2836 O O . GLU B 1 74 ? -12.18 36.375 2.938 1 95.75 74 GLU B O 1
ATOM 2841 N N . LEU B 1 75 ? -10.555 34.969 3.402 1 96.56 75 LEU B N 1
ATOM 2842 C CA . LEU B 1 75 ? -10.969 34.812 4.793 1 96.56 75 LEU B CA 1
ATOM 2843 C C . LEU B 1 75 ? -10.898 36.156 5.535 1 96.56 75 LEU B C 1
ATOM 2845 O O . LEU B 1 75 ? -11.781 36.469 6.336 1 96.56 75 LEU B O 1
ATOM 2849 N N . HIS B 1 76 ? -9.852 36.906 5.227 1 97.06 76 HIS B N 1
ATOM 2850 C CA . HIS B 1 76 ? -9.664 38.188 5.898 1 97.06 76 HIS B CA 1
ATOM 2851 C C . HIS B 1 76 ? -10.781 39.156 5.555 1 97.06 76 HIS B C 1
ATOM 2853 O O . HIS B 1 76 ? -11.234 39.906 6.414 1 97.06 76 HIS B O 1
ATOM 2859 N N . ARG B 1 77 ? -11.188 39.062 4.309 1 97.06 77 ARG B N 1
ATOM 2860 C CA . ARG B 1 77 ? -12.266 39.969 3.885 1 97.06 77 ARG B CA 1
ATOM 2861 C C . ARG B 1 77 ? -13.594 39.531 4.496 1 97.06 77 ARG B C 1
ATOM 2863 O O . ARG B 1 77 ? -14.344 40.375 5.016 1 97.06 77 ARG B O 1
ATOM 2870 N N . ARG B 1 78 ? -13.852 38.312 4.508 1 96.62 78 ARG B N 1
ATOM 2871 C CA . ARG B 1 78 ? -15.141 37.781 4.949 1 96.62 78 ARG B CA 1
ATOM 2872 C C . ARG B 1 78 ? -15.289 37.875 6.465 1 96.62 78 ARG B C 1
ATOM 2874 O O . ARG B 1 78 ? -16.391 38.125 6.969 1 96.62 78 ARG B O 1
ATOM 2881 N N . PHE B 1 79 ? -14.172 37.75 7.145 1 97.38 79 PHE B N 1
ATOM 2882 C CA . PHE B 1 79 ? -14.203 37.781 8.602 1 97.38 79 PHE B CA 1
ATOM 2883 C C . PHE B 1 79 ? -13.414 38.969 9.141 1 97.38 79 PHE B C 1
ATOM 2885 O O . PHE B 1 79 ? -12.703 38.844 10.141 1 97.38 79 PHE B O 1
ATOM 2892 N N . ALA B 1 80 ? -13.492 40.062 8.562 1 96.38 80 ALA B N 1
ATOM 2893 C CA . ALA B 1 80 ? -12.695 41.25 8.828 1 96.38 80 ALA B CA 1
ATOM 2894 C C . ALA B 1 80 ? -12.883 41.75 10.266 1 96.38 80 ALA B C 1
ATOM 2896 O O . ALA B 1 80 ? -11.961 42.281 10.875 1 96.38 80 ALA B O 1
ATOM 2897 N N . HIS B 1 81 ? -14.047 41.562 10.82 1 95.25 81 HIS B N 1
ATOM 2898 C CA . HIS B 1 81 ? -14.344 42.062 12.148 1 95.25 81 HIS B CA 1
ATOM 2899 C C . HIS B 1 81 ? -13.836 41.125 13.227 1 95.25 81 HIS B C 1
ATOM 2901 O O . HIS B 1 81 ? -13.789 41.469 14.406 1 95.25 81 HIS B O 1
ATOM 2907 N N . CYS B 1 82 ? -13.531 39.875 12.867 1 96.44 82 CYS B N 1
ATOM 2908 C CA . CYS B 1 82 ? -13.055 38.875 13.812 1 96.44 82 CYS B CA 1
ATOM 2909 C C . CYS B 1 82 ? -11.578 39.062 14.109 1 96.44 82 CYS B C 1
ATOM 2911 O O . CYS B 1 82 ? -10.828 39.562 13.273 1 96.44 82 CYS B O 1
ATOM 2913 N N . VAL B 1 83 ? -11.188 38.688 15.289 1 96.75 83 VAL B N 1
ATOM 2914 C CA . VAL B 1 83 ? -9.766 38.469 15.531 1 96.75 83 VAL B CA 1
ATOM 2915 C C . VAL B 1 83 ? -9.312 37.188 14.797 1 96.75 83 VAL B C 1
ATOM 2917 O O . VAL B 1 83 ? -9.891 36.125 14.969 1 96.75 83 VAL B O 1
ATOM 2920 N N . ARG B 1 84 ? -8.328 37.312 13.961 1 97.94 84 ARG B N 1
ATOM 2921 C CA . ARG B 1 84 ? -7.891 36.219 13.102 1 97.94 84 ARG B CA 1
ATOM 2922 C C . ARG B 1 84 ? -6.508 35.75 13.508 1 97.94 84 ARG B C 1
ATOM 2924 O O . ARG B 1 84 ? -5.555 36.531 13.562 1 97.94 84 ARG B O 1
ATOM 2931 N N . ILE B 1 85 ? -6.406 34.469 13.805 1 98.06 85 ILE B N 1
ATOM 2932 C CA . ILE B 1 85 ? -5.184 33.875 14.312 1 98.06 85 ILE B CA 1
ATOM 2933 C C . ILE B 1 85 ? -4.812 32.656 13.438 1 98.06 85 ILE B C 1
ATOM 2935 O O . ILE B 1 85 ? -5.66 31.828 13.133 1 98.06 85 ILE B O 1
ATOM 2939 N N . ALA B 1 86 ? -3.596 32.625 12.969 1 98.31 86 ALA B N 1
ATOM 2940 C CA . ALA B 1 86 ? -3.061 31.438 12.305 1 98.31 86 ALA B CA 1
ATOM 2941 C C . ALA B 1 86 ? -2.209 30.609 13.273 1 98.31 86 ALA B C 1
ATOM 2943 O O . ALA B 1 86 ? -1.409 31.156 14.031 1 98.31 86 ALA B O 1
ATOM 2944 N N . VAL B 1 87 ? -2.443 29.312 13.297 1 98.44 87 VAL B N 1
ATOM 2945 C CA . VAL B 1 87 ? -1.724 28.469 14.258 1 98.44 87 VAL B CA 1
ATOM 2946 C C . VAL B 1 87 ? -1.102 27.281 13.531 1 98.44 87 VAL B C 1
ATOM 2948 O O . VAL B 1 87 ? -1.778 26.594 12.766 1 98.44 87 VAL B O 1
ATOM 2951 N N . GLY B 1 88 ? 0.185 27.016 13.805 1 97.88 88 GLY B N 1
ATOM 2952 C CA . GLY B 1 88 ? 0.891 25.891 13.219 1 97.88 88 GLY B CA 1
ATOM 2953 C C . GLY B 1 88 ? 1.101 26.031 11.727 1 97.88 88 GLY B C 1
ATOM 2954 O O . GLY B 1 88 ? 1.058 25.047 10.992 1 97.88 88 GLY B O 1
ATOM 2955 N N . VAL B 1 89 ? 1.317 27.219 11.211 1 97.31 89 VAL B N 1
ATOM 2956 C CA . VAL B 1 89 ? 1.342 27.484 9.781 1 97.31 89 VAL B CA 1
ATOM 2957 C C . VAL B 1 89 ? 2.779 27.734 9.32 1 97.31 89 VAL B C 1
ATOM 2959 O O . VAL B 1 89 ? 3.66 28 10.141 1 97.31 89 VAL B O 1
ATOM 2962 N N . SER B 1 90 ? 2.984 27.562 8.039 1 94.62 90 SER B N 1
ATOM 2963 C CA . SER B 1 90 ? 4.234 27.969 7.402 1 94.62 90 SER B CA 1
ATOM 2964 C C . SER B 1 90 ? 4.125 29.375 6.812 1 94.62 90 SER B C 1
ATOM 2966 O O . SER B 1 90 ? 3.215 29.656 6.031 1 94.62 90 SER B O 1
ATOM 2968 N N . VAL B 1 91 ? 5.051 30.203 7.191 1 94.56 91 VAL B N 1
ATOM 2969 C CA . VAL B 1 91 ? 5.105 31.562 6.652 1 94.56 91 VAL B CA 1
ATOM 2970 C C . VAL B 1 91 ? 6.199 31.656 5.59 1 94.56 91 VAL B C 1
ATOM 2972 O O . VAL B 1 91 ? 7.387 31.672 5.914 1 94.56 91 VAL B O 1
ATOM 2975 N N . VAL B 1 92 ? 5.816 31.719 4.398 1 87.75 92 VAL B N 1
ATOM 2976 C CA . VAL B 1 92 ? 6.758 31.766 3.283 1 87.75 92 VAL B CA 1
ATOM 2977 C C . VAL B 1 92 ? 7.203 33.188 3.027 1 87.75 92 VAL B C 1
ATOM 2979 O O . VAL B 1 92 ? 8.398 33.469 2.93 1 87.75 92 VAL B O 1
ATOM 2982 N N . ASP B 1 93 ? 6.223 34.062 2.893 1 90.75 93 ASP B N 1
ATOM 2983 C CA . ASP B 1 93 ? 6.441 35.5 2.729 1 90.75 93 ASP B CA 1
ATOM 2984 C C . ASP B 1 93 ? 5.699 36.312 3.801 1 90.75 93 ASP B C 1
ATOM 2986 O O . ASP B 1 93 ? 4.496 36.531 3.678 1 90.75 93 ASP B O 1
ATOM 2990 N N . PRO B 1 94 ? 6.418 36.812 4.762 1 92.94 94 PRO B N 1
ATOM 2991 C CA . PRO B 1 94 ? 5.773 37.5 5.879 1 92.94 94 PRO B CA 1
ATOM 2992 C C . PRO B 1 94 ? 5.074 38.781 5.449 1 92.94 94 PRO B C 1
ATOM 2994 O O . PRO B 1 94 ? 4.246 39.344 6.188 1 92.94 94 PRO B O 1
ATOM 2997 N N . ARG B 1 95 ? 5.379 39.281 4.258 1 94.88 95 ARG B N 1
ATOM 2998 C CA . ARG B 1 95 ? 4.812 40.562 3.811 1 94.88 95 ARG B CA 1
ATOM 2999 C C . ARG B 1 95 ? 3.551 40.312 2.982 1 94.88 95 ARG B C 1
ATOM 3001 O O . ARG B 1 95 ? 2.855 41.281 2.629 1 94.88 95 ARG B O 1
ATOM 3008 N N . SER B 1 96 ? 3.293 39.062 2.748 1 94.19 96 SER B N 1
ATOM 3009 C CA . SER B 1 96 ? 2.129 38.781 1.919 1 94.19 96 SER B CA 1
ATOM 3010 C C . SER B 1 96 ? 0.834 39.156 2.633 1 94.19 96 SER B C 1
ATOM 3012 O O . SER B 1 96 ? 0.711 38.969 3.846 1 94.19 96 SER B O 1
ATOM 3014 N N . PRO B 1 97 ? -0.137 39.562 1.835 1 96.44 97 PRO B N 1
ATOM 3015 C CA . PRO B 1 97 ? -1.429 39.906 2.441 1 96.44 97 PRO B CA 1
ATOM 3016 C C . PRO B 1 97 ? -2.072 38.719 3.154 1 96.44 97 PRO B C 1
ATOM 3018 O O . PRO B 1 97 ? -2.826 38.906 4.113 1 96.44 97 PRO B O 1
ATOM 3021 N N . ALA B 1 98 ? -1.774 37.531 2.75 1 96.62 98 ALA B N 1
ATOM 3022 C CA . ALA B 1 98 ? -2.293 36.344 3.414 1 96.62 98 ALA B CA 1
ATOM 3023 C C . ALA B 1 98 ? -1.784 36.25 4.852 1 96.62 98 ALA B C 1
ATOM 3025 O O . ALA B 1 98 ? -2.498 35.781 5.738 1 96.62 98 ALA B O 1
ATOM 3026 N N . VAL B 1 99 ? -0.582 36.719 5.051 1 97.06 99 VAL B N 1
ATOM 3027 C CA . VAL B 1 99 ? 0.029 36.625 6.375 1 97.06 99 VAL B CA 1
ATOM 3028 C C . VAL B 1 99 ? -0.344 37.844 7.203 1 97.06 99 VAL B C 1
ATOM 3030 O O . VAL B 1 99 ? -0.788 37.719 8.344 1 97.06 99 VAL B O 1
ATOM 3033 N N . THR B 1 100 ? -0.284 39 6.59 1 97 100 THR B N 1
ATOM 3034 C CA . THR B 1 100 ? -0.455 40.25 7.324 1 97 100 THR B CA 1
ATOM 3035 C C . THR B 1 100 ? -1.917 40.438 7.715 1 97 100 THR B C 1
ATOM 3037 O O . THR B 1 100 ? -2.227 41.281 8.57 1 97 100 THR B O 1
ATOM 3040 N N . GLY B 1 101 ? -2.768 39.719 7.062 1 97.12 101 GLY B N 1
ATOM 3041 C CA . GLY B 1 101 ? -4.176 39.812 7.414 1 97.12 101 GLY B CA 1
ATOM 3042 C C . GLY B 1 101 ? -4.488 39.219 8.773 1 97.12 101 GLY B C 1
ATOM 3043 O O . GLY B 1 101 ? -5.547 39.469 9.344 1 97.12 101 GLY B O 1
ATOM 3044 N N . PHE B 1 102 ? -3.666 38.438 9.273 1 97.56 102 PHE B N 1
ATOM 3045 C CA . PHE B 1 102 ? -3.865 37.844 10.594 1 97.56 102 PHE B CA 1
ATOM 3046 C C . PHE B 1 102 ? -3.408 38.812 11.688 1 97.56 102 PHE B C 1
ATOM 3048 O O . PHE B 1 102 ? -2.398 39.5 11.531 1 97.56 102 PHE B O 1
ATOM 3055 N N . HIS B 1 103 ? -4.109 38.812 12.742 1 96.81 103 HIS B N 1
ATOM 3056 C CA . HIS B 1 103 ? -3.713 39.625 13.906 1 96.81 103 HIS B CA 1
ATOM 3057 C C . HIS B 1 103 ? -2.572 38.938 14.656 1 96.81 103 HIS B C 1
ATOM 3059 O O . HIS B 1 103 ? -1.692 39.625 15.195 1 96.81 103 HIS B O 1
ATOM 3065 N N . ARG B 1 104 ? -2.613 37.625 14.719 1 96.75 104 ARG B N 1
ATOM 3066 C CA . ARG B 1 104 ? -1.569 36.844 15.344 1 96.75 104 ARG B CA 1
ATOM 3067 C C . ARG B 1 104 ? -1.222 35.625 14.484 1 96.75 104 ARG B C 1
ATOM 3069 O O . ARG B 1 104 ? -2.109 34.969 13.914 1 96.75 104 ARG B O 1
ATOM 3076 N N . VAL B 1 105 ? 0.085 35.406 14.359 1 96.88 105 VAL B N 1
ATOM 3077 C CA . VAL B 1 105 ? 0.561 34.219 13.633 1 96.88 105 VAL B CA 1
ATOM 3078 C C . VAL B 1 105 ? 1.451 33.375 14.539 1 96.88 105 VAL B C 1
ATOM 3080 O O . VAL B 1 105 ? 2.564 33.781 14.883 1 96.88 105 VAL B O 1
ATOM 3083 N N . LEU B 1 106 ? 0.925 32.281 15.008 1 97.06 106 LEU B N 1
ATOM 3084 C CA . LEU B 1 106 ? 1.71 31.281 15.719 1 97.06 106 LEU B CA 1
ATOM 3085 C C . LEU B 1 106 ? 2.305 30.266 14.742 1 97.06 106 LEU B C 1
ATOM 3087 O O . LEU B 1 106 ? 1.754 29.172 14.562 1 97.06 106 LEU B O 1
ATOM 3091 N N . ALA B 1 107 ? 3.43 30.625 14.234 1 97.06 107 ALA B N 1
ATOM 3092 C CA . ALA B 1 107 ? 4.008 29.922 13.094 1 97.06 107 ALA B CA 1
ATOM 3093 C C . ALA B 1 107 ? 4.703 28.625 13.539 1 97.06 107 ALA B C 1
ATOM 3095 O O . ALA B 1 107 ? 5.297 28.578 14.625 1 97.06 107 ALA B O 1
ATOM 3096 N N . ARG B 1 108 ? 4.574 27.594 12.742 1 97.12 108 ARG B N 1
ATOM 3097 C CA . ARG B 1 108 ? 5.387 26.375 12.859 1 97.12 108 ARG B CA 1
ATOM 3098 C C . ARG B 1 108 ? 6.801 26.609 12.344 1 97.12 108 ARG B C 1
ATOM 3100 O O . ARG B 1 108 ? 7.777 26.219 12.984 1 97.12 108 ARG B O 1
ATOM 3107 N N . ASP B 1 109 ? 6.859 27.219 11.18 1 93.94 109 ASP B N 1
ATOM 3108 C CA . ASP B 1 109 ? 8.133 27.594 10.586 1 93.94 109 ASP B CA 1
ATOM 3109 C C . ASP B 1 109 ? 8.023 28.938 9.867 1 93.94 109 ASP B C 1
ATOM 3111 O O . ASP B 1 109 ? 7.039 29.203 9.164 1 93.94 109 ASP B O 1
ATOM 3115 N N . ALA B 1 110 ? 8.93 29.734 10.094 1 91.12 110 ALA B N 1
ATOM 3116 C CA . ALA B 1 110 ? 9.078 31.062 9.508 1 91.12 110 ALA B CA 1
ATOM 3117 C C . ALA B 1 110 ? 10.547 31.484 9.453 1 91.12 110 ALA B C 1
ATOM 3119 O O . ALA B 1 110 ? 11.367 31 10.234 1 91.12 110 ALA B O 1
ATOM 3120 N N . ALA B 1 111 ? 10.75 32.344 8.445 1 83.19 111 ALA B N 1
ATOM 3121 C CA . ALA B 1 111 ? 12.117 32.844 8.352 1 83.19 111 ALA B CA 1
ATOM 3122 C C . ALA B 1 111 ? 12.539 33.531 9.633 1 83.19 111 ALA B C 1
ATOM 3124 O O . ALA B 1 111 ? 11.797 34.375 10.18 1 83.19 111 ALA B O 1
ATOM 3125 N N . GLY B 1 112 ? 13.688 33.188 10.164 1 81.38 112 GLY B N 1
ATOM 3126 C CA . GLY B 1 112 ? 14.273 33.906 11.297 1 81.38 112 GLY B CA 1
ATOM 3127 C C . GLY B 1 112 ? 13.836 33.344 12.641 1 81.38 112 GLY B C 1
ATOM 3128 O O . GLY B 1 112 ? 14.273 33.812 13.688 1 81.38 112 GLY B O 1
ATOM 3129 N N . THR B 1 113 ? 12.984 32.406 12.648 1 84.38 113 THR B N 1
ATOM 3130 C CA . THR B 1 113 ? 12.531 31.797 13.898 1 84.38 113 THR B CA 1
ATOM 3131 C C . THR B 1 113 ? 12.836 30.297 13.922 1 84.38 113 THR B C 1
ATOM 3133 O O . THR B 1 113 ? 13 29.672 12.867 1 84.38 113 THR B O 1
ATOM 3136 N N . GLY B 1 114 ? 13.109 29.859 15.07 1 88.38 114 GLY B N 1
ATOM 3137 C CA . GLY B 1 114 ? 13.273 28.422 15.203 1 88.38 114 GLY B CA 1
ATOM 3138 C C . GLY B 1 114 ? 12 27.656 14.93 1 88.38 114 GLY B C 1
ATOM 3139 O O . GLY B 1 114 ? 10.914 28.062 15.336 1 88.38 114 GLY B O 1
ATOM 3140 N N . PRO B 1 115 ? 12.062 26.594 14.133 1 94.31 115 PRO B N 1
ATOM 3141 C CA . PRO B 1 115 ? 10.859 25.828 13.797 1 94.31 115 PRO B CA 1
ATOM 3142 C C . PRO B 1 115 ? 10.305 25.047 14.992 1 94.31 115 PRO B C 1
ATOM 3144 O O . PRO B 1 115 ? 11.07 24.625 15.867 1 94.31 115 PRO B O 1
ATOM 3147 N N . GLY B 1 116 ? 9.016 24.938 15.047 1 95.81 116 GLY B N 1
ATOM 3148 C CA . GLY B 1 116 ? 8.344 24.078 16 1 95.81 116 GLY B CA 1
ATOM 3149 C C . GLY B 1 116 ? 7.828 22.797 15.391 1 95.81 116 GLY B C 1
ATOM 3150 O O . GLY B 1 116 ? 7.75 22.672 14.164 1 95.81 116 GLY B O 1
ATOM 3151 N N . VAL B 1 117 ? 7.492 21.922 16.281 1 97.25 117 VAL B N 1
ATOM 3152 C CA . VAL B 1 117 ? 6.973 20.641 15.828 1 97.25 117 VAL B CA 1
ATOM 3153 C C . VAL B 1 117 ? 5.562 20.812 15.273 1 97.25 117 VAL B C 1
ATOM 3155 O O . VAL B 1 117 ? 4.758 21.562 15.828 1 97.25 117 VAL B O 1
ATOM 3158 N N . ASP B 1 118 ? 5.312 20.141 14.195 1 98.06 118 ASP B N 1
ATOM 3159 C CA . ASP B 1 118 ? 3.998 20.188 13.562 1 98.06 118 ASP B CA 1
ATOM 3160 C C . ASP B 1 118 ? 2.904 19.734 14.531 1 98.06 118 ASP B C 1
ATOM 3162 O O . ASP B 1 118 ? 3.104 18.812 15.312 1 98.06 118 ASP B O 1
ATOM 3166 N N . LEU B 1 119 ? 1.744 20.344 14.398 1 98.31 119 LEU B N 1
ATOM 3167 C CA . LEU B 1 119 ? 0.628 20.078 15.305 1 98.31 119 LEU B CA 1
ATOM 3168 C C . LEU B 1 119 ? 0.186 18.625 15.227 1 98.31 119 LEU B C 1
ATOM 3170 O O . LEU B 1 119 ? -0.296 18.062 16.219 1 98.31 119 LEU B O 1
ATOM 3174 N N . ALA B 1 120 ? 0.321 18 14.086 1 98.25 120 ALA B N 1
ATOM 3175 C CA . ALA B 1 120 ? -0.1 16.609 13.898 1 98.25 120 ALA B CA 1
ATOM 3176 C C . ALA B 1 120 ? 0.66 15.68 14.836 1 98.25 120 ALA B C 1
ATOM 3178 O O . ALA B 1 120 ? 0.155 14.617 15.203 1 98.25 120 ALA B O 1
ATOM 3179 N N . ALA B 1 121 ? 1.851 16.047 15.242 1 97.94 121 ALA B N 1
ATOM 3180 C CA . ALA B 1 121 ? 2.699 15.219 16.094 1 97.94 121 ALA B CA 1
ATOM 3181 C C . ALA B 1 121 ? 2.027 14.945 17.438 1 97.94 121 ALA B C 1
ATOM 3183 O O . ALA B 1 121 ? 2.051 13.812 17.938 1 97.94 121 ALA B O 1
ATOM 3184 N N . ARG B 1 122 ? 1.337 15.945 17.938 1 97.5 122 ARG B N 1
ATOM 3185 C CA . ARG B 1 122 ? 0.756 15.836 19.266 1 97.5 122 ARG B CA 1
ATOM 3186 C C . ARG B 1 122 ? -0.761 15.695 19.203 1 97.5 122 ARG B C 1
ATOM 3188 O O . ARG B 1 122 ? -1.46 15.922 20.188 1 97.5 122 ARG B O 1
ATOM 3195 N N . ALA B 1 123 ? -1.248 15.406 18.016 1 97.81 123 ALA B N 1
ATOM 3196 C CA . ALA B 1 123 ? -2.678 15.133 17.906 1 97.81 123 ALA B CA 1
ATOM 3197 C C . ALA B 1 123 ? -3.08 13.93 18.75 1 97.81 123 ALA B C 1
ATOM 3199 O O . ALA B 1 123 ? -2.244 13.086 19.078 1 97.81 123 ALA B O 1
ATOM 3200 N N . PRO B 1 124 ? -4.34 13.867 19.156 1 96.81 124 PRO B N 1
ATOM 3201 C CA . PRO B 1 124 ? -4.809 12.742 19.969 1 96.81 124 PRO B CA 1
ATOM 3202 C C . PRO B 1 124 ? -4.582 11.391 19.297 1 96.81 124 PRO B C 1
ATOM 3204 O O . PRO B 1 124 ? -4.457 11.32 18.078 1 96.81 124 PRO B O 1
ATOM 3207 N N . ALA B 1 125 ? -4.539 10.391 20.156 1 96.12 125 ALA B N 1
ATOM 3208 C CA . ALA B 1 125 ? -4.391 9.023 19.672 1 96.12 125 ALA B CA 1
ATOM 3209 C C . ALA B 1 125 ? -5.551 8.633 18.75 1 96.12 125 ALA B C 1
ATOM 3211 O O . ALA B 1 125 ? -6.688 9.07 18.969 1 96.12 125 ALA B O 1
ATOM 3212 N N . LEU B 1 126 ? -5.289 7.836 17.797 1 97.19 126 LEU B N 1
ATOM 3213 C CA . LEU B 1 126 ? -6.273 7.406 16.812 1 97.19 126 LEU B CA 1
ATOM 3214 C C . LEU B 1 126 ? -6.699 5.965 17.062 1 97.19 126 LEU B C 1
ATOM 3216 O O . LEU B 1 126 ? -5.934 5.176 17.625 1 97.19 126 LEU B O 1
ATOM 3220 N N . PRO B 1 127 ? -7.93 5.629 16.672 1 96.81 127 PRO B N 1
ATOM 3221 C CA . PRO B 1 127 ? -8.344 4.227 16.781 1 96.81 127 PRO B CA 1
ATOM 3222 C C . PRO B 1 127 ? -7.586 3.305 15.844 1 96.81 127 PRO B C 1
ATOM 3224 O O . PRO B 1 127 ? -7.094 3.75 14.797 1 96.81 127 PRO B O 1
ATOM 3227 N N . GLU B 1 128 ? -7.574 2.027 16.234 1 96.44 128 GLU B N 1
ATOM 3228 C CA . GLU B 1 128 ? -6.98 1.021 15.359 1 96.44 128 GLU B CA 1
ATOM 3229 C C . GLU B 1 128 ? -7.961 0.588 14.273 1 96.44 128 GLU B C 1
ATOM 3231 O O . GLU B 1 128 ? -9.156 0.417 14.539 1 96.44 128 GLU B O 1
ATOM 3236 N N . VAL B 1 129 ? -7.5 0.492 13.07 1 98.25 129 VAL B N 1
ATOM 3237 C CA . VAL B 1 129 ? -8.297 -0.023 11.961 1 98.25 129 VAL B CA 1
ATOM 3238 C C . VAL B 1 129 ? -7.508 -1.087 11.203 1 98.25 129 VAL B C 1
ATOM 3240 O O . VAL B 1 129 ? -6.273 -1.049 11.172 1 98.25 129 VAL B O 1
ATOM 3243 N N . PRO B 1 130 ? -8.188 -2.057 10.57 1 98.62 130 PRO B N 1
ATOM 3244 C CA . PRO B 1 130 ? -7.457 -3.078 9.82 1 98.62 130 PRO B CA 1
ATOM 3245 C C . PRO B 1 130 ? -6.844 -2.535 8.531 1 98.62 130 PRO B C 1
ATOM 3247 O O . PRO B 1 130 ? -7.348 -1.563 7.965 1 98.62 130 PRO B O 1
ATOM 3250 N N . VAL B 1 131 ? -5.781 -3.088 8.141 1 98.88 131 VAL B N 1
ATOM 3251 C CA . VAL B 1 131 ? -5.164 -2.834 6.848 1 98.88 131 VAL B CA 1
ATOM 3252 C C . VAL B 1 131 ? -5.453 -3.996 5.898 1 98.88 131 VAL B C 1
ATOM 3254 O O . VAL B 1 131 ? -5.074 -5.137 6.176 1 98.88 131 VAL B O 1
ATOM 3257 N N . VAL B 1 132 ? -6.066 -3.678 4.785 1 98.81 132 VAL B N 1
ATOM 3258 C CA . VAL B 1 132 ? -6.598 -4.691 3.881 1 98.81 132 VAL B CA 1
ATOM 3259 C C . VAL B 1 132 ? -5.914 -4.582 2.521 1 98.81 132 VAL B C 1
ATOM 3261 O O . VAL B 1 132 ? -5.848 -3.5 1.937 1 98.81 132 VAL B O 1
ATOM 3264 N N . GLY B 1 133 ? -5.305 -5.695 2.068 1 98.81 133 GLY B N 1
ATOM 3265 C CA . GLY B 1 133 ? -4.832 -5.762 0.695 1 98.81 133 GLY B CA 1
ATOM 3266 C C . GLY B 1 133 ? -5.918 -6.129 -0.296 1 98.81 133 GLY B C 1
ATOM 3267 O O . GLY B 1 133 ? -6.691 -7.062 -0.062 1 98.81 133 GLY B O 1
ATOM 3268 N N . VAL B 1 134 ? -6.055 -5.422 -1.396 1 98.75 134 VAL B N 1
ATOM 3269 C CA . VAL B 1 134 ? -7.047 -5.664 -2.438 1 98.75 134 VAL B CA 1
ATOM 3270 C C . VAL B 1 134 ? -6.352 -6.117 -3.719 1 98.75 134 VAL B C 1
ATOM 3272 O O . VAL B 1 134 ? -5.617 -5.348 -4.34 1 98.75 134 VAL B O 1
ATOM 3275 N N . VAL B 1 135 ? -6.562 -7.34 -4.086 1 98.25 135 VAL B N 1
ATOM 3276 C CA . VAL B 1 135 ? -5.957 -7.938 -5.27 1 98.25 135 VAL B CA 1
ATOM 3277 C C . VAL B 1 135 ? -7.047 -8.359 -6.254 1 98.25 135 VAL B C 1
ATOM 3279 O O . VAL B 1 135 ? -7.648 -9.422 -6.105 1 98.25 135 VAL B O 1
ATOM 3282 N N . LEU B 1 136 ? -7.262 -7.535 -7.277 1 97.06 136 LEU B N 1
ATOM 3283 C CA . LEU B 1 136 ? -8.359 -7.789 -8.203 1 97.06 136 LEU B CA 1
ATOM 3284 C C . LEU B 1 136 ? -7.859 -7.809 -9.648 1 97.06 136 LEU B C 1
ATOM 3286 O O . LEU B 1 136 ? -6.812 -7.238 -9.953 1 97.06 136 LEU B O 1
ATOM 3290 N N . THR B 1 137 ? -8.5 -8.492 -10.43 1 91.12 137 THR B N 1
ATOM 3291 C CA . THR B 1 137 ? -8.289 -8.469 -11.867 1 91.12 137 THR B CA 1
ATOM 3292 C C . THR B 1 137 ? -9.602 -8.188 -12.602 1 91.12 137 THR B C 1
ATOM 3294 O O . THR B 1 137 ? -10.672 -8.555 -12.133 1 91.12 137 THR B O 1
ATOM 3297 N N . HIS B 1 138 ? -9.547 -7.508 -13.75 1 81.69 138 HIS B N 1
ATOM 3298 C CA . HIS B 1 138 ? -10.734 -7.109 -14.492 1 81.69 138 HIS B CA 1
ATOM 3299 C C . HIS B 1 138 ? -10.93 -7.98 -15.734 1 81.69 138 HIS B C 1
ATOM 3301 O O . HIS B 1 138 ? -11.859 -7.77 -16.5 1 81.69 138 HIS B O 1
ATOM 3307 N N . GLY B 1 139 ? -10.047 -8.93 -15.867 1 71.81 139 GLY B N 1
ATOM 3308 C CA . GLY B 1 139 ? -10.32 -9.727 -17.047 1 71.81 139 GLY B CA 1
ATOM 3309 C C . GLY B 1 139 ? -9.484 -10.992 -17.125 1 71.81 139 GLY B C 1
ATOM 3310 O O . GLY B 1 139 ? -8.328 -11 -16.719 1 71.81 139 GLY B O 1
ATOM 3311 N N . GLN B 1 140 ? -10.117 -12.016 -17.328 1 69.31 140 GLN B N 1
ATOM 3312 C CA . GLN B 1 140 ? -9.547 -13.297 -17.75 1 69.31 140 GLN B CA 1
ATOM 3313 C C . GLN B 1 140 ? -10.305 -13.867 -18.953 1 69.31 140 GLN B C 1
ATOM 3315 O O . GLN B 1 140 ? -11.383 -14.445 -18.797 1 69.31 140 GLN B O 1
ATOM 3320 N N . HIS B 1 141 ? -9.75 -13.719 -20.031 1 69.62 141 HIS B N 1
ATOM 3321 C CA . HIS B 1 141 ? -10.453 -13.953 -21.297 1 69.62 141 HIS B CA 1
ATOM 3322 C C . HIS B 1 141 ? -10.711 -15.438 -21.516 1 69.62 141 HIS B C 1
ATOM 3324 O O . HIS B 1 141 ? -11.586 -15.805 -22.312 1 69.62 141 HIS B O 1
ATOM 3330 N N . GLU B 1 142 ? -10.047 -16.234 -20.781 1 72.56 142 GLU B N 1
ATOM 3331 C CA . GLU B 1 142 ? -10.148 -17.672 -20.984 1 72.56 142 GLU B CA 1
ATOM 3332 C C . GLU B 1 142 ? -11.531 -18.188 -20.594 1 72.56 142 GLU B C 1
ATOM 3334 O O . GLU B 1 142 ? -11.93 -19.281 -21 1 72.56 142 GLU B O 1
ATOM 3339 N N . TYR B 1 143 ? -12.398 -17.422 -19.938 1 75.06 143 TYR B N 1
ATOM 3340 C CA . TYR B 1 143 ? -13.68 -17.938 -19.453 1 75.06 143 TYR B CA 1
ATOM 3341 C C . TYR B 1 143 ? -14.836 -17.359 -20.25 1 75.06 143 TYR B C 1
ATOM 3343 O O . TYR B 1 143 ? -16 -17.656 -19.984 1 75.06 143 TYR B O 1
ATOM 3351 N N . ALA B 1 144 ? -14.547 -16.516 -21.188 1 73.62 144 ALA B N 1
ATOM 3352 C CA . ALA B 1 144 ? -15.5 -16.047 -22.188 1 73.62 144 ALA B CA 1
ATOM 3353 C C . ALA B 1 144 ? -16.766 -15.492 -21.531 1 73.62 144 ALA B C 1
ATOM 3355 O O . ALA B 1 144 ? -16.688 -14.57 -20.703 1 73.62 144 ALA B O 1
ATOM 3356 N N . GLY B 1 145 ? -17.906 -16.109 -21.828 1 77.62 145 GLY B N 1
ATOM 3357 C CA . GLY B 1 145 ? -19.203 -15.602 -21.422 1 77.62 145 GLY B CA 1
ATOM 3358 C C . GLY B 1 145 ? -19.469 -15.75 -19.938 1 77.62 145 GLY B C 1
ATOM 3359 O O . GLY B 1 145 ? -20.375 -15.102 -19.391 1 77.62 145 GLY B O 1
ATOM 3360 N N . ARG B 1 146 ? -18.703 -16.469 -19.234 1 83.06 146 ARG B N 1
ATOM 3361 C CA . ARG B 1 146 ? -18.922 -16.719 -17.828 1 83.06 146 ARG B CA 1
ATOM 3362 C C . ARG B 1 146 ? -18.188 -15.703 -16.953 1 83.06 146 ARG B C 1
ATOM 3364 O O . ARG B 1 146 ? -18.297 -15.734 -15.727 1 83.06 146 ARG B O 1
ATOM 3371 N N . ARG B 1 147 ? -17.578 -14.805 -17.594 1 85.06 147 ARG B N 1
ATOM 3372 C CA . ARG B 1 147 ? -16.734 -13.844 -16.875 1 85.06 147 ARG B CA 1
ATOM 3373 C C . ARG B 1 147 ? -17.578 -12.75 -16.25 1 85.06 147 ARG B C 1
ATOM 3375 O O . ARG B 1 147 ? -18.438 -12.156 -16.891 1 85.06 147 ARG B O 1
ATOM 3382 N N . ARG B 1 148 ? -17.375 -12.547 -14.945 1 90.31 148 ARG B N 1
ATOM 3383 C CA . ARG B 1 148 ? -18.062 -11.492 -14.203 1 90.31 148 ARG B CA 1
ATOM 3384 C C . ARG B 1 148 ? -17.062 -10.641 -13.422 1 90.31 148 ARG B C 1
ATOM 3386 O O . ARG B 1 148 ? -17.359 -10.172 -12.32 1 90.31 148 ARG B O 1
ATOM 3393 N N . HIS B 1 149 ? -15.891 -10.547 -13.945 1 91.75 149 HIS B N 1
ATOM 3394 C CA . HIS B 1 149 ? -14.781 -9.914 -13.25 1 91.75 149 HIS B CA 1
ATOM 3395 C C . HIS B 1 149 ? -15.07 -8.445 -12.977 1 91.75 149 HIS B C 1
ATOM 3397 O O . HIS B 1 149 ? -14.875 -7.961 -11.859 1 91.75 149 HIS B O 1
ATOM 3403 N N . GLU B 1 150 ? -15.586 -7.715 -13.961 1 91.88 150 GLU B N 1
ATOM 3404 C CA . GLU B 1 150 ? -15.852 -6.289 -13.805 1 91.88 150 GLU B CA 1
ATOM 3405 C C . GLU B 1 150 ? -16.938 -6.043 -12.766 1 91.88 150 GLU B C 1
ATOM 3407 O O . GLU B 1 150 ? -16.828 -5.141 -11.93 1 91.88 150 GLU B O 1
ATOM 3412 N N . GLU B 1 151 ? -17.938 -6.887 -12.859 1 93.06 151 GLU B N 1
ATOM 3413 C CA . GLU B 1 151 ? -19.047 -6.781 -11.914 1 93.06 151 GLU B CA 1
ATOM 3414 C C . GLU B 1 151 ? -18.578 -7.07 -10.484 1 93.06 151 GLU B C 1
ATOM 3416 O O . GLU B 1 151 ? -18.922 -6.332 -9.555 1 93.06 151 GLU B O 1
ATOM 3421 N N . VAL B 1 152 ? -17.828 -8.102 -10.312 1 95.44 152 VAL B N 1
ATOM 3422 C CA . VAL B 1 152 ? -17.344 -8.508 -9 1 95.44 152 VAL B CA 1
ATOM 3423 C C . VAL B 1 152 ? -16.406 -7.43 -8.445 1 95.44 152 VAL B C 1
ATOM 3425 O O . VAL B 1 152 ? -16.531 -7.031 -7.285 1 95.44 152 VAL B O 1
ATOM 3428 N N . ALA B 1 153 ? -15.531 -6.926 -9.25 1 95.44 153 ALA B N 1
ATOM 3429 C CA . ALA B 1 153 ? -14.594 -5.887 -8.828 1 95.44 153 ALA B CA 1
ATOM 3430 C C . ALA B 1 153 ? -15.336 -4.629 -8.383 1 95.44 153 ALA B C 1
ATOM 3432 O O . ALA B 1 153 ? -15.008 -4.035 -7.355 1 95.44 153 ALA B O 1
ATOM 3433 N N . ALA B 1 154 ? -16.328 -4.258 -9.156 1 94.69 154 ALA B N 1
ATOM 3434 C CA . ALA B 1 154 ? -17.125 -3.078 -8.82 1 94.69 154 ALA B CA 1
ATOM 3435 C C . ALA B 1 154 ? -17.844 -3.264 -7.488 1 94.69 154 ALA B C 1
ATOM 3437 O O . ALA B 1 154 ? -17.859 -2.361 -6.648 1 94.69 154 ALA B O 1
ATOM 3438 N N . ALA B 1 155 ? -18.391 -4.441 -7.316 1 95.88 155 ALA B N 1
ATOM 3439 C CA . ALA B 1 155 ? -19.109 -4.734 -6.082 1 95.88 155 ALA B CA 1
ATOM 3440 C C . ALA B 1 155 ? -18.172 -4.719 -4.879 1 95.88 155 ALA B C 1
ATOM 3442 O O . ALA B 1 155 ? -18.5 -4.133 -3.84 1 95.88 155 ALA B O 1
ATOM 3443 N N . LEU B 1 156 ? -17.047 -5.305 -5.051 1 96.88 156 LEU B N 1
ATOM 3444 C CA . LEU B 1 156 ? -16.078 -5.402 -3.959 1 96.88 156 LEU B CA 1
ATOM 3445 C C . LEU B 1 156 ? -15.539 -4.023 -3.586 1 96.88 156 LEU B C 1
ATOM 3447 O O . LEU B 1 156 ? -15.5 -3.666 -2.408 1 96.88 156 LEU B O 1
ATOM 3451 N N . THR B 1 157 ? -15.172 -3.242 -4.551 1 96.25 157 THR B N 1
ATOM 3452 C CA . THR B 1 157 ? -14.562 -1.947 -4.266 1 96.25 157 THR B CA 1
ATOM 3453 C C . THR B 1 157 ? -15.602 -0.971 -3.723 1 96.25 157 THR B C 1
ATOM 3455 O O . THR B 1 157 ? -15.305 -0.164 -2.84 1 96.25 157 THR B O 1
ATOM 3458 N N . GLY B 1 158 ? -16.812 -1.045 -4.211 1 94.88 158 GLY B N 1
ATOM 3459 C CA . GLY B 1 158 ? -17.891 -0.251 -3.641 1 94.88 158 GLY B CA 1
ATOM 3460 C C . GLY B 1 158 ? -18.172 -0.579 -2.186 1 94.88 158 GLY B C 1
ATOM 3461 O O . GLY B 1 158 ? -18.328 0.323 -1.362 1 94.88 158 GLY B O 1
ATOM 3462 N N . TRP B 1 159 ? -18.219 -1.855 -1.913 1 96.44 159 TRP B N 1
ATOM 3463 C CA . TRP B 1 159 ? -18.453 -2.324 -0.552 1 96.44 159 TRP B CA 1
ATOM 3464 C C . TRP B 1 159 ? -17.297 -1.92 0.369 1 96.44 159 TRP B C 1
ATOM 3466 O O . TRP B 1 159 ? -17.531 -1.422 1.474 1 96.44 159 TRP B O 1
ATOM 3476 N N . LEU B 1 160 ? -16.062 -2.027 -0.091 1 96.19 160 LEU B N 1
ATOM 3477 C CA . LEU B 1 160 ? -14.875 -1.705 0.691 1 96.19 160 LEU B CA 1
ATOM 3478 C C . LEU B 1 160 ? -14.797 -0.209 0.974 1 96.19 160 LEU B C 1
ATOM 3480 O O . LEU B 1 160 ? -14.289 0.205 2.018 1 96.19 160 LEU B O 1
ATOM 3484 N N . ALA B 1 161 ? -15.297 0.58 0.061 1 93.31 161 ALA B N 1
ATOM 3485 C CA . ALA B 1 161 ? -15.273 2.031 0.222 1 93.31 161 ALA B CA 1
ATOM 3486 C C . ALA B 1 161 ? -16.047 2.457 1.473 1 93.31 161 ALA B C 1
ATOM 3488 O O . ALA B 1 161 ? -15.734 3.488 2.074 1 93.31 161 ALA B O 1
ATOM 3489 N N . GLY B 1 162 ? -16.969 1.657 1.863 1 92.38 162 GLY B N 1
ATOM 3490 C CA . GLY B 1 162 ? -17.797 1.99 3.012 1 92.38 162 GLY B CA 1
ATOM 3491 C C . GLY B 1 162 ? -17.281 1.403 4.312 1 92.38 162 GLY B C 1
ATOM 3492 O O . GLY B 1 162 ? -17.812 1.681 5.383 1 92.38 162 GLY B O 1
ATOM 3493 N N . ARG B 1 163 ? -16.234 0.678 4.203 1 94.31 163 ARG B N 1
ATOM 3494 C CA . ARG B 1 163 ? -15.672 0.042 5.391 1 94.31 163 ARG B CA 1
ATOM 3495 C C . ARG B 1 163 ? -14.578 0.903 6.008 1 94.31 163 ARG B C 1
ATOM 3497 O O . ARG B 1 163 ? -13.805 1.542 5.293 1 94.31 163 ARG B O 1
ATOM 3504 N N . ASP B 1 164 ? -14.586 0.935 7.375 1 96.12 164 ASP B N 1
ATOM 3505 C CA . ASP B 1 164 ? -13.508 1.652 8.047 1 96.12 164 ASP B CA 1
ATOM 3506 C C . ASP B 1 164 ? -12.242 0.798 8.125 1 96.12 164 ASP B C 1
ATOM 3508 O O . ASP B 1 164 ? -12.008 0.125 9.133 1 96.12 164 ASP B O 1
ATOM 3512 N N . CYS B 1 165 ? -11.453 0.86 7.105 1 98 165 CYS B N 1
ATOM 3513 C CA . CYS B 1 165 ? -10.188 0.148 6.977 1 98 165 CYS B CA 1
ATOM 3514 C C . CYS B 1 165 ? -9.25 0.873 6.016 1 98 165 CYS B C 1
ATOM 3516 O O . CYS B 1 165 ? -9.695 1.679 5.195 1 98 165 CYS B O 1
ATOM 3518 N N . ALA B 1 166 ? -7.992 0.68 6.223 1 98.25 166 ALA B N 1
ATOM 3519 C CA . ALA B 1 166 ? -7.035 1.108 5.203 1 98.25 166 ALA B CA 1
ATOM 3520 C C . ALA B 1 166 ? -6.941 0.085 4.074 1 98.25 166 ALA B C 1
ATOM 3522 O O . ALA B 1 166 ? -6.922 -1.123 4.324 1 98.25 166 ALA B O 1
ATOM 3523 N N . ARG B 1 167 ? -6.965 0.556 2.852 1 98.12 167 ARG B N 1
ATOM 3524 C CA . ARG B 1 167 ? -6.926 -0.342 1.701 1 98.12 167 ARG B CA 1
ATOM 3525 C C . ARG B 1 167 ? -5.656 -0.128 0.883 1 98.12 167 ARG B C 1
ATOM 3527 O O . ARG B 1 167 ? -5.289 1.01 0.582 1 98.12 167 ARG B O 1
ATOM 3534 N N . LEU B 1 168 ? -5.016 -1.188 0.587 1 98.31 168 LEU B N 1
ATOM 3535 C CA . LEU B 1 168 ? -3.871 -1.192 -0.314 1 98.31 168 LEU B CA 1
ATOM 3536 C C . LEU B 1 168 ? -4.18 -1.979 -1.583 1 98.31 168 LEU B C 1
ATOM 3538 O O . LEU B 1 168 ? -4.422 -3.188 -1.526 1 98.31 168 LEU B O 1
ATOM 3542 N N . GLU B 1 169 ? -4.234 -1.236 -2.684 1 97.81 169 GLU B N 1
ATOM 3543 C CA . GLU B 1 169 ? -4.359 -1.929 -3.963 1 97.81 169 GLU B CA 1
ATOM 3544 C C . GLU B 1 169 ? -3.055 -2.631 -4.336 1 97.81 169 GLU B C 1
ATOM 3546 O O . GLU B 1 169 ? -2.012 -1.987 -4.465 1 97.81 169 GLU B O 1
ATOM 3551 N N . LEU B 1 170 ? -3.119 -3.932 -4.523 1 97.88 170 LEU B N 1
ATOM 3552 C CA . LEU B 1 170 ? -1.926 -4.723 -4.797 1 97.88 170 LEU B CA 1
ATOM 3553 C C . LEU B 1 170 ? -2.062 -5.469 -6.121 1 97.88 170 LEU B C 1
ATOM 3555 O O . LEU B 1 170 ? -3.176 -5.715 -6.59 1 97.88 170 LEU B O 1
ATOM 3559 N N . GLU B 1 171 ? -0.87 -5.742 -6.676 1 95.38 171 GLU B N 1
ATOM 3560 C CA . GLU B 1 171 ? -0.76 -6.488 -7.926 1 95.38 171 GLU B CA 1
ATOM 3561 C C . GLU B 1 171 ? 0.147 -7.707 -7.766 1 95.38 171 GLU B C 1
ATOM 3563 O O . GLU B 1 171 ? 1.194 -7.625 -7.117 1 95.38 171 GLU B O 1
ATOM 3568 N N . THR B 1 172 ? -0.317 -8.789 -8.352 1 96 172 THR B N 1
ATOM 3569 C CA . THR B 1 172 ? 0.541 -9.969 -8.297 1 96 172 THR B CA 1
ATOM 3570 C C . THR B 1 172 ? 1.525 -9.969 -9.461 1 96 172 THR B C 1
ATOM 3572 O O . THR B 1 172 ? 2.51 -10.711 -9.445 1 96 172 THR B O 1
ATOM 3575 N N . ARG B 1 173 ? 1.25 -9.211 -10.516 1 94.81 173 ARG B N 1
ATOM 3576 C CA . ARG B 1 173 ? 2.186 -9.078 -11.633 1 94.81 173 ARG B CA 1
ATOM 3577 C C . ARG B 1 173 ? 3.504 -8.469 -11.172 1 94.81 173 ARG B C 1
ATOM 3579 O O . ARG B 1 173 ? 3.514 -7.473 -10.445 1 94.81 173 ARG B O 1
ATOM 3586 N N . LEU B 1 174 ? 4.531 -9.07 -11.586 1 95.75 174 LEU B N 1
ATOM 3587 C CA . LEU B 1 174 ? 5.859 -8.578 -11.234 1 95.75 174 LEU B CA 1
ATOM 3588 C C . LEU B 1 174 ? 6.441 -7.723 -12.352 1 95.75 174 LEU B C 1
ATOM 3590 O O . LEU B 1 174 ? 6.25 -8.031 -13.531 1 95.75 174 LEU B O 1
ATOM 3594 N N . ASP B 1 175 ? 7.129 -6.668 -11.984 1 92.81 175 ASP B N 1
ATOM 3595 C CA . ASP B 1 175 ? 7.855 -5.832 -12.938 1 92.81 175 ASP B CA 1
ATOM 3596 C C . ASP B 1 175 ? 9.031 -5.129 -12.258 1 92.81 175 ASP B C 1
ATOM 3598 O O . ASP B 1 175 ? 8.836 -4.191 -11.484 1 92.81 175 ASP B O 1
ATOM 3602 N N . ALA B 1 176 ? 10.188 -5.527 -12.625 1 86.88 176 ALA B N 1
ATOM 3603 C CA . ALA B 1 176 ? 11.383 -4.977 -11.984 1 86.88 176 ALA B CA 1
ATOM 3604 C C . ALA B 1 176 ? 11.695 -3.58 -12.523 1 86.88 176 ALA B C 1
ATOM 3606 O O . ALA B 1 176 ? 12.508 -2.855 -11.945 1 86.88 176 ALA B O 1
ATOM 3607 N N . HIS B 1 177 ? 11 -3.16 -13.57 1 87 177 HIS B N 1
ATOM 3608 C CA . HIS B 1 177 ? 11.312 -1.877 -14.188 1 87 177 HIS B CA 1
ATOM 3609 C C . HIS B 1 177 ? 10.297 -0.812 -13.797 1 87 177 HIS B C 1
ATOM 3611 O O . HIS B 1 177 ? 10.461 0.363 -14.133 1 87 177 HIS B O 1
ATOM 3617 N N . ASP B 1 178 ? 9.305 -1.173 -13.172 1 91 178 ASP B N 1
ATOM 3618 C CA . ASP B 1 178 ? 8.312 -0.257 -12.625 1 91 178 ASP B CA 1
ATOM 3619 C C . ASP B 1 178 ? 8.406 -0.195 -11.102 1 91 178 ASP B C 1
ATOM 3621 O O . ASP B 1 178 ? 8.055 -1.153 -10.414 1 91 178 ASP B O 1
ATOM 3625 N N . TRP B 1 179 ? 8.812 1.01 -10.531 1 92.56 179 TRP B N 1
ATOM 3626 C CA . TRP B 1 179 ? 9.078 1.112 -9.102 1 92.56 179 TRP B CA 1
ATOM 3627 C C . TRP B 1 179 ? 7.801 0.912 -8.289 1 92.56 179 TRP B C 1
ATOM 3629 O O . TRP B 1 179 ? 7.855 0.66 -7.086 1 92.56 179 TRP B O 1
ATOM 3639 N N . ARG B 1 180 ? 6.656 0.955 -8.977 1 93.88 180 ARG B N 1
ATOM 3640 C CA . ARG B 1 180 ? 5.375 0.853 -8.281 1 93.88 180 ARG B CA 1
ATOM 3641 C C . ARG B 1 180 ? 4.98 -0.605 -8.078 1 93.88 180 ARG B C 1
ATOM 3643 O O . ARG B 1 180 ? 4.059 -0.901 -7.312 1 93.88 180 ARG B O 1
ATOM 3650 N N . LEU B 1 181 ? 5.645 -1.45 -8.781 1 94.81 181 LEU B N 1
ATOM 3651 C CA . LEU B 1 181 ? 5.32 -2.869 -8.703 1 94.81 181 LEU B CA 1
ATOM 3652 C C . LEU B 1 181 ? 6.445 -3.646 -8.023 1 94.81 181 LEU B C 1
ATOM 3654 O O . LEU B 1 181 ? 7.594 -3.197 -8 1 94.81 181 LEU B O 1
ATOM 3658 N N . CYS B 1 182 ? 6.094 -4.758 -7.457 1 96.62 182 CYS B N 1
ATOM 3659 C CA . CYS B 1 182 ? 7.105 -5.66 -6.922 1 96.62 182 CYS B CA 1
ATOM 3660 C C . CYS B 1 182 ? 7.914 -6.297 -8.039 1 96.62 182 CYS B C 1
ATOM 3662 O O . CYS B 1 182 ? 7.363 -6.66 -9.086 1 96.62 182 CYS B O 1
ATOM 3664 N N . GLY B 1 183 ? 9.203 -6.391 -7.797 1 95.06 183 GLY B N 1
ATOM 3665 C CA . GLY B 1 183 ? 10.07 -7.039 -8.766 1 95.06 183 GLY B CA 1
ATOM 3666 C C . GLY B 1 183 ? 10.273 -8.516 -8.492 1 95.06 183 GLY B C 1
ATOM 3667 O O . GLY B 1 183 ? 10.664 -9.273 -9.383 1 95.06 183 GLY B O 1
ATOM 3668 N N . THR B 1 184 ? 10.008 -8.938 -7.332 1 96.62 184 THR B N 1
ATOM 3669 C CA . THR B 1 184 ? 10.203 -10.32 -6.914 1 96.62 184 THR B CA 1
ATOM 3670 C C . THR B 1 184 ? 9.039 -10.797 -6.047 1 96.62 184 THR B C 1
ATOM 3672 O O . THR B 1 184 ? 8.344 -9.984 -5.441 1 96.62 184 THR B O 1
ATOM 3675 N N . PRO B 1 185 ? 8.82 -12.109 -5.984 1 97.88 185 PRO B N 1
ATOM 3676 C CA . PRO B 1 185 ? 7.777 -12.633 -5.098 1 97.88 185 PRO B CA 1
ATOM 3677 C C . PRO B 1 185 ? 8.023 -12.281 -3.633 1 97.88 185 PRO B C 1
ATOM 3679 O O . PRO B 1 185 ? 7.066 -12.102 -2.871 1 97.88 185 PRO B O 1
ATOM 3682 N N . ALA B 1 186 ? 9.281 -12.18 -3.26 1 98.56 186 ALA B N 1
ATOM 3683 C CA . ALA B 1 186 ? 9.617 -11.852 -1.879 1 98.56 186 ALA B CA 1
ATOM 3684 C C . ALA B 1 186 ? 9.062 -10.484 -1.488 1 98.56 186 ALA B C 1
ATOM 3686 O O . ALA B 1 186 ? 8.586 -10.305 -0.367 1 98.56 186 ALA B O 1
ATOM 3687 N N . GLN B 1 187 ? 9.141 -9.578 -2.385 1 98.5 187 GLN B N 1
ATOM 3688 C CA . GLN B 1 187 ? 8.633 -8.242 -2.127 1 98.5 187 GLN B CA 1
ATOM 3689 C C . GLN B 1 187 ? 7.121 -8.266 -1.895 1 98.5 187 GLN B C 1
ATOM 3691 O O . GLN B 1 187 ? 6.625 -7.652 -0.947 1 98.5 187 GLN B O 1
ATOM 3696 N N . LEU B 1 188 ? 6.41 -8.977 -2.701 1 98.62 188 LEU B N 1
ATOM 3697 C CA . LEU B 1 188 ? 4.965 -9.062 -2.527 1 98.62 188 LEU B CA 1
ATOM 3698 C C . LEU B 1 188 ? 4.613 -9.773 -1.227 1 98.62 188 LEU B C 1
ATOM 3700 O O . LEU B 1 188 ? 3.725 -9.336 -0.493 1 98.62 188 LEU B O 1
ATOM 3704 N N . GLU B 1 189 ? 5.301 -10.852 -0.949 1 98.62 189 GLU B N 1
ATOM 3705 C CA . GLU B 1 189 ? 5.039 -11.594 0.281 1 98.62 189 GLU B CA 1
ATOM 3706 C C . GLU B 1 189 ? 5.289 -10.727 1.513 1 98.62 189 GLU B C 1
ATOM 3708 O O . GLU B 1 189 ? 4.566 -10.836 2.506 1 98.62 189 GLU B O 1
ATOM 3713 N N . ALA B 1 190 ? 6.316 -9.883 1.459 1 98.69 190 ALA B N 1
ATOM 3714 C CA . ALA B 1 190 ? 6.613 -8.984 2.566 1 98.69 190 ALA B CA 1
ATOM 3715 C C . ALA B 1 190 ? 5.438 -8.055 2.854 1 98.69 190 ALA B C 1
ATOM 3717 O O . ALA B 1 190 ? 5.129 -7.773 4.012 1 98.69 190 ALA B O 1
ATOM 3718 N N . VAL B 1 191 ? 4.797 -7.57 1.818 1 98.81 191 VAL B N 1
ATOM 3719 C CA . VAL B 1 191 ? 3.637 -6.699 1.975 1 98.81 191 VAL B CA 1
ATOM 3720 C C . VAL B 1 191 ? 2.457 -7.496 2.521 1 98.81 191 VAL B C 1
ATOM 3722 O O . VAL B 1 191 ? 1.817 -7.086 3.492 1 98.81 191 VAL B O 1
ATOM 3725 N N . LEU B 1 192 ? 2.213 -8.664 1.974 1 98.81 192 LEU B N 1
ATOM 3726 C CA . LEU B 1 192 ? 1.072 -9.484 2.367 1 98.81 192 LEU B CA 1
ATOM 3727 C C . LEU B 1 192 ? 1.153 -9.859 3.844 1 98.81 192 LEU B C 1
ATOM 3729 O O . LEU B 1 192 ? 0.143 -9.836 4.551 1 98.81 192 LEU B O 1
ATOM 3733 N N . ALA B 1 193 ? 2.309 -10.156 4.289 1 98.56 193 ALA B N 1
ATOM 3734 C CA . ALA B 1 193 ? 2.521 -10.648 5.645 1 98.56 193 ALA B CA 1
ATOM 3735 C C . ALA B 1 193 ? 2.15 -9.594 6.68 1 98.56 193 ALA B C 1
ATOM 3737 O O . ALA B 1 193 ? 2.002 -9.898 7.867 1 98.56 193 ALA B O 1
ATOM 3738 N N . ARG B 1 194 ? 1.978 -8.352 6.238 1 98.44 194 ARG B N 1
ATOM 3739 C CA . ARG B 1 194 ? 1.712 -7.262 7.168 1 98.44 194 ARG B CA 1
ATOM 3740 C C . ARG B 1 194 ? 0.231 -6.898 7.176 1 98.44 194 ARG B C 1
ATOM 3742 O O . ARG B 1 194 ? -0.198 -6.031 7.941 1 98.44 194 ARG B O 1
ATOM 3749 N N . LEU B 1 195 ? -0.526 -7.539 6.363 1 98.88 195 LEU B N 1
ATOM 3750 C CA . LEU B 1 195 ? -1.938 -7.203 6.211 1 98.88 195 LEU B CA 1
ATOM 3751 C C . LEU B 1 195 ? -2.785 -7.953 7.234 1 98.88 195 LEU B C 1
ATOM 3753 O O . LEU B 1 195 ? -2.379 -9.008 7.734 1 98.88 195 LEU B O 1
ATOM 3757 N N . ASP B 1 196 ? -3.912 -7.402 7.508 1 98.88 196 ASP B N 1
ATOM 3758 C CA . ASP B 1 196 ? -4.875 -8.07 8.375 1 98.88 196 ASP B CA 1
ATOM 3759 C C . ASP B 1 196 ? -5.805 -8.977 7.57 1 98.88 196 ASP B C 1
ATOM 3761 O O . ASP B 1 196 ? -6.367 -9.938 8.109 1 98.88 196 ASP B O 1
ATOM 3765 N N . LEU B 1 197 ? -5.965 -8.617 6.371 1 98.88 197 LEU B N 1
ATOM 3766 C CA . LEU B 1 197 ? -6.914 -9.297 5.496 1 98.88 197 LEU B CA 1
ATOM 3767 C C . LEU B 1 197 ? -6.602 -9.016 4.031 1 98.88 197 LEU B C 1
ATOM 3769 O O . LEU B 1 197 ? -6.133 -7.926 3.693 1 98.88 197 LEU B O 1
ATOM 3773 N N . VAL B 1 198 ? -6.816 -10.016 3.184 1 98.94 198 VAL B N 1
ATOM 3774 C CA . VAL B 1 198 ? -6.754 -9.812 1.739 1 98.94 198 VAL B CA 1
ATOM 3775 C C . VAL B 1 198 ? -8.125 -10.055 1.121 1 98.94 198 VAL B C 1
ATOM 3777 O O . VAL B 1 198 ? -8.812 -11.016 1.482 1 98.94 198 VAL B O 1
ATOM 3780 N N . VAL B 1 199 ? -8.609 -9.18 0.281 1 98.88 199 VAL B N 1
ATOM 3781 C CA . VAL B 1 199 ? -9.797 -9.352 -0.547 1 98.88 199 VAL B CA 1
ATOM 3782 C C . VAL B 1 199 ? -9.391 -9.555 -2.004 1 98.88 199 VAL B C 1
ATOM 3784 O O . VAL B 1 199 ? -8.648 -8.75 -2.566 1 98.88 199 VAL B O 1
ATOM 3787 N N . THR B 1 200 ? -9.898 -10.648 -2.625 1 98.69 200 THR B N 1
ATOM 3788 C CA . THR B 1 200 ? -9.359 -10.953 -3.945 1 98.69 200 THR B CA 1
ATOM 3789 C C . THR B 1 200 ? -10.383 -11.719 -4.785 1 98.69 200 THR B C 1
ATOM 3791 O O . THR B 1 200 ? -11.273 -12.375 -4.242 1 98.69 200 THR B O 1
ATOM 3794 N N . ASP B 1 201 ? -10.297 -11.555 -6.074 1 97.75 201 ASP B N 1
ATOM 3795 C CA . ASP B 1 201 ? -11.008 -12.406 -7.027 1 97.75 201 ASP B CA 1
ATOM 3796 C C . ASP B 1 201 ? -10.031 -13.227 -7.863 1 97.75 201 ASP B C 1
ATOM 3798 O O . ASP B 1 201 ? -10.391 -13.742 -8.922 1 97.75 201 ASP B O 1
ATOM 3802 N N . ARG B 1 202 ? -8.773 -13.297 -7.371 1 96.25 202 ARG B N 1
ATOM 3803 C CA . ARG B 1 202 ? -7.719 -14 -8.086 1 96.25 202 ARG B CA 1
ATOM 3804 C C . ARG B 1 202 ? -7.27 -15.242 -7.32 1 96.25 202 ARG B C 1
ATOM 3806 O O . ARG B 1 202 ? -7.176 -15.219 -6.09 1 96.25 202 ARG B O 1
ATOM 3813 N N . LEU B 1 203 ? -6.914 -16.219 -8.07 1 96.06 203 LEU B N 1
ATOM 3814 C CA . LEU B 1 203 ? -6.398 -17.438 -7.469 1 96.06 203 LEU B CA 1
ATOM 3815 C C . LEU B 1 203 ? -5.129 -17.156 -6.668 1 96.06 203 LEU B C 1
ATOM 3817 O O . LEU B 1 203 ? -5.027 -17.547 -5.504 1 96.06 203 LEU B O 1
ATOM 3821 N N . HIS B 1 204 ? -4.219 -16.469 -7.281 1 97.06 204 HIS B N 1
ATOM 3822 C CA . HIS B 1 204 ? -2.951 -16.219 -6.605 1 97.06 204 HIS B CA 1
ATOM 3823 C C . HIS B 1 204 ? -3.107 -15.188 -5.496 1 97.06 204 HIS B C 1
ATOM 3825 O O . HIS B 1 204 ? -2.293 -15.141 -4.57 1 97.06 204 HIS B O 1
ATOM 3831 N N . GLY B 1 205 ? -4.102 -14.352 -5.582 1 98 205 GLY B N 1
ATOM 3832 C CA . GLY B 1 205 ? -4.414 -13.555 -4.406 1 98 205 GLY B CA 1
ATOM 3833 C C . GLY B 1 205 ? -4.758 -14.398 -3.191 1 98 205 GLY B C 1
ATOM 3834 O O . GLY B 1 205 ? -4.32 -14.102 -2.078 1 98 205 GLY B O 1
ATOM 3835 N N . LEU B 1 206 ? -5.512 -15.453 -3.428 1 98.56 206 LEU B N 1
ATOM 3836 C CA . LEU B 1 206 ? -5.941 -16.359 -2.373 1 98.56 206 LEU B CA 1
ATOM 3837 C C . LEU B 1 206 ? -4.762 -17.172 -1.835 1 98.56 206 LEU B C 1
ATOM 3839 O O . LEU B 1 206 ? -4.465 -17.125 -0.639 1 98.56 206 LEU B O 1
ATOM 3843 N N . VAL B 1 207 ? -4.035 -17.781 -2.658 1 98.38 207 VAL B N 1
ATOM 3844 C CA . VAL B 1 207 ? -3 -18.719 -2.256 1 98.38 207 VAL B CA 1
ATOM 3845 C C . VAL B 1 207 ? -1.844 -17.969 -1.596 1 98.38 207 VAL B C 1
ATOM 3847 O O . VAL B 1 207 ? -1.319 -18.406 -0.568 1 98.38 207 VAL B O 1
ATOM 3850 N N . LEU B 1 208 ? -1.418 -16.844 -2.215 1 98.75 208 LEU B N 1
ATOM 3851 C CA . LEU B 1 208 ? -0.276 -16.109 -1.682 1 98.75 208 LEU B CA 1
ATOM 3852 C C . LEU B 1 208 ? -0.609 -15.492 -0.327 1 98.75 208 LEU B C 1
ATOM 3854 O O . LEU B 1 208 ? 0.255 -15.406 0.549 1 98.75 208 LEU B O 1
ATOM 3858 N N . ALA B 1 209 ? -1.833 -15.039 -0.137 1 98.88 209 ALA B N 1
ATOM 3859 C CA . ALA B 1 209 ? -2.25 -14.539 1.17 1 98.88 209 ALA B CA 1
ATOM 3860 C C . ALA B 1 209 ? -2.209 -15.648 2.219 1 98.88 209 ALA B C 1
ATOM 3862 O O . ALA B 1 209 ? -1.654 -15.461 3.305 1 98.88 209 ALA B O 1
ATOM 3863 N N . LEU B 1 210 ? -2.764 -16.812 1.865 1 98.81 210 LEU B N 1
ATOM 3864 C CA . LEU B 1 210 ? -2.773 -17.938 2.801 1 98.81 210 LEU B CA 1
ATOM 3865 C C . LEU B 1 210 ? -1.354 -18.406 3.104 1 98.81 210 LEU B C 1
ATOM 3867 O O . LEU B 1 210 ? -1.04 -18.75 4.246 1 98.81 210 LEU B O 1
ATOM 3871 N N . ARG B 1 211 ? -0.535 -18.438 2.062 1 98.31 211 ARG B N 1
ATOM 3872 C CA . ARG B 1 211 ? 0.87 -18.781 2.258 1 98.31 211 ARG B CA 1
ATOM 3873 C C . ARG B 1 211 ? 1.526 -17.844 3.27 1 98.31 211 ARG B C 1
ATOM 3875 O O . ARG B 1 211 ? 2.355 -18.281 4.074 1 98.31 211 ARG B O 1
ATOM 3882 N N . ALA B 1 212 ? 1.155 -16.609 3.287 1 98.38 212 ALA B N 1
ATOM 3883 C CA . ALA B 1 212 ? 1.705 -15.602 4.191 1 98.38 212 ALA B CA 1
ATOM 3884 C C . ALA B 1 212 ? 1.019 -15.656 5.555 1 98.38 212 ALA B C 1
ATOM 3886 O O . ALA B 1 212 ? 1.348 -14.875 6.453 1 98.38 212 ALA B O 1
ATOM 3887 N N . GLY B 1 213 ? 0.017 -16.516 5.715 1 98.69 213 GLY B N 1
ATOM 3888 C CA . GLY B 1 213 ? -0.707 -16.656 6.969 1 98.69 213 GLY B CA 1
ATOM 3889 C C . GLY B 1 213 ? -1.75 -15.578 7.188 1 98.69 213 GLY B C 1
ATOM 3890 O O . GLY B 1 213 ? -2.107 -15.281 8.328 1 98.69 213 GLY B O 1
ATOM 3891 N N . VAL B 1 214 ? -2.184 -14.961 6.16 1 98.94 214 VAL B N 1
ATOM 3892 C CA . VAL B 1 214 ? -3.133 -13.852 6.227 1 98.94 214 VAL B CA 1
ATOM 3893 C C . VAL B 1 214 ? -4.504 -14.32 5.738 1 98.94 214 VAL B C 1
ATOM 3895 O O . VAL B 1 214 ? -4.609 -14.953 4.688 1 98.94 214 VAL B O 1
ATOM 3898 N N . PRO B 1 215 ? -5.559 -14.047 6.516 1 98.94 215 PRO B N 1
ATOM 3899 C CA . PRO B 1 215 ? -6.895 -14.43 6.055 1 98.94 215 PRO B CA 1
ATOM 3900 C C . PRO B 1 215 ? -7.281 -13.758 4.738 1 98.94 215 PRO B C 1
ATOM 3902 O O . PRO B 1 215 ? -6.84 -12.641 4.461 1 98.94 215 PRO B O 1
ATOM 3905 N N . VAL B 1 216 ? -8.18 -14.461 4.012 1 98.94 216 VAL B N 1
ATOM 3906 C CA . VAL B 1 216 ? -8.547 -13.984 2.684 1 98.94 216 VAL B CA 1
ATOM 3907 C C . VAL B 1 216 ? -10.055 -14.086 2.492 1 98.94 216 VAL B C 1
ATOM 3909 O O . VAL B 1 216 ? -10.664 -15.102 2.834 1 98.94 216 VAL B O 1
ATOM 3912 N N . LEU B 1 217 ? -10.625 -13.023 2.076 1 98.94 217 LEU B N 1
ATOM 3913 C CA . LEU B 1 217 ? -11.984 -13.023 1.544 1 98.94 217 LEU B CA 1
ATOM 3914 C C . LEU B 1 217 ? -11.969 -13.094 0.02 1 98.94 217 LEU B C 1
ATOM 3916 O O . LEU B 1 217 ? -11.672 -12.102 -0.647 1 98.94 217 LEU B O 1
ATOM 3920 N N . ALA B 1 218 ? -12.352 -14.266 -0.491 1 98.81 218 ALA B N 1
ATOM 3921 C CA . ALA B 1 218 ? -12.227 -14.516 -1.924 1 98.81 218 ALA B CA 1
ATOM 3922 C C . ALA B 1 218 ? -13.594 -14.539 -2.6 1 98.81 218 ALA B C 1
ATOM 3924 O O . ALA B 1 218 ? -14.562 -15.047 -2.033 1 98.81 218 ALA B O 1
ATOM 3925 N N . VAL B 1 219 ? -13.664 -13.969 -3.742 1 98.44 219 VAL B N 1
ATOM 3926 C CA . VAL B 1 219 ? -14.844 -14.031 -4.602 1 98.44 219 VAL B CA 1
ATOM 3927 C C . VAL B 1 219 ? -14.461 -14.625 -5.957 1 98.44 219 VAL B C 1
ATOM 3929 O O . VAL B 1 219 ? -13.531 -14.148 -6.613 1 98.44 219 VAL B O 1
ATOM 3932 N N . ASP B 1 220 ? -15.102 -15.695 -6.32 1 97.5 220 ASP B N 1
ATOM 3933 C CA . ASP B 1 220 ? -14.867 -16.25 -7.648 1 97.5 220 ASP B CA 1
ATOM 3934 C C . ASP B 1 220 ? -15.656 -15.5 -8.711 1 97.5 220 ASP B C 1
ATOM 3936 O O . ASP B 1 220 ? -16.891 -15.523 -8.711 1 97.5 220 ASP B O 1
ATOM 3940 N N . PRO B 1 221 ? -14.961 -14.828 -9.633 1 96.38 221 PRO B N 1
ATOM 3941 C CA . PRO B 1 221 ? -15.656 -13.969 -10.594 1 96.38 221 PRO B CA 1
ATOM 3942 C C . PRO B 1 221 ? -16.188 -14.742 -11.797 1 96.38 221 PRO B C 1
ATOM 3944 O O . PRO B 1 221 ? -16.625 -14.133 -12.781 1 96.38 221 PRO B O 1
ATOM 3947 N N . VAL B 1 222 ? -16.078 -16.016 -11.781 1 93.62 222 VAL B N 1
ATOM 3948 C CA . VAL B 1 222 ? -16.562 -16.844 -12.883 1 93.62 222 VAL B CA 1
ATOM 3949 C C . VAL B 1 222 ? -17.828 -17.578 -12.461 1 93.62 222 VAL B C 1
ATOM 3951 O O . VAL B 1 222 ? -17.844 -18.266 -11.43 1 93.62 222 VAL B O 1
ATOM 3954 N N . GLU B 1 223 ? -18.859 -17.406 -13.32 1 92.25 223 GLU B N 1
ATOM 3955 C CA . GLU B 1 223 ? -20.125 -18.078 -13.039 1 92.25 223 GLU B CA 1
ATOM 3956 C C . GLU B 1 223 ? -19.953 -19.578 -12.898 1 92.25 223 GLU B C 1
ATOM 3958 O O . GLU B 1 223 ? -19.281 -20.219 -13.727 1 92.25 223 GLU B O 1
ATOM 3963 N N . GLY B 1 224 ? -20.438 -20.125 -11.812 1 91.31 224 GLY B N 1
ATOM 3964 C CA . GLY B 1 224 ? -20.328 -21.562 -11.57 1 91.31 224 GLY B CA 1
ATOM 3965 C C . GLY B 1 224 ? -19.031 -21.938 -10.859 1 91.31 224 GLY B C 1
ATOM 3966 O O . GLY B 1 224 ? -18.859 -23.094 -10.461 1 91.31 224 GLY B O 1
ATOM 3967 N N . GLY B 1 225 ? -18.188 -21 -10.711 1 91.44 225 GLY B N 1
ATOM 3968 C CA . GLY B 1 225 ? -16.938 -21.266 -10.031 1 91.44 225 GLY B CA 1
ATOM 3969 C C . GLY B 1 225 ? -15.836 -21.75 -10.969 1 91.44 225 GLY B C 1
ATOM 3970 O O . GLY B 1 225 ? -16.109 -22.453 -11.945 1 91.44 225 GLY B O 1
ATOM 3971 N N . ALA B 1 226 ? -14.641 -21.391 -10.656 1 91.88 226 ALA B N 1
ATOM 3972 C CA . ALA B 1 226 ? -13.492 -21.812 -11.461 1 91.88 226 ALA B CA 1
ATOM 3973 C C . ALA B 1 226 ? -12.258 -22 -10.578 1 91.88 226 ALA B C 1
ATOM 3975 O O . ALA B 1 226 ? -12.266 -22.797 -9.648 1 91.88 226 ALA B O 1
ATOM 3976 N N . LYS B 1 227 ? -11.188 -21.266 -10.922 1 92.62 227 LYS B N 1
ATOM 3977 C CA . LYS B 1 227 ? -9.914 -21.562 -10.273 1 92.62 227 LYS B CA 1
ATOM 3978 C C . LYS B 1 227 ? -9.914 -21.078 -8.82 1 92.62 227 LYS B C 1
ATOM 3980 O O . LYS B 1 227 ? -9.297 -21.703 -7.957 1 92.62 227 LYS B O 1
ATOM 3985 N N . VAL B 1 228 ? -10.586 -19.969 -8.547 1 96.06 228 VAL B N 1
ATOM 3986 C CA . VAL B 1 228 ? -10.617 -19.469 -7.176 1 96.06 228 VAL B CA 1
ATOM 3987 C C . VAL B 1 228 ? -11.383 -20.438 -6.285 1 96.06 228 VAL B C 1
ATOM 3989 O O . VAL B 1 228 ? -10.922 -20.781 -5.191 1 96.06 228 VAL B O 1
ATOM 3992 N N . THR B 1 229 ? -12.484 -20.906 -6.738 1 96.38 229 THR B N 1
ATOM 3993 C CA . THR B 1 229 ? -13.281 -21.891 -6.008 1 96.38 229 THR B CA 1
ATOM 3994 C C . THR B 1 229 ? -12.492 -23.188 -5.812 1 96.38 229 THR B C 1
ATOM 3996 O O . THR B 1 229 ? -12.453 -23.734 -4.711 1 96.38 229 THR B O 1
ATOM 3999 N N . ALA B 1 230 ? -11.891 -23.609 -6.887 1 96.06 230 ALA B N 1
ATOM 4000 C CA . ALA B 1 230 ? -11.109 -24.828 -6.828 1 96.06 230 ALA B CA 1
ATOM 4001 C C . ALA B 1 230 ? -10 -24.719 -5.785 1 96.06 230 ALA B C 1
ATOM 4003 O O . ALA B 1 230 ? -9.773 -25.656 -5.008 1 96.06 230 ALA B O 1
ATOM 4004 N N . GLN B 1 231 ? -9.352 -23.594 -5.738 1 96.75 231 GLN B N 1
ATOM 4005 C CA . GLN B 1 231 ? -8.234 -23.438 -4.816 1 96.75 231 GLN B CA 1
ATOM 4006 C C . GLN B 1 231 ? -8.719 -23.281 -3.381 1 96.75 231 GLN B C 1
ATOM 4008 O O . GLN B 1 231 ? -8.086 -23.781 -2.447 1 96.75 231 GLN B O 1
ATOM 4013 N N . ALA B 1 232 ? -9.789 -22.547 -3.201 1 98 232 ALA B N 1
ATOM 4014 C CA . ALA B 1 232 ? -10.367 -22.469 -1.862 1 98 232 ALA B CA 1
ATOM 4015 C C . ALA B 1 232 ? -10.695 -23.844 -1.318 1 98 232 ALA B C 1
ATOM 4017 O O . ALA B 1 232 ? -10.414 -24.141 -0.154 1 98 232 ALA B O 1
ATOM 4018 N N . ARG B 1 233 ? -11.211 -24.672 -2.154 1 96.62 233 ARG B N 1
ATOM 4019 C CA . ARG B 1 233 ? -11.547 -26.047 -1.766 1 96.62 233 ARG B CA 1
ATOM 4020 C C . ARG B 1 233 ? -10.289 -26.844 -1.455 1 96.62 233 ARG B C 1
ATOM 4022 O O . ARG B 1 233 ? -10.227 -27.547 -0.444 1 96.62 233 ARG B O 1
ATOM 4029 N N . ALA B 1 234 ? -9.367 -26.734 -2.318 1 96.81 234 ALA B N 1
ATOM 4030 C CA . ALA B 1 234 ? -8.117 -27.469 -2.135 1 96.81 234 ALA B CA 1
ATOM 4031 C C . ALA B 1 234 ? -7.457 -27.109 -0.809 1 96.81 234 ALA B C 1
ATOM 4033 O O . ALA B 1 234 ? -6.859 -27.953 -0.151 1 96.81 234 ALA B O 1
ATOM 4034 N N . CYS B 1 235 ? -7.605 -25.859 -0.371 1 97.25 235 CYS B N 1
ATOM 4035 C CA . CYS B 1 235 ? -6.98 -25.375 0.852 1 97.25 235 CYS B CA 1
ATOM 4036 C C . CYS B 1 235 ? -7.922 -25.516 2.041 1 97.25 235 CYS B C 1
ATOM 4038 O O . CYS B 1 235 ? -7.562 -25.172 3.168 1 97.25 235 CYS B O 1
ATOM 4040 N N . ALA B 1 236 ? -9.109 -25.953 1.771 1 96.94 236 ALA B N 1
ATOM 4041 C CA . ALA B 1 236 ? -10.156 -26.031 2.787 1 96.94 236 ALA B CA 1
ATOM 4042 C C . ALA B 1 236 ? -10.422 -24.672 3.412 1 96.94 236 ALA B C 1
ATOM 4044 O O . ALA B 1 236 ? -10.531 -24.547 4.637 1 96.94 236 ALA B O 1
ATOM 4045 N N . TRP B 1 237 ? -10.406 -23.641 2.611 1 98.56 237 TRP B N 1
ATOM 4046 C CA . TRP B 1 237 ? -10.656 -22.281 3.062 1 98.56 237 TRP B CA 1
ATOM 4047 C C . TRP B 1 237 ? -12.117 -21.891 2.863 1 98.56 237 TRP B C 1
ATOM 4049 O O . TRP B 1 237 ? -12.617 -21.891 1.734 1 98.56 237 TRP B O 1
ATOM 4059 N N . PRO B 1 238 ? -12.773 -21.484 3.891 1 98.69 238 PRO B N 1
ATOM 4060 C CA . PRO B 1 238 ? -14.234 -21.375 3.797 1 98.69 238 PRO B CA 1
ATOM 4061 C C . PRO B 1 238 ? -14.695 -20 3.334 1 98.69 238 PRO B C 1
ATOM 4063 O O . PRO B 1 238 ? -15.844 -19.828 2.918 1 98.69 238 PRO B O 1
ATOM 4066 N N . ALA B 1 239 ? -13.953 -18.969 3.461 1 98.81 239 ALA B N 1
ATOM 4067 C CA . ALA B 1 239 ? -14.383 -17.594 3.162 1 98.81 239 ALA B CA 1
ATOM 4068 C C . ALA B 1 239 ? -14.352 -17.328 1.659 1 98.81 239 ALA B C 1
ATOM 4070 O O . ALA B 1 239 ? -13.594 -16.484 1.188 1 98.81 239 ALA B O 1
ATOM 4071 N N . LEU B 1 240 ? -15.203 -18.016 0.962 1 98.69 240 LEU B N 1
ATOM 4072 C CA . LEU B 1 240 ? -15.352 -17.984 -0.488 1 98.69 240 LEU B CA 1
ATOM 4073 C C . LEU B 1 240 ? -16.781 -17.609 -0.872 1 98.69 240 LEU B C 1
ATOM 4075 O O . LEU B 1 240 ? -17.734 -18.188 -0.34 1 98.69 240 LEU B O 1
ATOM 4079 N N . VAL B 1 241 ? -16.906 -16.641 -1.768 1 98.5 241 VAL B N 1
ATOM 4080 C CA . VAL B 1 241 ? -18.203 -16.203 -2.24 1 98.5 241 VAL B CA 1
ATOM 4081 C C . VAL B 1 241 ? -18.281 -16.359 -3.758 1 98.5 241 VAL B C 1
ATOM 4083 O O . VAL B 1 241 ? -17.359 -15.984 -4.473 1 98.5 241 VAL B O 1
ATOM 4086 N N . ALA B 1 242 ? -19.375 -16.891 -4.242 1 97.44 242 ALA B N 1
ATOM 4087 C CA . ALA B 1 242 ? -19.625 -17 -5.676 1 97.44 242 ALA B CA 1
ATOM 4088 C C . ALA B 1 242 ? -20.125 -15.664 -6.246 1 97.44 242 ALA B C 1
ATOM 4090 O O . ALA B 1 242 ? -20.828 -14.922 -5.57 1 97.44 242 ALA B O 1
ATOM 4091 N N . ALA B 1 243 ? -19.797 -15.43 -7.516 1 95.88 243 ALA B N 1
ATOM 4092 C CA . ALA B 1 243 ? -20.234 -14.195 -8.172 1 95.88 243 ALA B CA 1
ATOM 4093 C C . ALA B 1 243 ? -21.75 -14.055 -8.156 1 95.88 243 ALA B C 1
ATOM 4095 O O . ALA B 1 243 ? -22.281 -12.961 -7.965 1 95.88 243 ALA B O 1
ATOM 4096 N N . GLU B 1 244 ? -22.469 -15.148 -8.312 1 95.75 244 GLU B N 1
ATOM 4097 C CA . GLU B 1 244 ? -23.922 -15.148 -8.359 1 95.75 244 GLU B CA 1
ATOM 4098 C C . GLU B 1 244 ? -24.516 -14.719 -7.02 1 95.75 244 GLU B C 1
ATOM 4100 O O . GLU B 1 244 ? -25.5 -13.977 -6.98 1 95.75 244 GLU B O 1
ATOM 4105 N N . ARG B 1 245 ? -23.891 -15.188 -6.055 1 96.06 245 ARG B N 1
ATOM 4106 C CA . ARG B 1 245 ? -24.375 -14.844 -4.719 1 96.06 245 ARG B CA 1
ATOM 4107 C C . ARG B 1 245 ? -24.156 -13.359 -4.434 1 96.06 245 ARG B C 1
ATOM 4109 O O . ARG B 1 245 ? -25.047 -12.695 -3.877 1 96.06 245 ARG B O 1
ATOM 4116 N N . LEU B 1 246 ? -23.047 -12.836 -4.789 1 95.56 246 LEU B N 1
ATOM 4117 C CA . LEU B 1 246 ? -22.734 -11.422 -4.578 1 95.56 246 LEU B CA 1
ATOM 4118 C C . LEU B 1 246 ? -23.656 -10.531 -5.398 1 95.56 246 LEU B C 1
ATOM 4120 O O . LEU B 1 246 ? -24.031 -9.445 -4.953 1 95.56 246 LEU B O 1
ATOM 4124 N N . ALA B 1 247 ? -24.062 -10.945 -6.578 1 92.12 247 ALA B N 1
ATOM 4125 C CA . ALA B 1 247 ? -24.938 -10.18 -7.465 1 92.12 247 ALA B CA 1
ATOM 4126 C C . ALA B 1 247 ? -26.375 -10.211 -6.977 1 92.12 247 ALA B C 1
ATOM 4128 O O . ALA B 1 247 ? -27.141 -9.273 -7.215 1 92.12 247 ALA B O 1
ATOM 4129 N N . GLY B 1 248 ? -26.75 -11.234 -6.297 1 91.56 248 GLY B N 1
ATOM 4130 C CA . GLY B 1 248 ? -28.156 -11.477 -5.988 1 91.56 248 GLY B CA 1
ATOM 4131 C C . GLY B 1 248 ? -28.562 -10.945 -4.633 1 91.56 248 GLY B C 1
ATOM 4132 O O . GLY B 1 248 ? -29.719 -11.117 -4.215 1 91.56 248 GLY B O 1
ATOM 4133 N N . ALA B 1 249 ? -27.672 -10.383 -3.904 1 93.19 249 ALA B N 1
ATOM 4134 C CA . ALA B 1 249 ? -27.953 -9.898 -2.557 1 93.19 249 ALA B CA 1
ATOM 4135 C C . ALA B 1 249 ? -27.109 -8.664 -2.229 1 93.19 249 ALA B C 1
ATOM 4137 O O . ALA B 1 249 ? -26.141 -8.383 -2.916 1 93.19 249 ALA B O 1
ATOM 4138 N N . PRO B 1 250 ? -27.641 -7.898 -1.218 1 94.69 250 PRO B N 1
ATOM 4139 C CA . PRO B 1 250 ? -26.781 -6.797 -0.781 1 94.69 250 PRO B CA 1
ATOM 4140 C C . PRO B 1 250 ? -25.406 -7.27 -0.323 1 94.69 250 PRO B C 1
ATOM 4142 O O . PRO B 1 250 ? -25.297 -8.25 0.416 1 94.69 250 PRO B O 1
ATOM 4145 N N . ALA B 1 251 ? -24.391 -6.629 -0.775 1 96.69 251 ALA B N 1
ATOM 4146 C CA . ALA B 1 251 ? -23.016 -7.035 -0.544 1 96.69 251 ALA B CA 1
ATOM 4147 C C . ALA B 1 251 ? -22.734 -7.219 0.945 1 96.69 251 ALA B C 1
ATOM 4149 O O . ALA B 1 251 ? -22.062 -8.172 1.344 1 96.69 251 ALA B O 1
ATOM 4150 N N . GLU B 1 252 ? -23.266 -6.297 1.751 1 97 252 GLU B N 1
ATOM 4151 C CA . GLU B 1 252 ? -23.016 -6.344 3.188 1 97 252 GLU B CA 1
ATOM 4152 C C . GLU B 1 252 ? -23.531 -7.648 3.793 1 97 252 GLU B C 1
ATOM 4154 O O . GLU B 1 252 ? -22.891 -8.211 4.684 1 97 252 GLU B O 1
ATOM 4159 N N . GLY B 1 253 ? -24.594 -8.055 3.34 1 97.38 253 GLY B N 1
ATOM 4160 C CA . GLY B 1 253 ? -25.156 -9.297 3.852 1 97.38 253 GLY B CA 1
ATOM 4161 C C . GLY B 1 253 ? -24.344 -10.523 3.482 1 97.38 253 GLY B C 1
ATOM 4162 O O . GLY B 1 253 ? -24.297 -11.5 4.234 1 97.38 253 GLY B O 1
ATOM 4163 N N . VAL B 1 254 ? -23.688 -10.523 2.354 1 97.75 254 VAL B N 1
ATOM 4164 C CA . VAL B 1 254 ? -22.922 -11.656 1.836 1 97.75 254 VAL B CA 1
ATOM 4165 C C . VAL B 1 254 ? -21.484 -11.594 2.336 1 97.75 254 VAL B C 1
ATOM 4167 O O . VAL B 1 254 ? -20.953 -12.586 2.838 1 97.75 254 VAL B O 1
ATOM 4170 N N . LEU B 1 255 ? -20.875 -10.438 2.309 1 98.5 255 LEU B N 1
ATOM 4171 C CA . LEU B 1 255 ? -19.453 -10.273 2.582 1 98.5 255 LEU B CA 1
ATOM 4172 C C . LEU B 1 255 ? -19.219 -9.984 4.059 1 98.5 255 LEU B C 1
ATOM 4174 O O . LEU B 1 255 ? -18.156 -10.328 4.605 1 98.5 255 LEU B O 1
ATOM 4178 N N . GLY B 1 256 ? -20.172 -9.352 4.762 1 98.19 256 GLY B N 1
ATOM 4179 C CA . GLY B 1 256 ? -20.031 -8.914 6.141 1 98.19 256 GLY B CA 1
ATOM 4180 C C . GLY B 1 256 ? -19.641 -10.031 7.09 1 98.19 256 GLY B C 1
ATOM 4181 O O . GLY B 1 256 ? -18.656 -9.914 7.82 1 98.19 256 GLY B O 1
ATOM 4182 N N . PRO B 1 257 ? -20.391 -11.109 7.066 1 98.38 257 PRO B N 1
ATOM 4183 C CA . PRO B 1 257 ? -20.062 -12.227 7.961 1 98.38 257 PRO B CA 1
ATOM 4184 C C . PRO B 1 257 ? -18.672 -12.797 7.707 1 98.38 257 PRO B C 1
ATOM 4186 O O . PRO B 1 257 ? -17.969 -13.156 8.656 1 98.38 257 PRO B O 1
ATOM 4189 N N . TRP B 1 258 ? -18.25 -12.875 6.508 1 98.62 258 TRP B N 1
ATOM 4190 C CA . TRP B 1 258 ? -16.938 -13.398 6.18 1 98.62 258 TRP B CA 1
ATOM 4191 C C . TRP B 1 258 ? -15.844 -12.414 6.594 1 98.62 258 TRP B C 1
ATOM 4193 O O . TRP B 1 258 ? -14.758 -12.82 7.027 1 98.62 258 TRP B O 1
ATOM 4203 N N . TRP B 1 259 ? -16.141 -11.109 6.438 1 98.56 259 TRP B N 1
ATOM 4204 C CA . TRP B 1 259 ? -15.242 -10.078 6.93 1 98.56 259 TRP B CA 1
ATOM 4205 C C . TRP B 1 259 ? -14.977 -10.25 8.422 1 98.56 259 TRP B C 1
ATOM 4207 O O . TRP B 1 259 ? -13.82 -10.281 8.844 1 98.56 259 TRP B O 1
ATOM 4217 N N . ASP B 1 260 ? -15.984 -10.391 9.148 1 98.62 260 ASP B N 1
ATOM 4218 C CA . ASP B 1 260 ? -15.875 -10.57 10.594 1 98.62 260 ASP B CA 1
ATOM 4219 C C . ASP B 1 260 ? -15.125 -11.852 10.938 1 98.62 260 ASP B C 1
ATOM 4221 O O . ASP B 1 260 ? -14.266 -11.859 11.812 1 98.62 260 ASP B O 1
ATOM 4225 N N . TRP B 1 261 ? -15.445 -12.891 10.227 1 98.81 261 TRP B N 1
ATOM 4226 C CA . TRP B 1 261 ? -14.789 -14.164 10.477 1 98.81 261 TRP B CA 1
ATOM 4227 C C . TRP B 1 261 ? -13.297 -14.078 10.18 1 98.81 261 TRP B C 1
ATOM 4229 O O . TRP B 1 261 ? -12.469 -14.578 10.953 1 98.81 261 TRP B O 1
ATOM 4239 N N . CYS B 1 262 ? -12.938 -13.477 9.062 1 98.81 262 CYS B N 1
ATOM 4240 C CA . CYS B 1 262 ? -11.539 -13.344 8.656 1 98.81 262 CYS B CA 1
ATOM 4241 C C . CYS B 1 262 ? -10.75 -12.57 9.703 1 98.81 262 CYS B C 1
ATOM 4243 O O . CYS B 1 262 ? -9.586 -12.891 9.969 1 98.81 262 CYS B O 1
ATOM 4245 N N . LEU B 1 263 ? -11.359 -11.531 10.312 1 98.56 263 LEU B N 1
ATOM 4246 C CA . LEU B 1 263 ? -10.664 -10.664 11.25 1 98.56 263 LEU B CA 1
ATOM 4247 C C . LEU B 1 263 ? -10.688 -11.258 12.656 1 98.56 263 LEU B C 1
ATOM 4249 O O . LEU B 1 263 ? -10.156 -10.656 13.594 1 98.56 263 LEU B O 1
ATOM 4253 N N . ALA B 1 264 ? -11.273 -12.414 12.812 1 98.19 264 ALA B N 1
ATOM 4254 C CA . ALA B 1 264 ? -11.305 -13.141 14.078 1 98.19 264 ALA B CA 1
ATOM 4255 C C . ALA B 1 264 ? -10.734 -14.547 13.93 1 98.19 264 ALA B C 1
ATOM 4257 O O . ALA B 1 264 ? -9.516 -14.727 13.844 1 98.19 264 ALA B O 1
ATOM 4258 N N . ASP B 1 265 ? -11.625 -15.562 13.656 1 98.38 265 ASP B N 1
ATOM 4259 C CA . ASP B 1 265 ? -11.211 -16.953 13.594 1 98.38 265 ASP B CA 1
ATOM 4260 C C . ASP B 1 265 ? -10.375 -17.234 12.352 1 98.38 265 ASP B C 1
ATOM 4262 O O . ASP B 1 265 ? -9.586 -18.188 12.32 1 98.38 265 ASP B O 1
ATOM 4266 N N . GLY B 1 266 ? -10.633 -16.469 11.383 1 98.81 266 GLY B N 1
ATOM 4267 C CA . GLY B 1 266 ? -9.914 -16.656 10.133 1 98.81 266 GLY B CA 1
ATOM 4268 C C . GLY B 1 266 ? -8.414 -16.484 10.273 1 98.81 266 GLY B C 1
ATOM 4269 O O . GLY B 1 266 ? -7.645 -17.062 9.5 1 98.81 266 GLY B O 1
ATOM 4270 N N . ARG B 1 267 ? -7.992 -15.703 11.266 1 98.56 267 ARG B N 1
ATOM 4271 C CA . ARG B 1 267 ? -6.566 -15.477 11.484 1 98.56 267 ARG B CA 1
ATOM 4272 C C . ARG B 1 267 ? -5.855 -16.766 11.859 1 98.56 267 ARG B C 1
ATOM 4274 O O . ARG B 1 267 ? -4.832 -17.125 11.266 1 98.56 267 ARG B O 1
ATOM 4281 N N . ALA B 1 268 ? -6.43 -17.453 12.781 1 98.56 268 ALA B N 1
ATOM 4282 C CA . ALA B 1 268 ? -5.84 -18.719 13.219 1 98.56 268 ALA B CA 1
ATOM 4283 C C . ALA B 1 268 ? -5.895 -19.766 12.102 1 98.56 268 ALA B C 1
ATOM 4285 O O . ALA B 1 268 ? -4.949 -20.531 11.922 1 98.56 268 ALA B O 1
ATOM 4286 N N . ALA B 1 269 ? -6.984 -19.766 11.383 1 98.75 269 ALA B N 1
ATOM 4287 C CA . ALA B 1 269 ? -7.133 -20.703 10.273 1 98.75 269 ALA B CA 1
ATOM 4288 C C . ALA B 1 269 ? -6.07 -20.469 9.203 1 98.75 269 ALA B C 1
ATOM 4290 O O . ALA B 1 269 ? -5.457 -21.406 8.703 1 98.75 269 ALA B O 1
ATOM 4291 N N . ALA B 1 270 ? -5.859 -19.234 8.867 1 98.81 270 ALA B N 1
ATOM 4292 C CA . ALA B 1 270 ? -4.859 -18.891 7.859 1 98.81 270 ALA B CA 1
ATOM 4293 C C . ALA B 1 270 ? -3.457 -19.281 8.328 1 98.81 270 ALA B C 1
ATOM 4295 O O . ALA B 1 270 ? -2.658 -19.797 7.547 1 98.81 270 ALA B O 1
ATOM 4296 N N . ALA B 1 271 ? -3.178 -19.031 9.578 1 98.5 271 ALA B N 1
ATOM 4297 C CA . ALA B 1 271 ? -1.879 -19.406 10.141 1 98.5 271 ALA B CA 1
ATOM 4298 C C . ALA B 1 271 ? -1.653 -20.906 10.07 1 98.5 271 ALA B C 1
ATOM 4300 O O . ALA B 1 271 ? -0.551 -21.359 9.75 1 98.5 271 ALA B O 1
ATOM 4301 N N . ARG B 1 272 ? -2.682 -21.625 10.359 1 98.06 272 ARG B N 1
ATOM 4302 C CA . ARG B 1 272 ? -2.596 -23.078 10.289 1 98.06 272 ARG B CA 1
ATOM 4303 C C . ARG B 1 272 ? -2.305 -23.547 8.867 1 98.06 272 ARG B C 1
ATOM 4305 O O . ARG B 1 272 ? -1.455 -24.406 8.656 1 98.06 272 ARG B O 1
ATOM 4312 N N . ILE B 1 273 ? -2.984 -22.984 7.949 1 98.06 273 ILE B N 1
ATOM 4313 C CA . ILE B 1 273 ? -2.795 -23.359 6.555 1 98.06 273 ILE B CA 1
ATOM 4314 C C . ILE B 1 273 ? -1.375 -23.016 6.113 1 98.06 273 ILE B C 1
ATOM 4316 O O . ILE B 1 273 ? -0.715 -23.812 5.441 1 98.06 273 ILE B O 1
ATOM 4320 N N . ALA B 1 274 ? -0.93 -21.875 6.477 1 98 274 ALA B N 1
ATOM 4321 C CA . ALA B 1 274 ? 0.438 -21.469 6.16 1 98 274 ALA B CA 1
ATOM 4322 C C . ALA B 1 274 ? 1.445 -22.484 6.715 1 98 274 ALA B C 1
ATOM 4324 O O . ALA B 1 274 ? 2.404 -22.844 6.031 1 98 274 ALA B O 1
ATOM 4325 N N . ALA B 1 275 ? 1.202 -22.891 7.953 1 97.19 275 ALA B N 1
ATOM 4326 C CA . ALA B 1 275 ? 2.076 -23.875 8.586 1 97.19 275 ALA B CA 1
ATOM 4327 C C . ALA B 1 275 ? 2.039 -25.203 7.84 1 97.19 275 ALA B C 1
ATOM 4329 O O . ALA B 1 275 ? 3.068 -25.859 7.676 1 97.19 275 ALA B O 1
ATOM 4330 N N . GLU B 1 276 ? 0.905 -25.578 7.379 1 96.81 276 GLU B N 1
ATOM 4331 C CA . GLU B 1 276 ? 0.752 -26.812 6.621 1 96.81 276 GLU B CA 1
ATOM 4332 C C . GLU B 1 276 ? 1.52 -26.75 5.305 1 96.81 276 GLU B C 1
ATOM 4334 O O . GLU B 1 276 ? 2.111 -27.75 4.879 1 96.81 276 GLU B O 1
ATOM 4339 N N . PHE B 1 277 ? 1.479 -25.594 4.664 1 96.19 277 PHE B N 1
ATOM 4340 C CA . PHE B 1 277 ? 2.207 -25.406 3.414 1 96.19 277 PHE B CA 1
ATOM 4341 C C . PHE B 1 277 ? 3.701 -25.625 3.619 1 96.19 277 PHE B C 1
ATOM 4343 O O . PHE B 1 277 ? 4.398 -26.078 2.709 1 96.19 277 PHE B O 1
ATOM 4350 N N . ARG B 1 278 ? 4.195 -25.375 4.832 1 92.75 278 ARG B N 1
ATOM 4351 C CA . ARG B 1 278 ? 5.629 -25.375 5.102 1 92.75 278 ARG B CA 1
ATOM 4352 C C . ARG B 1 278 ? 6.027 -26.641 5.863 1 92.75 278 ARG B C 1
ATOM 4354 O O . ARG B 1 278 ? 7.211 -26.859 6.125 1 92.75 278 ARG B O 1
ATOM 4361 N N . ALA B 1 279 ? 5.129 -27.484 6.168 1 91 279 ALA B N 1
ATOM 4362 C CA . ALA B 1 279 ? 5.375 -28.656 6.996 1 91 279 ALA B CA 1
ATOM 4363 C C . ALA B 1 279 ? 6.258 -29.656 6.27 1 91 279 ALA B C 1
ATOM 4365 O O . ALA B 1 279 ? 6.418 -29.594 5.047 1 91 279 ALA B O 1
ATOM 4366 N N . ALA B 1 280 ? 6.75 -30.609 7.051 1 83.25 280 ALA B N 1
ATOM 4367 C CA . ALA B 1 280 ? 7.605 -31.672 6.531 1 83.25 280 ALA B CA 1
ATOM 4368 C C . ALA B 1 280 ? 6.828 -32.594 5.609 1 83.25 280 ALA B C 1
ATOM 4370 O O . ALA B 1 280 ? 7.348 -33.062 4.586 1 83.25 280 ALA B O 1
ATOM 4371 N N . ASP B 1 281 ? 5.645 -32.906 6.027 1 85.25 281 ASP B N 1
ATOM 4372 C CA . ASP B 1 281 ? 4.719 -33.656 5.184 1 85.25 281 ASP B CA 1
ATOM 4373 C C . ASP B 1 281 ? 3.588 -32.75 4.68 1 85.25 281 ASP B C 1
ATOM 4375 O O . ASP B 1 281 ? 2.469 -32.812 5.191 1 85.25 281 ASP B O 1
ATOM 4379 N N . PRO B 1 282 ? 3.885 -32.062 3.643 1 81.69 282 PRO B N 1
ATOM 4380 C CA . PRO B 1 282 ? 2.947 -31.047 3.199 1 81.69 282 PRO B CA 1
ATOM 4381 C C . PRO B 1 282 ? 1.779 -31.609 2.396 1 81.69 282 PRO B C 1
ATOM 4383 O O . PRO B 1 282 ? 1.81 -32.781 1.998 1 81.69 282 PRO B O 1
ATOM 4386 N N . VAL B 1 283 ? 0.805 -30.844 2.193 1 87.62 283 VAL B N 1
ATOM 4387 C CA . VAL B 1 283 ? -0.321 -31.172 1.323 1 87.62 283 VAL B CA 1
ATOM 4388 C C . VAL B 1 283 ? 0.181 -31.453 -0.091 1 87.62 283 VAL B C 1
ATOM 4390 O O . VAL B 1 283 ? 0.997 -30.688 -0.627 1 87.62 283 VAL B O 1
ATOM 4393 N N . PRO B 1 284 ? -0.238 -32.531 -0.591 1 91.69 284 PRO B N 1
ATOM 4394 C CA . PRO B 1 284 ? 0.244 -32.875 -1.929 1 91.69 284 PRO B CA 1
ATOM 4395 C C . PRO B 1 284 ? -0.097 -31.828 -2.975 1 91.69 284 PRO B C 1
ATOM 4397 O O . PRO B 1 284 ? -1.072 -31.094 -2.816 1 91.69 284 PRO B O 1
ATOM 4400 N N . ASP B 1 285 ? 0.726 -31.719 -3.988 1 95.69 285 ASP B N 1
ATOM 4401 C CA . ASP B 1 285 ? 0.458 -30.875 -5.148 1 95.69 285 ASP B CA 1
ATOM 4402 C C . ASP B 1 285 ? 0.89 -31.562 -6.441 1 95.69 285 ASP B C 1
ATOM 4404 O O . ASP B 1 285 ? 1.364 -32.688 -6.414 1 95.69 285 ASP B O 1
ATOM 4408 N N . ALA B 1 286 ? 0.664 -30.891 -7.496 1 96.12 286 ALA B N 1
ATOM 4409 C CA . ALA B 1 286 ? 0.83 -31.5 -8.812 1 96.12 286 ALA B CA 1
ATOM 4410 C C . ALA B 1 286 ? 2.293 -31.844 -9.078 1 96.12 286 ALA B C 1
ATOM 4412 O O . ALA B 1 286 ? 2.598 -32.719 -9.898 1 96.12 286 ALA B O 1
ATOM 4413 N N . ALA B 1 287 ? 3.232 -31.188 -8.43 1 97.44 287 ALA B N 1
ATOM 4414 C CA . ALA B 1 287 ? 4.652 -31.391 -8.695 1 97.44 287 ALA B CA 1
ATOM 4415 C C . ALA B 1 287 ? 5.129 -32.719 -8.133 1 97.44 287 ALA B C 1
ATOM 4417 O O . ALA B 1 287 ? 6.207 -33.219 -8.484 1 97.44 287 ALA B O 1
ATOM 4418 N N . ASP B 1 288 ? 4.398 -33.344 -7.266 1 96.19 288 ASP B N 1
ATOM 4419 C CA . ASP B 1 288 ? 4.781 -34.594 -6.637 1 96.19 288 ASP B CA 1
ATOM 4420 C C . ASP B 1 288 ? 4.902 -35.719 -7.668 1 96.19 288 ASP B C 1
ATOM 4422 O O . ASP B 1 288 ? 5.68 -36.656 -7.488 1 96.19 288 ASP B O 1
ATOM 4426 N N . GLY B 1 289 ? 4.141 -35.594 -8.734 1 96 289 GLY B N 1
ATOM 4427 C CA . GLY B 1 289 ? 4.16 -36.625 -9.773 1 96 289 GLY B CA 1
ATOM 4428 C C . GLY B 1 289 ? 5.055 -36.25 -10.945 1 96 289 GLY B C 1
ATOM 4429 O O . GLY B 1 289 ? 5.145 -37 -11.914 1 96 289 GLY B O 1
ATOM 4430 N N . LEU B 1 290 ? 5.75 -35.188 -10.883 1 97.62 290 LEU B N 1
ATOM 4431 C CA . LEU B 1 290 ? 6.441 -34.656 -12.047 1 97.62 290 LEU B CA 1
ATOM 4432 C C . LEU B 1 290 ? 7.645 -35.5 -12.414 1 97.62 290 LEU B C 1
ATOM 4434 O O . LEU B 1 290 ? 7.844 -35.844 -13.586 1 97.62 290 LEU B O 1
ATOM 4438 N N . VAL B 1 291 ? 8.438 -35.969 -11.445 1 97.25 291 VAL B N 1
ATOM 4439 C CA . VAL B 1 291 ? 9.648 -36.75 -11.711 1 97.25 291 VAL B CA 1
ATOM 4440 C C . VAL B 1 291 ? 9.273 -38.062 -12.359 1 97.25 291 VAL B C 1
ATOM 4442 O O . VAL B 1 291 ? 9.914 -38.5 -13.328 1 97.25 291 VAL B O 1
ATOM 4445 N N . ALA B 1 292 ? 8.211 -38.656 -11.812 1 96.56 292 ALA B N 1
ATOM 4446 C CA . ALA B 1 292 ? 7.73 -39.906 -12.414 1 96.56 292 ALA B CA 1
ATOM 4447 C C . ALA B 1 292 ? 7.309 -39.688 -13.867 1 96.56 292 ALA B C 1
ATOM 4449 O O . ALA B 1 292 ? 7.609 -40.5 -14.734 1 96.56 292 ALA B O 1
ATOM 4450 N N . ALA B 1 293 ? 6.641 -38.625 -14.109 1 95.62 293 ALA B N 1
ATOM 4451 C CA . ALA B 1 293 ? 6.188 -38.312 -15.461 1 95.62 293 ALA B CA 1
ATOM 4452 C C . ALA B 1 293 ? 7.371 -38.062 -16.406 1 95.62 293 ALA B C 1
ATOM 4454 O O . ALA B 1 293 ? 7.328 -38.438 -17.578 1 95.62 293 ALA B O 1
ATOM 4455 N N . LEU B 1 294 ? 8.406 -37.469 -15.891 1 95.19 294 LEU B N 1
ATOM 4456 C CA . LEU B 1 294 ? 9.586 -37.156 -16.688 1 95.19 294 LEU B CA 1
ATOM 4457 C C . LEU B 1 294 ? 10.375 -38.406 -17.016 1 95.19 294 LEU B C 1
ATOM 4459 O O . LEU B 1 294 ? 11.023 -38.469 -18.062 1 95.19 294 LEU B O 1
ATOM 4463 N N . ARG B 1 295 ? 10.281 -39.375 -16.172 1 93.06 295 ARG B N 1
ATOM 4464 C CA . ARG B 1 295 ? 11.062 -40.594 -16.344 1 93.06 295 ARG B CA 1
ATOM 4465 C C . ARG B 1 295 ? 10.281 -41.625 -17.156 1 93.06 295 ARG B C 1
ATOM 4467 O O . ARG B 1 295 ? 10.859 -42.594 -17.641 1 93.06 295 ARG B O 1
ATOM 4474 N N . ASP B 1 296 ? 9.023 -41.375 -17.188 1 84.19 296 ASP B N 1
ATOM 4475 C CA . ASP B 1 296 ? 8.203 -42.281 -17.969 1 84.19 296 ASP B CA 1
ATOM 4476 C C . ASP B 1 296 ? 8.523 -42.188 -19.453 1 84.19 296 ASP B C 1
ATOM 4478 O O . ASP B 1 296 ? 8.344 -41.156 -20.078 1 84.19 296 ASP B O 1
ATOM 4482 N N . THR B 1 297 ? 9.242 -43.125 -20.094 1 68.56 297 THR B N 1
ATOM 4483 C CA . THR B 1 297 ? 9.711 -43.156 -21.469 1 68.56 297 THR B CA 1
ATOM 4484 C C . THR B 1 297 ? 8.633 -43.75 -22.391 1 68.56 297 THR B C 1
ATOM 4486 O O . THR B 1 297 ? 8.867 -43.938 -23.578 1 68.56 297 THR B O 1
ATOM 4489 N N . SER B 1 298 ? 7.543 -44.156 -21.875 1 58.75 298 SER B N 1
ATOM 4490 C CA . SER B 1 298 ? 6.543 -44.781 -22.719 1 58.75 298 SER B CA 1
ATOM 4491 C C . SER B 1 298 ? 6.059 -43.812 -23.812 1 58.75 298 SER B C 1
ATOM 4493 O O . SER B 1 298 ? 5.773 -44.25 -24.938 1 58.75 298 SER B O 1
ATOM 4495 N N . ASP B 1 299 ? 5.887 -42.562 -23.594 1 54.72 299 ASP B N 1
ATOM 4496 C CA . ASP B 1 299 ? 5.301 -41.625 -24.562 1 54.72 299 ASP B CA 1
ATOM 4497 C C . ASP B 1 299 ? 6.344 -41.156 -25.562 1 54.72 299 ASP B C 1
ATOM 4499 O O . ASP B 1 299 ? 6 -40.656 -26.641 1 54.72 299 ASP B O 1
ATOM 4503 N N . ALA B 1 300 ? 7.637 -41.031 -25.359 1 53.12 300 ALA B N 1
ATOM 4504 C CA . ALA B 1 300 ? 8.688 -40.75 -26.312 1 53.12 300 ALA B CA 1
ATOM 4505 C C . ALA B 1 300 ? 8.602 -41.656 -27.531 1 53.12 300 ALA B C 1
ATOM 4507 O O . ALA B 1 300 ? 9.031 -41.281 -28.625 1 53.12 300 ALA B O 1
ATOM 4508 N N . VAL B 1 301 ? 8.102 -42.844 -27.422 1 46.56 301 VAL B N 1
ATOM 4509 C CA . VAL B 1 301 ? 8.141 -43.812 -28.516 1 46.56 301 VAL B CA 1
ATOM 4510 C C . VAL B 1 301 ? 6.949 -43.625 -29.438 1 46.56 301 VAL B C 1
ATOM 4512 O O . VAL B 1 301 ? 6.969 -44.062 -30.594 1 46.56 301 VAL B O 1
ATOM 4515 N N . ARG B 1 302 ? 5.812 -43.062 -29.047 1 44.56 302 ARG B N 1
ATOM 4516 C CA . ARG B 1 302 ? 4.711 -43.031 -30 1 44.56 302 ARG B CA 1
ATOM 4517 C C . ARG B 1 302 ? 4.898 -41.906 -31.016 1 44.56 302 ARG B C 1
ATOM 4519 O O . ARG B 1 302 ? 4.23 -41.875 -32.062 1 44.56 302 ARG B O 1
ATOM 4526 N N . GLY B 1 303 ? 5.645 -40.844 -30.781 1 38.56 303 GLY B N 1
ATOM 4527 C CA . GLY B 1 303 ? 5.805 -39.844 -31.828 1 38.56 303 GLY B CA 1
ATOM 4528 C C . GLY B 1 303 ? 6.902 -40.188 -32.812 1 38.56 303 GLY B C 1
ATOM 4529 O O . GLY B 1 303 ? 7.277 -39.375 -33.656 1 38.56 303 GLY B O 1
ATOM 4530 N N . ARG B 1 304 ? 7.551 -41.312 -32.75 1 34.09 304 ARG B N 1
ATOM 4531 C CA . ARG B 1 304 ? 8.195 -41.656 -34 1 34.09 304 ARG B CA 1
ATOM 4532 C C . ARG B 1 304 ? 7.18 -42.219 -35 1 34.09 304 ARG B C 1
ATOM 4534 O O . ARG B 1 304 ? 6.266 -42.969 -34.625 1 34.09 304 ARG B O 1
#

pLDDT: mean 93.74, std 9.05, range [34.09, 98.94]

Organism: Streptomyces coelicolor (strain ATCC BAA-471 / A3(2) / M145) (NCBI:txid100226)

Sequence (608 aa):
MTGWFSFLHGEATAGDVLALARVERVLRDAGLAYDVVWSPGFRAEGTHFDDVDPAAYSRLVFVC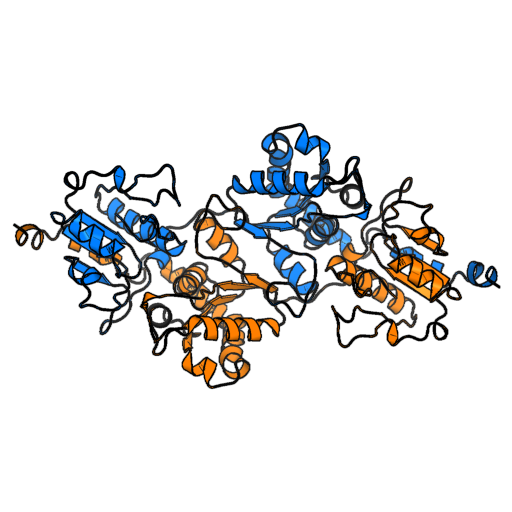GPVHGPQVEELHRRFAHCVRIAVGVSVVDPRSPAVTGFHRVLARDAAGTGPGVDLAARAPALPEVPVVGVVLTHGQHEYAGRRRHEEVAAALTGWLAGRDCARLELETRLDAHDWRLCGTPAQLEAVLARLDLVVTDRLHGLVLALRAGVPVLAVDPVEGGAKVTAQARACAWPALVAAERLAGAPAEGVLGPWWDWCLADGRAAAARIAAEFRAADPVPDAADGLVAALRDTSDAVRGRMTGWFSFLHGEATAGDVLALARVERVLRDAGLAYDVVWSPGFRAEGTHFDDVDPAAYSRLVFVCGPVHGPQVEELHRRFAHCVRIAVGVSVVDPRSPAVTGFHRVLARDAAGTGPGVDLAARAPALPEVPVVGVVLTHGQHEYAGRRRHEEVAAALTGWLAGRDCARLELETRLDAHDWRLCGTPAQLEAVLARLDLVVTDRLHGLVLALRAGVPVLAVDPVEGGAKVTAQARACAWPALVAAERLAGAPAEGVLGPWWDWCLADGRAAAARIAAEFRAADPVPDAADGLVAALRDTSDAVRGR

Radius of gyration: 28.63 Å; Cα contacts (8 Å, |Δi|>4): 1260; chains: 2; bounding box: 54×95×63 Å

Secondary structure (DSSP, 8-state):
-EEGGGSTT---BHHHHHHHHHHHHHHHHTT-----B--TTT-TTSB-GGG--GGG-SEEEEEEEE--SHHHHHHHHHTTTSEEEEEEEEES-TTSHHHHT-SEEEEEEETTSPPPBPGGGGPPP-----EEEEE--S--GGGGGGB-HHHHHHHHHHHHHTSSSEEEE---B--TT-TTS-SSHHHHHHHHTT-SEEEESSHHHHHHHHHTT--EEEEE-BTT--HHHHHHHHTT---EEEHHHHHSS-HHHHHHHHHHHHTTHHHHHHHHHHHHHHSSSPPPBGGGGHHHHHH--TTTTTT-/-EEGGGSTT---BHHHHHHHHHHHHHHHHTT-----B--TTT-TTSB-GGG--GGG-SEEEEEEEE--SHHHHHHHHHTTTSEEEEEEEEES-TTSHHHHT-SEEEEEEETTSPPPBPGGGGPPP-----EEEEE--S--GGGGGGB-HHHHHHHHHHHHHTSSSEEEE---B--TT-TTS-SSHHHHHHHHTT-SEEEESSHHHHHHHHHTT--EEEEE-BTT--HHHHHHHHTT---EEEHHHHHSS-HHHHHHHHHHHHTTHHHHHHHHHHHHHHSSSPPPBGGGGHHHHHH--TGGGTT-

Nearest PDB structures (foldseek):
  8fbx-assembly2_B  TM=2.820E-01  e=1.087E-04  Variovorax paradoxus
  4rig-assembly1_B  TM=3.060E-01  e=1.651E-03  Streptomyces cyanogenus
  3u1h-assembly1_B  TM=6.007E-01  e=2.380E+00  Bacillus sp. (in: firmicutes)
  4xsu-assembly1_B  TM=3.190E-01  e=3.188E-01  Nostoc sp. PCC 7120 = FACHB-418
  2q62-assembly2_F  TM=4.020E-01  e=2.842E+00  Sinorhizobium meliloti

Solvent-accessible surface area (backbone atoms only — not comparable to full-atom values): 31626 Å² total; per-residue (Å²): 64,37,36,48,43,25,39,76,96,44,62,37,28,32,48,51,55,29,24,46,47,28,49,50,50,54,34,53,74,70,71,52,86,83,58,64,39,26,5,58,85,70,37,69,90,51,45,33,73,90,75,54,61,56,85,81,47,63,64,40,39,37,40,38,49,70,47,54,57,68,73,49,37,47,50,40,66,67,39,59,88,28,46,30,34,37,34,32,19,35,44,83,50,74,82,35,64,35,40,59,57,35,78,40,74,34,53,18,34,39,86,95,50,84,39,31,36,59,43,41,48,57,23,72,88,66,68,90,44,52,38,31,37,36,29,72,58,71,71,62,76,91,52,59,89,40,54,34,26,56,61,45,49,51,52,50,48,57,55,52,39,74,44,86,46,18,52,40,84,47,72,58,56,45,32,59,86,40,56,78,40,31,58,46,49,38,24,49,48,46,54,46,53,70,32,51,31,33,40,23,52,34,47,56,46,46,46,54,29,26,50,49,28,18,13,51,47,36,35,18,27,30,62,92,51,46,67,37,47,36,41,30,57,42,67,69,48,77,47,64,39,52,40,66,58,51,73,73,42,65,54,62,76,66,48,43,64,44,51,55,37,26,72,49,65,27,36,60,53,16,38,50,51,21,49,42,39,69,39,94,82,40,77,69,37,32,66,76,53,43,65,61,58,71,65,53,61,74,69,67,59,67,80,106,65,37,34,50,43,26,39,79,94,43,62,38,29,33,47,50,54,29,25,45,47,27,48,49,51,55,33,54,75,69,69,51,86,82,60,63,38,26,7,60,83,68,37,68,89,51,46,33,74,89,74,55,62,56,84,81,45,64,63,41,40,36,41,36,50,70,47,55,58,68,72,49,36,47,48,40,66,67,40,58,87,28,45,32,34,35,33,33,19,34,45,82,49,74,82,36,65,34,42,60,58,34,79,41,74,34,54,16,34,39,85,96,48,83,39,31,36,59,43,41,45,56,23,70,88,68,69,90,45,53,37,31,37,36,28,70,58,70,74,63,76,91,52,58,89,38,52,35,26,54,61,46,49,51,52,50,47,56,57,52,38,72,45,86,46,18,52,40,83,47,72,57,54,44,32,58,86,40,55,77,39,29,57,46,49,37,25,48,46,46,54,45,53,70,33,52,31,34,40,22,52,34,48,57,47,47,47,54,28,28,50,48,29,18,13,52,47,36,35,19,27,30,61,91,50,47,65,38,46,36,41,30,57,43,67,69,48,78,47,63,40,51,40,63,58,53,72,73,41,64,54,62,77,66,48,44,63,45,52,54,37,28,73,49,65,26,36,60,52,16,39,49,50,20,49,41,39,69,39,94,83,42,76,70,38,30,65,77,54,43,66,61,58,70,66,51,63,73,67,65,60,68,80,105

Foldseek 3Di:
DEEQQQDQPGDDDPLQVLQVLLVVVVCVVVVHDDAYHGHCVVPVPGHHPVNDQLVVAQAAEYTEEEQDDDVLLVCCVRNVNHQYEYAAYEYPDCPDSSNVSHPYYHYQDDPPDDHHDGSSVPGDDDDDAFEEEEEADQDDCVQPPQFQRVVVVVLVVVVVVPDPHHYDYAYPDADPVDPVHHNDLVVVLVVLLPGQEYEYCDLCSCVSNLLSLHFYQYEPRGAPHDNNVVNCVLLVPDNYHYNVRCVVDRVCVNNVVSVVCRNPVVSVSSNVSNCLCVDPDHRDDPCVCVVVVVPPCPVVPPVD/DEEQQQDQPGDDDPLQVLQVLLVVVVCVVVVHDDAYHGHCVVPVPGHHPVNDQLVVDQAAEYTEEEQDDDVLLVCCVRNVNHQYEYAAYEYPDCPDSSNVSHPYYHYQDDPPDDHHDGSSVPGDDDDDAFEEEEEADQDDCVQPPQFQRVVVVVLVVVVVVPDPHHYDYAYPDADPVDPVHHNDLVVVLVVLLPGQEYEYCDQCSCVSNLLSLHFYQYEPRGAPHDNNVVNCVLLVNDNYHYNVRCVVDRVCVNNVVSVVCRNPVVSVSSNVSNCLCVDPDHRDDPCVCVVVVVPPCPVVPPVD